Protein AF-A0A2V8PA58-F1 (afdb_monomer)

Structure (mmCIF, N/CA/C/O backbone):
data_AF-A0A2V8PA58-F1
#
_entry.id   AF-A0A2V8PA58-F1
#
loop_
_atom_site.group_PDB
_atom_site.id
_atom_site.type_symbol
_atom_site.label_atom_id
_atom_site.label_alt_id
_atom_site.label_comp_id
_atom_site.label_asym_id
_atom_site.label_entity_id
_atom_site.label_seq_id
_atom_site.pdbx_PDB_ins_code
_atom_site.Cartn_x
_atom_site.Cartn_y
_atom_site.Cartn_z
_atom_site.occupancy
_atom_site.B_iso_or_equiv
_atom_site.auth_seq_id
_atom_site.auth_comp_id
_atom_site.auth_asym_id
_atom_site.auth_atom_id
_atom_site.pdbx_PDB_model_num
ATOM 1 N N . MET A 1 1 ? -62.458 -8.405 19.858 1.00 36.28 1 MET A N 1
ATOM 2 C CA . MET A 1 1 ? -63.218 -8.658 18.612 1.00 36.28 1 MET A CA 1
ATOM 3 C C . MET A 1 1 ? -64.697 -8.523 18.964 1.00 36.28 1 MET A C 1
ATOM 5 O O . MET A 1 1 ? -65.126 -9.254 19.836 1.00 36.28 1 MET A O 1
ATOM 9 N N . ASN A 1 2 ? -65.508 -7.580 18.486 1.00 32.53 2 ASN A N 1
ATOM 10 C CA . ASN A 1 2 ? -65.405 -6.656 17.357 1.00 32.53 2 ASN A CA 1
ATOM 11 C C . ASN A 1 2 ? -66.116 -5.335 17.699 1.00 32.53 2 ASN A C 1
ATOM 13 O O . ASN A 1 2 ? -67.201 -5.349 18.275 1.00 32.53 2 ASN A O 1
ATOM 17 N N . GLY A 1 3 ? -65.482 -4.215 17.347 1.00 28.67 3 GLY A N 1
ATOM 18 C CA . GLY A 1 3 ? -66.039 -2.870 17.466 1.00 28.67 3 GLY A CA 1
ATOM 19 C C . GLY A 1 3 ? -66.949 -2.526 16.287 1.00 28.67 3 GLY A C 1
ATOM 20 O O . GLY A 1 3 ? -66.699 -2.929 15.153 1.00 28.67 3 GLY A O 1
ATOM 21 N N . ILE A 1 4 ? -68.008 -1.782 16.596 1.00 31.34 4 ILE A N 1
ATOM 22 C CA . ILE A 1 4 ? -69.038 -1.286 15.683 1.00 31.34 4 ILE A CA 1
ATOM 23 C C . ILE A 1 4 ? -68.613 0.086 15.147 1.00 31.34 4 ILE A C 1
ATOM 25 O O . ILE A 1 4 ? -68.243 0.976 15.910 1.00 31.34 4 ILE A O 1
ATOM 29 N N . THR A 1 5 ? -68.694 0.262 13.830 1.00 41.03 5 THR A N 1
ATOM 30 C CA . THR A 1 5 ? -68.517 1.542 13.135 1.00 41.03 5 THR A CA 1
ATOM 31 C C . THR A 1 5 ? -69.794 2.379 13.224 1.00 41.03 5 THR A C 1
ATOM 33 O O . THR A 1 5 ? -70.875 1.884 12.913 1.00 41.03 5 THR A O 1
ATOM 36 N N . MET A 1 6 ? -69.680 3.673 13.534 1.00 29.08 6 MET A N 1
ATOM 37 C CA . MET A 1 6 ? -70.674 4.661 13.106 1.00 29.08 6 MET A CA 1
ATOM 38 C C . MET A 1 6 ? -70.007 5.966 12.678 1.00 29.08 6 MET A C 1
ATOM 40 O O . MET A 1 6 ? -69.338 6.641 13.454 1.00 29.08 6 MET A O 1
ATOM 44 N N . ILE A 1 7 ? -70.250 6.315 11.417 1.00 39.31 7 ILE A N 1
ATOM 45 C CA . ILE A 1 7 ? -69.997 7.621 10.817 1.00 39.31 7 ILE A CA 1
ATOM 46 C C . ILE A 1 7 ? -71.244 8.475 11.062 1.00 39.31 7 ILE A C 1
ATOM 48 O O . ILE A 1 7 ? -72.351 8.064 10.713 1.00 39.31 7 ILE A O 1
ATOM 52 N N . ARG A 1 8 ? -71.077 9.693 11.587 1.00 30.20 8 ARG A N 1
ATOM 53 C CA . ARG A 1 8 ? -72.115 10.731 11.547 1.00 30.20 8 ARG A CA 1
ATOM 54 C C . ARG A 1 8 ? -71.508 12.063 11.105 1.00 30.20 8 ARG A C 1
ATOM 56 O O . ARG A 1 8 ? -70.662 12.627 11.787 1.00 30.20 8 ARG A O 1
ATOM 63 N N . LYS A 1 9 ? -71.959 12.534 9.938 1.00 37.97 9 LYS A N 1
ATOM 64 C CA . LYS A 1 9 ? -71.806 13.908 9.431 1.00 37.97 9 LYS A CA 1
ATOM 65 C C . LYS A 1 9 ? -72.596 14.883 10.303 1.00 37.97 9 LYS A C 1
ATOM 67 O O . LYS A 1 9 ? -73.708 14.526 10.671 1.00 37.97 9 LYS A O 1
ATOM 72 N N . LEU A 1 10 ? -72.092 16.108 10.479 1.00 36.25 10 LEU A N 1
ATOM 73 C CA . LEU A 1 10 ? -72.833 17.382 10.604 1.00 36.25 10 LEU A CA 1
ATOM 74 C C . LEU A 1 10 ? -71.856 18.567 10.303 1.00 36.25 10 LEU A C 1
ATOM 76 O O . LEU A 1 10 ? -70.658 18.308 10.182 1.00 36.25 10 LEU A O 1
ATOM 80 N N . PRO A 1 11 ? -72.326 19.810 10.045 1.00 42.00 11 PRO A N 1
ATOM 81 C CA . PRO A 1 11 ? -71.868 20.618 8.908 1.00 42.00 11 PRO A CA 1
ATOM 82 C C . PRO A 1 11 ? -71.307 22.023 9.260 1.00 42.00 11 PRO A C 1
ATOM 84 O O . PRO A 1 11 ? -71.349 22.444 10.405 1.00 42.00 11 PRO A O 1
ATOM 87 N N . PHE A 1 12 ? -70.820 22.728 8.225 1.00 36.06 12 PHE A N 1
ATOM 88 C CA . PHE A 1 12 ? -70.575 24.182 8.078 1.00 36.06 12 PHE A CA 1
ATOM 89 C C . PHE A 1 12 ? -69.885 24.994 9.204 1.00 36.06 12 PHE A C 1
ATOM 91 O O . PHE A 1 12 ? -70.505 25.373 10.186 1.00 36.06 12 PHE A O 1
ATOM 98 N N . GLY A 1 13 ? -68.662 25.454 8.892 1.00 36.47 13 GLY A N 1
ATOM 99 C CA . GLY A 1 13 ? -68.301 26.883 8.879 1.00 36.47 13 GLY A CA 1
ATOM 100 C C . GLY A 1 13 ? -67.832 27.541 10.183 1.00 36.47 13 GLY A C 1
ATOM 101 O O . GLY A 1 13 ? -68.641 27.853 11.039 1.00 36.47 13 GLY A O 1
ATOM 102 N N . VAL A 1 14 ? -66.532 27.847 10.270 1.00 33.00 14 VAL A N 1
ATOM 103 C CA . VAL A 1 14 ? -65.923 29.197 10.368 1.00 33.00 14 VAL A CA 1
ATOM 104 C C . VAL A 1 14 ? -64.416 28.991 10.567 1.00 33.00 14 VAL A C 1
ATOM 106 O O . VAL A 1 14 ? -63.983 28.245 11.440 1.00 33.00 14 VAL A O 1
ATOM 109 N N . ALA A 1 15 ? -63.612 29.629 9.719 1.00 36.38 15 ALA A N 1
ATOM 110 C CA . ALA A 1 15 ? -62.162 29.644 9.835 1.00 36.38 15 ALA A CA 1
ATOM 111 C C . ALA A 1 15 ? -61.732 30.592 10.966 1.00 36.38 15 ALA A C 1
ATOM 113 O O . ALA A 1 15 ? -62.144 31.749 11.005 1.00 36.38 15 ALA A O 1
ATOM 114 N N . THR A 1 16 ? -60.859 30.124 11.855 1.00 29.73 16 THR A N 1
ATOM 115 C CA . THR A 1 16 ? -60.067 30.985 12.739 1.00 29.73 16 THR A CA 1
ATOM 116 C C . THR A 1 16 ? -58.606 30.630 12.521 1.00 29.73 16 THR A C 1
ATOM 118 O O . THR A 1 16 ? -58.154 29.546 12.880 1.00 29.73 16 THR A O 1
ATOM 121 N N . VAL A 1 17 ? -57.879 31.536 11.869 1.00 32.97 17 VAL A N 1
ATOM 122 C CA . VAL A 1 17 ? -56.421 31.480 11.764 1.00 32.97 17 VAL A CA 1
ATOM 123 C C . VAL A 1 17 ? -55.874 31.841 13.140 1.00 32.97 17 VAL A C 1
ATOM 125 O O . VAL A 1 17 ? -55.948 32.997 13.552 1.00 32.97 17 VAL A O 1
ATOM 128 N N . LEU A 1 18 ? -55.373 30.847 13.870 1.00 25.02 18 LEU A N 1
ATOM 129 C CA . LEU A 1 18 ? -54.636 31.075 15.106 1.00 25.02 18 LEU A CA 1
ATOM 130 C C . LEU A 1 18 ? -53.146 31.149 14.765 1.00 25.02 18 LEU A C 1
ATOM 132 O O . LEU A 1 18 ? -52.471 30.133 14.608 1.00 25.02 18 LEU A O 1
ATOM 136 N N . THR A 1 19 ? -52.638 32.368 14.624 1.00 29.25 19 THR A N 1
ATOM 137 C CA . THR A 1 19 ? -51.201 32.632 14.550 1.00 29.25 19 THR A CA 1
ATOM 138 C C . THR A 1 19 ? -50.622 32.457 15.953 1.00 29.25 19 THR A C 1
ATOM 140 O O . THR A 1 19 ? -50.756 33.340 16.796 1.00 29.25 19 THR A O 1
ATOM 143 N N . VAL A 1 20 ? -50.000 31.311 16.234 1.00 27.56 20 VAL A N 1
ATOM 144 C CA . VAL A 1 20 ? -49.216 31.133 17.463 1.00 27.56 20 VAL A CA 1
ATOM 145 C C . VAL A 1 20 ? -47.802 31.631 17.189 1.00 27.56 20 VAL A C 1
ATOM 147 O O . VAL A 1 20 ? -47.005 30.966 16.532 1.00 27.56 20 VAL A O 1
ATOM 150 N N . ALA A 1 21 ? -47.505 32.833 17.678 1.00 30.89 21 ALA A N 1
ATOM 151 C CA . ALA A 1 21 ? -46.143 33.330 17.786 1.00 30.89 21 ALA A CA 1
ATOM 152 C C . ALA A 1 21 ? -45.411 32.515 18.864 1.00 30.89 21 ALA A C 1
ATOM 154 O O . ALA A 1 21 ? -45.716 32.626 20.052 1.00 30.89 21 ALA A O 1
ATOM 155 N N . ILE A 1 22 ? -44.457 31.678 18.456 1.00 32.09 22 ILE A N 1
ATOM 156 C CA . ILE A 1 22 ? -43.549 31.002 19.386 1.00 32.09 22 ILE A CA 1
ATOM 157 C C . ILE A 1 22 ? -42.467 32.016 19.766 1.00 32.09 22 ILE A C 1
ATOM 159 O O . ILE A 1 22 ? -41.540 32.278 19.004 1.00 32.09 22 ILE A O 1
ATOM 163 N N . SER A 1 23 ? -42.620 32.622 20.941 1.00 29.83 23 SER A N 1
ATOM 164 C CA . SER A 1 23 ? -41.571 33.416 21.576 1.00 29.83 23 SER A CA 1
ATOM 165 C C . SER A 1 23 ? -40.471 32.469 22.059 1.00 29.83 23 SER A C 1
ATOM 167 O O . SER A 1 23 ? -40.710 31.634 22.929 1.00 29.83 23 SER A O 1
ATOM 169 N N . ILE A 1 24 ? -39.265 32.590 21.500 1.00 39.28 24 ILE A N 1
ATOM 170 C CA . ILE A 1 24 ? -38.071 31.898 21.998 1.00 39.28 24 ILE A CA 1
ATOM 171 C C . ILE A 1 24 ? -37.639 32.617 23.278 1.00 39.28 24 ILE A C 1
ATOM 173 O O . ILE A 1 24 ? -36.868 33.573 23.256 1.00 39.28 24 ILE A O 1
ATOM 177 N N . SER A 1 25 ? -38.187 32.187 24.409 1.00 35.78 25 SER A N 1
ATOM 178 C CA . SER A 1 25 ? -37.671 32.545 25.725 1.00 35.78 25 SER A CA 1
ATOM 179 C C . SER A 1 25 ? -36.430 31.697 25.984 1.00 35.78 25 SER A C 1
ATOM 181 O O . SER A 1 25 ? -36.523 30.486 26.169 1.00 35.78 25 SER A O 1
ATOM 183 N N . THR A 1 26 ? -35.257 32.323 25.985 1.00 36.38 26 THR A N 1
ATOM 184 C CA . THR A 1 26 ? -34.022 31.726 26.497 1.00 36.38 26 THR A CA 1
ATOM 185 C C . THR A 1 26 ? -34.227 31.329 27.959 1.00 36.38 26 THR A C 1
ATOM 187 O O . THR A 1 26 ? -34.219 32.190 28.839 1.00 36.38 26 THR A O 1
ATOM 190 N N . LEU A 1 27 ? -34.421 30.035 28.229 1.00 28.05 27 LEU A N 1
ATOM 191 C CA . LEU A 1 27 ? -34.268 29.491 29.575 1.00 28.05 27 LEU A CA 1
ATOM 192 C C . LEU A 1 27 ? -32.774 29.469 29.903 1.00 28.05 27 LEU A C 1
ATOM 194 O O . LEU A 1 27 ? -32.034 28.584 29.477 1.00 28.05 27 LEU A O 1
ATOM 198 N N . THR A 1 28 ? -32.325 30.455 30.668 1.00 32.66 28 THR A N 1
ATOM 199 C CA . THR A 1 28 ? -31.059 30.381 31.388 1.00 32.66 28 THR A CA 1
ATOM 200 C C . THR A 1 28 ? -31.239 29.436 32.574 1.00 32.66 28 THR A C 1
ATOM 202 O O . THR A 1 28 ? -31.850 29.781 33.583 1.00 32.66 28 THR A O 1
ATOM 205 N N . PHE A 1 29 ? -30.708 28.218 32.468 1.00 30.64 29 PHE A N 1
ATOM 206 C CA . PHE A 1 29 ? -30.536 27.354 33.634 1.00 30.64 29 PHE A CA 1
ATOM 207 C C . PHE A 1 29 ? -29.404 27.921 34.497 1.00 30.64 29 PHE A C 1
ATOM 209 O O . PHE A 1 29 ? -28.227 27.793 34.168 1.00 30.64 29 PHE A O 1
ATOM 216 N N . SER A 1 30 ? -29.760 28.569 35.606 1.00 30.86 30 SER A N 1
ATOM 217 C CA . SER A 1 30 ? -28.814 28.834 36.687 1.00 30.86 30 SER A CA 1
ATOM 218 C C . SER A 1 30 ? -28.658 27.548 37.495 1.00 30.86 30 SER A C 1
ATOM 220 O O . SER A 1 30 ? -29.584 27.123 38.186 1.00 30.86 30 SER A O 1
ATOM 222 N N . VAL A 1 31 ? -27.504 26.891 37.375 1.00 35.62 31 VAL A N 1
ATOM 223 C CA . VAL A 1 31 ? -27.142 25.773 38.250 1.00 35.62 31 VAL A CA 1
ATOM 224 C C . VAL A 1 31 ? -26.730 26.366 39.593 1.00 35.62 31 VAL A C 1
ATOM 226 O O . VAL A 1 31 ? -25.612 26.853 39.761 1.00 35.62 31 VAL A O 1
ATOM 229 N N . ALA A 1 32 ? -27.647 26.344 40.559 1.00 33.59 32 ALA A N 1
ATOM 230 C CA . ALA A 1 32 ? -27.296 26.532 41.957 1.00 33.59 32 ALA A CA 1
ATOM 231 C C . ALA A 1 32 ? -26.423 25.345 42.386 1.00 33.59 32 ALA A C 1
ATOM 233 O O . ALA A 1 32 ? -26.865 24.195 42.389 1.00 33.59 32 ALA A O 1
ATOM 234 N N . ARG A 1 33 ? -25.157 25.621 42.704 1.00 35.94 33 ARG A N 1
ATOM 235 C CA . ARG A 1 33 ? -24.198 24.616 43.162 1.00 35.94 33 ARG A CA 1
ATOM 236 C C . ARG A 1 33 ? -24.541 24.250 44.609 1.00 35.94 33 ARG A C 1
ATOM 238 O O . ARG A 1 33 ? -24.143 24.946 45.537 1.00 35.94 33 ARG A O 1
ATOM 245 N N . ALA A 1 34 ? -25.315 23.185 44.794 1.00 35.66 34 ALA A N 1
ATOM 246 C CA . ALA A 1 34 ? -25.463 22.549 46.096 1.00 35.66 34 ALA A CA 1
ATOM 247 C C . ALA A 1 34 ? -24.180 21.759 46.392 1.00 35.66 34 ALA A C 1
ATOM 249 O O . ALA A 1 34 ? -23.807 20.853 45.649 1.00 35.66 34 ALA A O 1
ATOM 250 N N . SER A 1 35 ? -23.477 22.140 47.456 1.00 43.06 35 SER A N 1
ATOM 251 C CA . SER A 1 35 ? -22.337 21.409 48.000 1.00 43.06 35 SER A CA 1
ATOM 252 C C . SER A 1 35 ? -22.818 20.095 48.618 1.00 43.06 35 SER A C 1
ATOM 254 O O . SER A 1 35 ? -23.317 20.079 49.743 1.00 43.06 35 SER A O 1
ATOM 256 N N . GLY A 1 36 ? -22.673 19.010 47.865 1.00 36.75 36 GLY A N 1
ATOM 257 C CA . GLY A 1 36 ? -22.799 17.636 48.331 1.00 36.75 36 GLY A CA 1
ATOM 258 C C . GLY A 1 36 ? -21.761 16.786 47.609 1.00 36.75 36 GLY A C 1
ATOM 259 O O . GLY A 1 36 ? -21.748 16.743 46.382 1.00 36.75 36 GLY A O 1
ATOM 260 N N . GLU A 1 37 ? -20.863 16.156 48.362 1.00 49.25 37 GLU A N 1
ATOM 261 C CA . GLU A 1 37 ? -19.948 15.139 47.849 1.00 49.25 37 GLU A CA 1
ATOM 262 C C . GLU A 1 37 ? -20.761 13.928 47.371 1.00 49.25 37 GLU A C 1
ATOM 264 O O . GLU A 1 37 ? -21.154 13.066 48.153 1.00 49.25 37 GLU A O 1
ATOM 269 N N . SER A 1 38 ? -21.030 13.864 46.068 1.00 43.19 38 SER A N 1
ATOM 270 C CA . SER A 1 38 ? -21.375 12.625 45.376 1.00 43.19 38 SER A CA 1
ATOM 271 C C . SER A 1 38 ? -20.177 12.243 44.514 1.00 43.19 38 SER A C 1
ATOM 273 O O . SER A 1 38 ? -20.023 12.741 43.399 1.00 43.19 38 SER A O 1
ATOM 275 N N . GLY A 1 39 ? -19.289 11.416 45.063 1.00 49.19 39 GLY A N 1
ATOM 276 C CA . GLY A 1 39 ? -18.093 10.921 44.385 1.00 49.19 39 GLY A CA 1
ATOM 277 C C . GLY A 1 39 ? -18.421 9.901 43.296 1.00 49.19 39 GLY A C 1
ATOM 278 O O . GLY A 1 39 ? -18.109 8.725 43.447 1.00 49.19 39 GLY A O 1
ATOM 279 N N . ALA A 1 40 ? -19.051 10.339 42.206 1.00 50.09 40 ALA A N 1
ATOM 280 C CA . ALA A 1 40 ? -18.897 9.655 40.930 1.00 50.09 40 ALA A CA 1
ATOM 281 C C . ALA A 1 40 ? -17.560 10.133 40.336 1.00 50.09 40 ALA A C 1
ATOM 283 O O . ALA A 1 40 ? -17.361 11.349 40.258 1.00 50.09 40 ALA A O 1
ATOM 284 N N . PRO A 1 41 ? -16.624 9.237 39.975 1.00 53.50 41 PRO A N 1
ATOM 285 C CA . PRO A 1 41 ? -15.411 9.660 39.289 1.00 53.50 41 PRO A CA 1
ATOM 286 C C . PRO A 1 41 ? -15.814 10.415 38.018 1.00 53.50 41 PRO A C 1
ATOM 288 O O . PRO A 1 41 ? -16.687 9.955 37.278 1.00 53.50 41 PRO A O 1
ATOM 291 N N . GLU A 1 42 ? -15.223 11.591 37.787 1.00 55.34 42 GLU A N 1
ATOM 292 C CA . GLU A 1 42 ? -15.377 12.255 36.493 1.00 55.34 42 GLU A CA 1
ATOM 293 C C . GLU A 1 42 ? -14.954 11.261 35.402 1.00 55.34 42 GLU A C 1
ATOM 295 O O . GLU A 1 42 ? -13.938 10.574 35.575 1.00 55.34 42 GLU A O 1
ATOM 300 N N . PRO A 1 43 ? -15.730 11.127 34.310 1.00 58.31 43 PRO A N 1
ATOM 301 C CA . PRO A 1 43 ? -15.352 10.234 33.229 1.00 58.31 43 PRO A CA 1
ATOM 302 C C . PRO A 1 43 ? -13.942 10.609 32.756 1.00 58.31 43 PRO A C 1
ATOM 304 O O . PRO A 1 43 ? -13.630 11.803 32.677 1.00 58.31 43 PRO A O 1
ATOM 307 N N . PRO A 1 44 ? -13.078 9.618 32.473 1.00 63.84 44 PRO A N 1
ATOM 308 C CA . PRO A 1 44 ? -11.713 9.897 32.061 1.00 63.84 44 PRO A CA 1
ATOM 309 C C . PRO A 1 44 ? -11.735 10.841 30.859 1.00 63.84 44 PRO A C 1
ATOM 311 O O . PRO A 1 44 ? -12.510 10.655 29.918 1.00 63.84 44 PRO A O 1
ATOM 314 N N . ALA A 1 45 ? -10.916 11.891 30.916 1.00 81.50 45 ALA A N 1
ATOM 315 C CA . ALA A 1 45 ? -10.821 12.854 29.834 1.00 81.50 45 ALA A CA 1
ATOM 316 C C . ALA A 1 45 ? -10.281 12.144 28.583 1.00 81.50 45 ALA A C 1
ATOM 318 O O . ALA A 1 45 ? -9.093 11.843 28.512 1.00 81.50 45 ALA A O 1
ATOM 319 N N . ILE A 1 46 ? -11.164 11.878 27.616 1.00 93.62 46 ILE A N 1
ATOM 320 C CA . ILE A 1 46 ? -10.800 11.273 26.332 1.00 93.62 46 ILE A CA 1
ATOM 321 C C . ILE A 1 46 ? -9.882 12.243 25.583 1.00 93.62 46 ILE A C 1
ATOM 323 O O . ILE A 1 46 ? -10.271 13.371 25.258 1.00 93.62 46 ILE A O 1
ATOM 327 N N . ARG A 1 47 ? -8.669 11.794 25.273 1.00 95.50 47 ARG A N 1
ATOM 328 C CA . ARG A 1 47 ? -7.700 12.494 24.436 1.00 95.50 47 ARG A CA 1
ATOM 329 C C . ARG A 1 47 ? -8.128 12.383 22.983 1.00 95.50 47 ARG A C 1
ATOM 331 O O . ARG A 1 47 ? -7.981 11.352 22.340 1.00 95.50 47 ARG A O 1
ATOM 338 N N . ILE A 1 48 ? -8.665 13.484 22.476 1.00 97.06 48 ILE A N 1
ATOM 339 C CA . ILE A 1 48 ? -9.055 13.636 21.075 1.00 97.06 48 ILE A CA 1
ATOM 340 C C . ILE A 1 48 ? -7.796 13.646 20.200 1.00 97.06 48 ILE A C 1
ATOM 342 O O . ILE A 1 48 ? -6.887 14.444 20.441 1.00 97.06 48 ILE A O 1
ATOM 346 N N . THR A 1 49 ? -7.766 12.798 19.170 1.00 97.69 49 THR A N 1
ATOM 347 C CA . THR A 1 49 ? -6.707 12.764 18.160 1.00 97.69 49 THR A CA 1
ATOM 348 C C . THR A 1 49 ? -6.534 14.159 17.542 1.00 97.69 49 THR A C 1
ATOM 350 O O . THR A 1 49 ? -7.522 14.756 17.089 1.00 97.69 49 THR A O 1
ATOM 353 N N . PRO A 1 50 ? -5.300 14.693 17.486 1.00 97.31 50 PRO A N 1
ATOM 354 C CA . PRO A 1 50 ? -4.997 15.915 16.747 1.00 97.31 50 PRO A CA 1
ATOM 355 C C . PRO A 1 50 ? -5.353 15.798 15.253 1.00 97.31 50 PRO A C 1
ATOM 357 O O . PRO A 1 50 ? -5.546 14.692 14.748 1.00 97.31 50 PRO A O 1
ATOM 360 N N . PRO A 1 51 ? -5.426 16.914 14.503 1.00 96.62 51 PRO A N 1
ATOM 361 C CA . PRO A 1 51 ? -5.582 16.864 13.051 1.00 96.62 51 PRO A CA 1
ATOM 362 C C . PRO A 1 51 ? -4.497 16.013 12.382 1.00 96.62 51 PRO A C 1
ATOM 364 O O . PRO A 1 51 ? -3.353 15.988 12.838 1.00 96.62 51 PRO A O 1
ATOM 367 N N . ALA A 1 52 ? -4.854 15.356 11.277 1.00 96.81 52 ALA A N 1
ATOM 368 C CA . ALA A 1 52 ? -3.912 14.570 10.492 1.00 96.81 52 ALA A CA 1
ATOM 369 C C . ALA A 1 52 ? -2.705 15.407 10.030 1.00 96.81 52 ALA A C 1
ATOM 371 O O . ALA A 1 52 ? -2.873 16.587 9.689 1.00 96.81 52 ALA A O 1
ATOM 372 N N . PRO A 1 53 ? -1.500 14.809 9.972 1.00 96.19 53 PRO A N 1
ATOM 373 C CA . PRO A 1 53 ? -0.323 15.501 9.475 1.00 96.19 53 PRO A CA 1
ATOM 374 C C . PRO A 1 53 ? -0.512 15.878 8.003 1.00 96.19 53 PRO A C 1
ATOM 376 O O . PRO A 1 53 ? -1.137 15.156 7.222 1.00 96.19 53 PRO A O 1
ATOM 379 N N . SER A 1 54 ? 0.040 17.027 7.625 1.00 95.06 54 SER A N 1
ATOM 380 C CA . SER A 1 54 ? 0.004 17.544 6.261 1.00 95.06 54 SER A CA 1
ATOM 381 C C . SER A 1 54 ? 1.422 17.811 5.792 1.00 95.06 54 SER A C 1
ATOM 383 O O . SER A 1 54 ? 2.218 18.423 6.504 1.00 95.06 54 SER A O 1
ATOM 385 N N . PHE A 1 55 ? 1.734 17.356 4.583 1.00 94.94 55 PHE A N 1
ATOM 386 C CA . PHE A 1 55 ? 3.083 17.399 4.040 1.00 94.94 55 PHE A CA 1
ATOM 387 C C . PHE A 1 55 ? 3.146 18.292 2.810 1.00 94.94 55 PHE A C 1
ATOM 389 O O . PHE A 1 55 ? 2.244 18.299 1.971 1.00 94.94 55 PHE A O 1
ATOM 396 N N . ASP A 1 56 ? 4.264 19.001 2.669 1.00 96.25 56 ASP A N 1
ATOM 397 C CA . ASP A 1 56 ? 4.586 19.669 1.417 1.00 96.25 56 ASP A CA 1
ATOM 398 C C . ASP A 1 56 ? 4.740 18.629 0.297 1.00 96.25 56 ASP A C 1
ATOM 400 O O . ASP A 1 56 ? 5.492 17.655 0.416 1.00 96.25 56 ASP A O 1
ATOM 404 N N . ASN A 1 57 ? 4.017 18.838 -0.804 1.00 94.75 57 ASN A N 1
ATOM 405 C CA . ASN A 1 57 ? 3.954 17.851 -1.873 1.00 94.75 57 ASN A CA 1
ATOM 406 C C . ASN A 1 57 ? 5.314 17.647 -2.557 1.00 94.75 57 ASN A C 1
ATOM 408 O O . ASN A 1 57 ? 5.626 16.525 -2.948 1.00 94.75 57 ASN A O 1
ATOM 412 N N . ALA A 1 58 ? 6.136 18.696 -2.679 1.00 97.00 58 ALA A N 1
ATOM 413 C CA . ALA A 1 58 ? 7.455 18.573 -3.291 1.00 97.00 58 ALA A CA 1
ATOM 414 C C . ALA A 1 58 ? 8.376 17.705 -2.423 1.00 97.00 58 ALA A C 1
ATOM 416 O O . ALA A 1 58 ? 8.951 16.746 -2.930 1.00 97.00 58 ALA A O 1
ATOM 417 N N . LYS A 1 59 ? 8.415 17.941 -1.104 1.00 97.19 59 LYS A N 1
ATOM 418 C CA . LYS A 1 59 ? 9.180 17.096 -0.166 1.00 97.19 59 LYS A CA 1
ATOM 419 C C . LYS A 1 59 ? 8.736 15.634 -0.188 1.00 97.19 59 LYS A C 1
ATOM 421 O O . LYS A 1 59 ? 9.573 14.734 -0.173 1.00 97.19 59 LYS A O 1
ATOM 426 N N . ARG A 1 60 ? 7.424 15.386 -0.252 1.00 96.69 60 ARG A N 1
ATOM 427 C CA . ARG A 1 60 ? 6.861 14.032 -0.362 1.00 96.69 60 ARG A CA 1
ATOM 428 C C . ARG A 1 60 ? 7.332 13.330 -1.637 1.00 96.69 60 ARG A C 1
ATOM 430 O O . ARG A 1 60 ? 7.743 12.173 -1.589 1.00 96.69 60 ARG A O 1
ATOM 437 N N . LEU A 1 61 ? 7.291 14.028 -2.772 1.00 98.19 61 LEU A N 1
ATOM 438 C CA . LEU A 1 61 ? 7.761 13.502 -4.053 1.00 98.19 61 LEU A CA 1
ATOM 439 C C . LEU A 1 61 ? 9.276 13.263 -4.069 1.00 98.19 61 LEU A C 1
ATOM 441 O O . LEU A 1 61 ? 9.712 12.239 -4.597 1.00 98.19 61 LEU A O 1
ATOM 445 N N . ASP A 1 62 ? 10.059 14.151 -3.455 1.00 98.25 62 ASP A N 1
ATOM 446 C CA . ASP A 1 62 ? 11.505 13.982 -3.298 1.00 98.25 62 ASP A CA 1
ATOM 447 C C . ASP A 1 62 ? 11.835 12.733 -2.469 1.00 98.25 62 ASP A C 1
ATOM 449 O O . ASP A 1 62 ? 12.728 11.967 -2.835 1.00 98.25 62 ASP A O 1
ATOM 453 N N . GLU A 1 63 ? 11.081 12.466 -1.397 1.00 98.25 63 GLU A N 1
ATOM 454 C CA . GLU A 1 63 ? 11.261 11.256 -0.592 1.00 98.25 63 GLU A CA 1
ATOM 455 C C . GLU A 1 63 ? 10.931 9.980 -1.382 1.00 98.25 63 GLU A C 1
ATOM 457 O O . GLU A 1 63 ? 11.710 9.024 -1.359 1.00 98.25 63 GLU A O 1
ATOM 462 N N . LEU A 1 64 ? 9.834 9.960 -2.148 1.00 98.50 64 LEU A N 1
ATOM 463 C CA . LEU A 1 64 ? 9.504 8.820 -3.014 1.00 98.50 64 LEU A CA 1
ATOM 464 C C . LEU A 1 64 ? 10.581 8.583 -4.083 1.00 98.50 64 LEU A C 1
ATOM 466 O O . LEU A 1 64 ? 10.989 7.441 -4.312 1.00 98.50 64 LEU A O 1
ATOM 470 N N . ALA A 1 65 ? 11.084 9.651 -4.707 1.00 98.44 65 ALA A N 1
ATOM 471 C CA . ALA A 1 65 ? 12.173 9.563 -5.674 1.00 98.44 65 ALA A CA 1
ATOM 472 C C . ALA A 1 65 ? 13.468 9.040 -5.028 1.00 98.44 65 ALA A C 1
ATOM 474 O O . ALA A 1 65 ? 14.143 8.188 -5.609 1.00 98.44 65 ALA A O 1
ATOM 475 N N . ALA A 1 66 ? 13.794 9.485 -3.810 1.00 98.50 66 ALA A N 1
ATOM 476 C CA . ALA A 1 66 ? 14.948 9.000 -3.057 1.00 98.50 66 ALA A CA 1
ATOM 477 C C . ALA A 1 66 ? 14.831 7.505 -2.714 1.00 98.50 66 ALA A C 1
ATOM 479 O O . ALA A 1 66 ? 15.806 6.768 -2.871 1.00 98.50 66 ALA A O 1
ATOM 480 N N . ARG A 1 67 ? 13.639 7.030 -2.323 1.00 98.69 67 ARG A N 1
ATOM 481 C CA . ARG A 1 67 ? 13.377 5.600 -2.082 1.00 98.69 67 ARG A CA 1
ATOM 482 C C . ARG A 1 67 ? 13.596 4.773 -3.350 1.00 98.69 67 ARG A C 1
ATOM 484 O O . ARG A 1 67 ? 14.326 3.785 -3.309 1.00 98.69 67 ARG A O 1
ATOM 491 N N . ARG A 1 68 ? 13.029 5.193 -4.491 1.00 98.75 68 ARG A N 1
ATOM 492 C CA . ARG A 1 68 ? 13.227 4.501 -5.782 1.00 98.75 68 ARG A CA 1
ATOM 493 C C . ARG A 1 68 ? 14.691 4.504 -6.215 1.00 98.75 68 ARG A C 1
ATOM 495 O O . ARG A 1 68 ? 15.191 3.473 -6.655 1.00 98.75 68 ARG A O 1
ATOM 502 N N . LYS A 1 69 ? 15.397 5.623 -6.028 1.00 98.25 69 LYS A N 1
ATOM 503 C CA . LYS A 1 69 ? 16.836 5.728 -6.296 1.00 98.25 69 LYS A CA 1
ATOM 504 C C . LYS A 1 69 ? 17.650 4.750 -5.444 1.00 98.25 69 LYS A C 1
ATOM 506 O O . LYS A 1 69 ? 18.497 4.054 -5.987 1.00 98.25 69 LYS A O 1
ATOM 511 N N . HIS A 1 70 ? 17.377 4.654 -4.144 1.00 98.44 70 HIS A N 1
ATOM 512 C CA . HIS A 1 70 ? 18.086 3.726 -3.262 1.00 98.44 70 HIS A CA 1
ATOM 513 C C . HIS A 1 70 ? 17.876 2.264 -3.682 1.00 98.44 70 HIS A C 1
ATOM 515 O O . HIS A 1 70 ? 18.827 1.489 -3.732 1.00 98.44 70 HIS A O 1
ATOM 521 N N . VAL A 1 71 ? 16.647 1.892 -4.054 1.00 98.44 71 VAL A N 1
ATOM 522 C CA . VAL A 1 71 ? 16.359 0.558 -4.601 1.00 98.44 71 VAL A CA 1
ATOM 523 C C . VAL A 1 71 ? 17.114 0.320 -5.911 1.00 98.44 71 VAL A C 1
ATOM 525 O O . VAL A 1 71 ? 17.708 -0.741 -6.084 1.00 98.44 71 VAL A O 1
ATOM 528 N N . ALA A 1 72 ? 17.133 1.306 -6.812 1.00 97.75 72 ALA A N 1
ATOM 529 C CA . ALA A 1 72 ? 17.868 1.234 -8.071 1.00 97.75 72 ALA A CA 1
ATOM 530 C C . ALA A 1 72 ? 19.382 1.034 -7.858 1.00 97.75 72 ALA A C 1
ATOM 532 O O . ALA A 1 72 ? 20.003 0.222 -8.542 1.00 97.75 72 ALA A O 1
ATOM 533 N N . GLU A 1 73 ? 19.971 1.728 -6.883 1.00 97.50 73 GLU A N 1
ATOM 534 C CA . GLU A 1 73 ? 21.373 1.556 -6.488 1.00 97.50 73 GLU A CA 1
ATOM 535 C C . GLU A 1 73 ? 21.630 0.172 -5.875 1.00 97.50 73 GLU A C 1
ATOM 537 O O . GLU A 1 73 ? 22.640 -0.455 -6.191 1.00 97.50 73 GLU A O 1
ATOM 542 N N . ALA A 1 74 ? 20.705 -0.330 -5.049 1.00 97.88 74 ALA A N 1
ATOM 543 C CA . ALA A 1 74 ? 20.832 -1.623 -4.378 1.00 97.88 74 ALA A CA 1
ATOM 544 C C . ALA A 1 74 ? 20.776 -2.820 -5.342 1.00 97.88 74 ALA A C 1
ATOM 546 O O . ALA A 1 74 ? 21.517 -3.784 -5.153 1.00 97.88 74 ALA A O 1
ATOM 547 N N . ILE A 1 75 ? 19.918 -2.778 -6.370 1.00 97.25 75 ILE A N 1
ATOM 548 C CA . ILE A 1 75 ? 19.820 -3.864 -7.365 1.00 97.25 75 ILE A CA 1
ATOM 549 C C . ILE A 1 75 ? 20.884 -3.748 -8.471 1.00 97.25 75 ILE A C 1
ATOM 551 O O . ILE A 1 75 ? 21.269 -4.752 -9.069 1.00 97.25 75 ILE A O 1
ATOM 555 N N . GLY A 1 76 ? 21.387 -2.537 -8.730 1.00 95.81 76 GLY A N 1
ATOM 556 C CA . GLY A 1 76 ? 22.438 -2.271 -9.709 1.00 95.81 76 GLY A CA 1
ATOM 557 C C . GLY A 1 76 ? 21.969 -2.249 -11.176 1.00 95.81 76 GLY A C 1
ATOM 558 O O . GLY A 1 76 ? 20.814 -2.534 -11.494 1.00 95.81 76 GLY A O 1
ATOM 559 N N . PRO A 1 77 ? 22.870 -1.905 -12.118 1.00 94.50 77 PRO A N 1
ATOM 560 C CA . PRO A 1 77 ? 22.509 -1.655 -13.517 1.00 94.50 77 PRO A CA 1
ATOM 561 C C . PRO A 1 77 ? 22.158 -2.923 -14.308 1.00 94.50 77 PRO A C 1
ATOM 563 O O . PRO A 1 77 ? 21.484 -2.848 -15.327 1.00 94.50 77 PRO A O 1
ATOM 566 N N . LYS A 1 78 ? 22.584 -4.100 -13.844 1.00 94.88 78 LYS A N 1
ATOM 567 C CA . LYS A 1 78 ? 22.315 -5.387 -14.508 1.00 94.88 78 LYS A CA 1
ATOM 568 C C . LYS A 1 78 ? 20.967 -5.997 -14.110 1.00 94.88 78 LYS A C 1
ATOM 570 O O . LYS A 1 78 ? 20.681 -7.142 -14.452 1.00 94.88 78 LYS A O 1
ATOM 575 N N . ALA A 1 79 ? 20.163 -5.267 -13.345 1.00 95.25 79 ALA A N 1
ATOM 576 C CA . ALA A 1 79 ? 18.958 -5.787 -12.735 1.00 95.25 79 ALA A CA 1
ATOM 577 C C . ALA A 1 79 ? 17.703 -5.026 -13.158 1.00 95.25 79 ALA A C 1
ATOM 579 O O . ALA A 1 79 ? 17.741 -3.870 -13.581 1.00 95.25 79 ALA A O 1
ATOM 580 N N . ILE A 1 80 ? 16.576 -5.703 -12.987 1.00 96.00 80 ILE A N 1
ATOM 581 C CA . ILE A 1 80 ? 15.228 -5.166 -13.113 1.00 96.00 80 ILE A CA 1
ATOM 582 C C . ILE A 1 80 ? 14.512 -5.453 -11.799 1.00 96.00 80 ILE A C 1
ATOM 584 O O . ILE A 1 80 ? 14.635 -6.555 -11.277 1.00 96.00 80 ILE A O 1
ATOM 588 N N . LEU A 1 81 ? 13.748 -4.503 -11.272 1.00 98.19 81 LEU A N 1
ATOM 589 C CA . LEU A 1 81 ? 12.768 -4.759 -10.216 1.00 98.19 81 LEU A CA 1
ATOM 590 C C . LEU A 1 81 ? 11.369 -4.656 -10.806 1.00 98.19 81 LEU A C 1
ATOM 592 O O . LEU A 1 81 ? 11.078 -3.687 -11.505 1.00 98.19 81 LEU A O 1
ATOM 596 N N . ILE A 1 82 ? 10.502 -5.608 -10.466 1.00 98.31 82 ILE A N 1
ATOM 597 C CA . ILE A 1 82 ? 9.077 -5.565 -10.799 1.00 98.31 82 ILE A CA 1
ATOM 598 C C . ILE A 1 82 ? 8.277 -5.656 -9.498 1.00 98.31 82 ILE A C 1
ATOM 600 O O . ILE A 1 82 ? 8.456 -6.593 -8.720 1.00 98.31 82 ILE A O 1
ATOM 604 N N . LEU A 1 83 ? 7.403 -4.676 -9.264 1.00 98.25 83 LEU A N 1
ATOM 605 C CA . LEU A 1 83 ? 6.455 -4.664 -8.151 1.00 98.25 83 LEU A CA 1
ATOM 606 C C . LEU A 1 83 ? 5.032 -4.626 -8.693 1.00 98.25 83 LEU A C 1
ATOM 608 O O . LEU A 1 83 ? 4.670 -3.697 -9.421 1.00 98.25 83 LEU A O 1
ATOM 612 N N . PHE A 1 84 ? 4.228 -5.609 -8.311 1.00 97.62 84 PHE A N 1
ATOM 613 C CA . PHE A 1 84 ? 2.819 -5.669 -8.667 1.00 97.62 84 PHE A CA 1
ATOM 614 C C . PHE A 1 84 ? 1.955 -5.018 -7.587 1.00 97.62 84 PHE A C 1
ATOM 616 O O . PHE A 1 84 ? 2.308 -4.995 -6.409 1.00 97.62 84 PHE A O 1
ATOM 623 N N . SER A 1 85 ? 0.812 -4.462 -7.987 1.00 97.19 85 SER A N 1
ATOM 624 C CA . SER A 1 85 ? -0.240 -4.111 -7.036 1.00 97.19 85 SER A CA 1
ATOM 625 C C . SER A 1 85 ? -0.826 -5.368 -6.412 1.00 97.19 85 SER A C 1
ATOM 627 O O . SER A 1 85 ? -0.905 -6.387 -7.091 1.00 97.19 85 SER A O 1
ATOM 629 N N . ALA A 1 86 ? -1.358 -5.259 -5.198 1.00 94.56 86 ALA A N 1
ATOM 630 C CA . ALA A 1 86 ? -2.095 -6.359 -4.589 1.00 94.56 86 ALA A CA 1
ATOM 631 C C . ALA A 1 86 ? -3.275 -6.818 -5.471 1.00 94.56 86 ALA A C 1
ATOM 633 O O . ALA A 1 86 ? -3.962 -6.005 -6.100 1.00 94.56 86 ALA A O 1
ATOM 634 N N . ASP A 1 87 ? -3.538 -8.125 -5.470 1.00 91.81 87 ASP A N 1
ATOM 635 C CA . ASP A 1 87 ? -4.768 -8.682 -6.028 1.00 91.81 87 ASP A CA 1
ATOM 636 C C . ASP A 1 87 ? -5.947 -8.403 -5.077 1.00 91.81 87 ASP A C 1
ATOM 638 O O . ASP A 1 87 ? -5.821 -8.624 -3.864 1.00 91.81 87 ASP A O 1
ATOM 642 N N . PRO A 1 88 ? -7.114 -7.964 -5.590 1.00 91.69 88 PRO A N 1
ATOM 643 C CA . PRO A 1 88 ? -8.337 -7.918 -4.798 1.00 91.69 88 PRO A CA 1
ATOM 644 C C . PRO A 1 88 ? -8.646 -9.287 -4.187 1.00 91.69 88 PRO A C 1
ATOM 646 O O . PRO A 1 88 ? -8.489 -10.328 -4.832 1.00 91.69 88 PRO A O 1
ATOM 649 N N . ARG A 1 89 ? -9.072 -9.292 -2.923 1.00 91.38 89 ARG A N 1
ATOM 650 C CA . ARG A 1 89 ? -9.438 -10.517 -2.211 1.00 91.38 89 ARG A CA 1
ATOM 651 C C . ARG A 1 89 ? -10.945 -10.657 -2.222 1.00 91.38 89 ARG A C 1
ATOM 653 O O . ARG A 1 89 ? -11.639 -9.768 -1.752 1.00 91.38 89 ARG A O 1
ATOM 660 N N . VAL A 1 90 ? -11.431 -11.781 -2.729 1.00 92.50 90 VAL A N 1
ATOM 661 C CA . VAL A 1 90 ? -12.863 -12.084 -2.758 1.00 92.50 90 VAL A CA 1
ATOM 662 C C . VAL A 1 90 ? -13.348 -12.353 -1.332 1.00 92.50 90 VAL A C 1
ATOM 664 O O . VAL A 1 90 ? -12.781 -13.200 -0.645 1.00 92.50 90 VAL A O 1
ATOM 667 N N . TYR A 1 91 ? -14.387 -11.636 -0.904 1.00 94.69 91 TYR A N 1
ATOM 668 C CA . TYR A 1 91 ? -15.143 -11.913 0.319 1.00 94.69 91 TYR A CA 1
ATOM 669 C C . TYR A 1 91 ? -16.121 -13.064 0.077 1.00 94.69 91 TYR A C 1
ATOM 671 O O . TYR A 1 91 ? -16.041 -14.112 0.711 1.00 94.69 91 TYR A O 1
ATOM 679 N N . THR A 1 92 ? -17.014 -12.897 -0.901 1.00 96.44 92 THR A N 1
ATOM 680 C CA . THR A 1 92 ? -17.923 -13.947 -1.369 1.00 96.44 92 THR A CA 1
ATOM 681 C C . THR A 1 92 ? -18.397 -13.634 -2.781 1.00 96.44 92 THR A C 1
ATOM 683 O O . THR A 1 92 ? -18.743 -12.492 -3.070 1.00 96.44 92 THR A O 1
ATOM 686 N N . ASN A 1 93 ? -18.441 -14.638 -3.660 1.00 95.19 93 ASN A N 1
ATOM 687 C CA . ASN A 1 93 ? -18.869 -14.492 -5.056 1.00 95.19 93 ASN A CA 1
ATOM 688 C C . ASN A 1 93 ? -18.180 -13.314 -5.782 1.00 95.19 93 ASN A C 1
ATOM 690 O O . ASN A 1 93 ? -16.981 -13.372 -6.039 1.00 95.19 93 ASN A O 1
ATOM 694 N N . ASP A 1 94 ? -18.940 -12.276 -6.133 1.00 91.81 94 ASP A N 1
ATOM 695 C CA . ASP A 1 94 ? -18.530 -11.055 -6.829 1.00 91.81 94 ASP A CA 1
ATOM 696 C C . ASP A 1 94 ? -18.237 -9.870 -5.886 1.00 91.81 94 ASP A C 1
ATOM 698 O O . ASP A 1 94 ? -17.975 -8.760 -6.348 1.00 91.81 94 ASP A O 1
ATOM 702 N N . VAL A 1 95 ? -18.264 -10.093 -4.569 1.00 93.25 95 VAL A N 1
ATOM 703 C CA . VAL A 1 95 ? -17.956 -9.087 -3.548 1.00 93.25 95 VAL A CA 1
ATOM 704 C C . VAL A 1 95 ? -16.504 -9.234 -3.106 1.00 93.25 95 VAL A C 1
ATOM 706 O O . VAL A 1 95 ? -16.107 -10.280 -2.589 1.00 93.25 95 VAL A O 1
ATOM 709 N N . ASP A 1 96 ? -15.726 -8.165 -3.261 1.00 94.31 96 ASP A N 1
ATOM 710 C CA . ASP A 1 96 ? -14.359 -8.055 -2.749 1.00 94.31 96 ASP A CA 1
ATOM 711 C C . ASP A 1 96 ? -14.349 -7.553 -1.290 1.00 94.31 96 ASP A C 1
ATOM 713 O O . ASP A 1 96 ? -15.168 -6.719 -0.897 1.00 94.31 96 ASP A O 1
ATOM 717 N N . TYR A 1 97 ? -13.357 -7.981 -0.508 1.00 93.69 97 TYR A N 1
ATOM 718 C CA . TYR A 1 97 ? -12.908 -7.243 0.673 1.00 93.69 97 TYR A CA 1
ATOM 719 C C . TYR A 1 97 ? -12.414 -5.836 0.277 1.00 93.69 97 TYR A C 1
ATOM 721 O O . TYR A 1 97 ? -11.978 -5.630 -0.866 1.00 93.69 97 TYR A O 1
ATOM 729 N N . PRO A 1 98 ? -12.406 -4.865 1.214 1.00 92.19 98 PRO A N 1
ATOM 730 C CA . PRO A 1 98 ? -11.758 -3.575 0.997 1.00 92.19 98 PRO A CA 1
ATOM 731 C C . PRO A 1 98 ? -10.335 -3.737 0.450 1.00 92.19 98 PRO A C 1
ATOM 733 O O . PRO A 1 98 ? -9.547 -4.556 0.924 1.00 92.19 98 PRO A O 1
ATOM 736 N N . PHE A 1 99 ? -10.007 -2.971 -0.591 1.00 93.69 99 PHE A N 1
ATOM 737 C CA . PHE A 1 99 ? -8.705 -3.073 -1.242 1.00 93.69 99 PHE A CA 1
ATOM 738 C C . PHE A 1 99 ? -7.599 -2.506 -0.346 1.00 93.69 99 PHE A C 1
ATOM 740 O O . PHE A 1 99 ? -7.645 -1.337 0.036 1.00 93.69 99 PHE A O 1
ATOM 747 N N . ARG A 1 100 ? -6.567 -3.315 -0.091 1.00 93.31 100 ARG A N 1
ATOM 748 C CA . ARG A 1 100 ? -5.352 -2.920 0.624 1.00 93.31 100 ARG A CA 1
ATOM 749 C C . ARG A 1 100 ? -4.135 -3.168 -0.262 1.00 93.31 100 ARG A C 1
ATOM 751 O O . ARG A 1 100 ? -3.853 -4.306 -0.624 1.00 93.31 100 ARG A O 1
ATOM 758 N N . GLN A 1 101 ? -3.427 -2.096 -0.616 1.00 95.75 101 GLN A N 1
ATOM 759 C CA . GLN A 1 101 ? -2.258 -2.164 -1.497 1.00 95.75 101 GLN A CA 1
ATOM 760 C C . GLN A 1 101 ? -1.101 -2.978 -0.899 1.00 95.75 101 GLN A C 1
ATOM 762 O O . GLN A 1 101 ? -0.944 -3.041 0.320 1.00 95.75 101 GLN A O 1
ATOM 767 N N . GLU A 1 102 ? -0.246 -3.524 -1.766 1.00 95.31 102 GLU A N 1
ATOM 768 C CA . GLU A 1 102 ? 1.045 -4.098 -1.381 1.00 95.31 102 GLU A CA 1
ATOM 769 C C . GLU A 1 102 ? 1.977 -3.003 -0.824 1.00 95.31 102 GLU A C 1
ATOM 771 O O . GLU A 1 102 ? 2.136 -1.918 -1.394 1.00 95.31 102 GLU A O 1
ATOM 776 N N . ASN A 1 103 ? 2.580 -3.274 0.333 1.00 95.56 103 ASN A N 1
ATOM 777 C CA . ASN A 1 103 ? 3.287 -2.266 1.116 1.00 95.56 103 ASN A CA 1
ATOM 778 C C . ASN A 1 103 ? 4.503 -1.669 0.397 1.00 95.56 103 ASN A C 1
ATOM 780 O O . ASN A 1 103 ? 4.758 -0.479 0.548 1.00 95.56 103 ASN A O 1
ATOM 784 N N . ASN A 1 104 ? 5.274 -2.457 -0.349 1.00 97.50 104 ASN A N 1
ATOM 785 C CA . ASN A 1 104 ? 6.497 -1.990 -0.999 1.00 97.50 104 ASN A CA 1
ATOM 786 C C . ASN A 1 104 ? 6.196 -1.182 -2.271 1.00 97.50 104 ASN A C 1
ATOM 788 O O . ASN A 1 104 ? 6.846 -0.161 -2.508 1.00 97.50 104 ASN A O 1
ATOM 792 N N . LEU A 1 105 ? 5.170 -1.554 -3.042 1.00 98.12 105 LEU A N 1
ATOM 793 C CA . LEU A 1 105 ? 4.667 -0.731 -4.139 1.00 98.12 105 LEU A CA 1
ATOM 794 C C . LEU A 1 105 ? 4.144 0.601 -3.598 1.00 98.12 105 LEU A C 1
ATOM 796 O O . LEU A 1 105 ? 4.521 1.657 -4.114 1.00 98.12 105 LEU A O 1
ATOM 800 N N . PHE A 1 106 ? 3.329 0.576 -2.537 1.00 98.12 106 PHE A N 1
ATOM 801 C CA . PHE A 1 106 ? 2.853 1.802 -1.897 1.00 98.12 106 PHE A CA 1
ATOM 802 C C . PHE A 1 106 ? 4.024 2.643 -1.368 1.00 98.12 106 PHE A C 1
ATOM 804 O O . PHE A 1 106 ? 4.088 3.842 -1.617 1.00 98.12 106 PHE A O 1
ATOM 811 N N . TYR A 1 107 ? 5.017 2.016 -0.738 1.00 98.44 107 TYR A N 1
ATOM 812 C CA . TYR A 1 107 ? 6.203 2.687 -0.207 1.00 98.44 107 TYR A CA 1
ATOM 813 C C . TYR A 1 107 ? 7.012 3.440 -1.278 1.00 98.44 107 TYR A C 1
ATOM 815 O O . TYR A 1 107 ? 7.563 4.503 -0.987 1.00 98.44 107 TYR A O 1
ATOM 823 N N . LEU A 1 108 ? 7.070 2.932 -2.515 1.00 98.69 108 LEU A N 1
ATOM 824 C CA . LEU A 1 108 ? 7.797 3.573 -3.620 1.00 98.69 108 LEU A CA 1
ATOM 825 C C . LEU A 1 108 ? 6.966 4.557 -4.454 1.00 98.69 108 LEU A C 1
ATOM 827 O O . LEU A 1 108 ? 7.543 5.373 -5.183 1.00 98.69 108 LEU A O 1
ATOM 831 N N . THR A 1 109 ? 5.635 4.465 -4.397 1.00 98.50 109 THR A N 1
ATOM 832 C CA . THR A 1 109 ? 4.749 5.160 -5.349 1.00 98.50 109 THR A CA 1
ATOM 833 C C . THR A 1 109 ? 3.640 5.982 -4.709 1.00 98.50 109 THR A C 1
ATOM 835 O O . THR A 1 109 ? 3.136 6.896 -5.352 1.00 98.50 109 THR A O 1
ATOM 838 N N . ASN A 1 110 ? 3.251 5.682 -3.471 1.00 97.56 110 ASN A N 1
ATOM 839 C CA . ASN A 1 110 ? 2.076 6.239 -2.802 1.00 97.56 110 ASN A CA 1
ATOM 840 C C . ASN A 1 110 ? 0.757 6.017 -3.581 1.00 97.56 110 ASN A C 1
ATOM 842 O O . ASN A 1 110 ? -0.178 6.806 -3.458 1.00 97.56 110 ASN A O 1
ATOM 846 N N . LEU A 1 111 ? 0.681 4.974 -4.422 1.00 97.69 111 LEU A N 1
ATOM 847 C CA . LEU A 1 111 ? -0.492 4.668 -5.249 1.00 97.69 111 LEU A CA 1
ATOM 848 C C . LEU A 1 111 ? -1.335 3.537 -4.652 1.00 97.69 111 LEU A C 1
ATOM 850 O O . LEU A 1 111 ? -0.866 2.407 -4.519 1.00 97.69 111 LEU A O 1
ATOM 854 N N . ASN A 1 112 ? -2.620 3.803 -4.411 1.00 95.88 112 ASN A N 1
ATOM 855 C CA . ASN A 1 112 ? -3.599 2.809 -3.960 1.00 95.88 112 ASN A CA 1
ATOM 856 C C . ASN A 1 112 ? -4.555 2.384 -5.099 1.00 95.88 112 ASN A C 1
ATOM 858 O O . ASN A 1 112 ? -5.773 2.458 -4.972 1.00 95.88 112 ASN A O 1
ATOM 862 N N . GLN A 1 113 ? -3.996 1.982 -6.248 1.00 95.75 113 GLN A N 1
ATOM 863 C CA . GLN A 1 113 ? -4.741 1.579 -7.450 1.00 95.75 113 GLN A CA 1
ATOM 864 C C . GLN A 1 113 ? -4.521 0.093 -7.754 1.00 95.75 113 GLN A C 1
ATOM 866 O O . GLN A 1 113 ? -3.383 -0.378 -7.834 1.00 95.75 113 GLN A O 1
ATOM 871 N N . LYS A 1 114 ? -5.624 -0.632 -7.980 1.00 95.50 114 LYS A N 1
ATOM 872 C CA . LYS A 1 114 ? -5.619 -2.015 -8.483 1.00 95.50 114 LYS A CA 1
ATOM 873 C C . LYS A 1 114 ? -4.974 -2.073 -9.874 1.00 95.50 114 LYS A C 1
ATOM 875 O O . LYS A 1 114 ? -5.222 -1.182 -10.690 1.00 95.50 114 LYS A O 1
ATOM 880 N N . ARG A 1 115 ? -4.261 -3.163 -10.178 1.00 95.56 115 ARG A N 1
ATOM 881 C CA . ARG A 1 115 ? -3.639 -3.463 -11.489 1.00 95.56 115 ARG A CA 1
ATOM 882 C C . ARG A 1 115 ? -2.545 -2.479 -11.919 1.00 95.56 115 ARG A C 1
ATOM 884 O O . ARG A 1 115 ? -2.300 -2.312 -13.115 1.00 95.56 115 ARG A O 1
ATOM 891 N N . ALA A 1 116 ? -1.899 -1.833 -10.953 1.00 97.75 116 ALA A N 1
ATOM 892 C CA . ALA A 1 116 ? -0.697 -1.047 -11.192 1.00 97.75 116 ALA A CA 1
ATOM 893 C C . ALA A 1 116 ? 0.544 -1.953 -11.146 1.00 97.75 116 ALA A C 1
ATOM 895 O O . ALA A 1 116 ? 0.583 -2.935 -10.406 1.00 97.75 116 ALA A O 1
ATOM 896 N N . THR A 1 117 ? 1.573 -1.647 -11.929 1.00 98.62 117 THR A N 1
ATOM 897 C CA . THR A 1 117 ? 2.853 -2.369 -11.868 1.00 98.62 117 THR A CA 1
ATOM 898 C C . THR A 1 117 ? 3.999 -1.396 -12.070 1.00 98.62 117 THR A C 1
ATOM 900 O O . THR A 1 117 ? 4.034 -0.682 -13.069 1.00 98.62 117 THR A O 1
ATOM 903 N N . LEU A 1 118 ? 4.930 -1.346 -11.122 1.00 98.75 118 LEU A N 1
ATOM 904 C CA . LEU A 1 118 ? 6.144 -0.543 -11.236 1.00 98.75 118 LEU A CA 1
ATOM 905 C C . LEU A 1 118 ? 7.282 -1.420 -11.748 1.00 98.75 118 LEU A C 1
ATOM 907 O O . LEU A 1 118 ? 7.536 -2.486 -11.187 1.00 98.75 118 LEU A O 1
ATOM 911 N N . VAL A 1 119 ? 8.003 -0.935 -12.756 1.00 98.50 119 VAL A N 1
ATOM 912 C CA . VAL A 1 119 ? 9.257 -1.535 -13.211 1.00 98.50 119 VAL A CA 1
ATOM 913 C C . VAL A 1 119 ? 10.392 -0.528 -13.064 1.00 98.50 119 VAL A C 1
ATOM 915 O O . VAL A 1 119 ? 10.313 0.576 -13.605 1.00 98.50 119 VAL A O 1
ATOM 918 N N . LEU A 1 120 ? 11.457 -0.912 -12.355 1.00 98.06 120 LEU A N 1
ATOM 919 C CA . LEU A 1 120 ? 12.717 -0.163 -12.288 1.00 98.06 120 LEU A CA 1
ATOM 920 C C . LEU A 1 120 ? 13.805 -0.918 -13.054 1.00 98.06 120 LEU A C 1
ATOM 922 O O . LEU A 1 120 ? 13.969 -2.121 -12.869 1.00 98.06 120 LEU A O 1
ATOM 926 N N . MET A 1 121 ? 14.564 -0.210 -13.884 1.00 95.69 121 MET A N 1
ATOM 927 C CA . MET A 1 121 ? 15.658 -0.742 -14.701 1.00 95.69 121 MET A CA 1
ATOM 928 C C . MET A 1 121 ? 16.853 0.214 -14.641 1.00 95.69 121 MET A C 1
ATOM 930 O O . MET A 1 121 ? 17.056 1.008 -15.562 1.00 95.69 121 MET A O 1
ATOM 934 N N . PRO A 1 122 ? 17.675 0.170 -13.584 1.00 93.44 122 PRO A N 1
ATOM 935 C CA . PRO A 1 122 ? 18.729 1.162 -13.371 1.00 93.44 122 PRO A CA 1
ATOM 936 C C . PRO A 1 122 ? 19.752 1.225 -14.515 1.00 93.44 122 PRO A C 1
ATOM 938 O O . PRO A 1 122 ? 20.330 2.280 -14.764 1.00 93.44 122 PRO A O 1
ATOM 941 N N . GLY A 1 123 ? 19.959 0.116 -15.236 1.00 88.81 123 GLY A N 1
ATOM 942 C CA . GLY A 1 123 ? 20.847 0.059 -16.400 1.00 88.81 123 GLY A CA 1
ATOM 943 C C . GLY A 1 123 ? 20.242 0.545 -17.712 1.00 88.81 123 GLY A C 1
ATOM 944 O O . GLY A 1 123 ? 20.991 0.692 -18.670 1.00 88.81 123 GLY A O 1
ATOM 945 N N . ASN A 1 124 ? 18.931 0.803 -17.780 1.00 88.50 124 ASN A N 1
ATOM 946 C CA . ASN A 1 124 ? 18.271 1.348 -18.965 1.00 88.50 124 ASN A CA 1
ATOM 947 C C . ASN A 1 124 ? 18.113 2.866 -18.821 1.00 88.50 124 ASN A C 1
ATOM 949 O O . ASN A 1 124 ? 17.063 3.363 -18.424 1.00 88.50 124 ASN A O 1
ATOM 953 N N . LEU A 1 125 ? 19.148 3.631 -19.174 1.00 81.88 125 LEU A N 1
ATOM 954 C CA . LEU A 1 125 ? 19.147 5.087 -18.937 1.00 81.88 125 LEU A CA 1
ATOM 955 C C . LEU A 1 125 ? 18.060 5.835 -19.732 1.00 81.88 125 LEU A C 1
ATOM 957 O O . LEU A 1 125 ? 17.695 6.954 -19.376 1.00 81.88 125 LEU A O 1
ATOM 961 N N . SER A 1 126 ? 17.537 5.231 -20.805 1.00 82.81 126 SER A N 1
ATOM 962 C CA . SER A 1 126 ? 16.447 5.801 -21.611 1.00 82.81 126 SER A CA 1
ATOM 963 C C . SER A 1 126 ? 15.057 5.600 -20.993 1.00 82.81 126 SER A C 1
ATOM 965 O O . SER A 1 126 ? 14.099 6.290 -21.362 1.00 82.81 126 SER A O 1
ATOM 967 N N . LEU A 1 127 ? 14.945 4.636 -20.079 1.00 89.69 127 LEU A N 1
ATOM 968 C CA . LEU A 1 127 ? 13.718 4.225 -19.414 1.00 89.69 127 LEU A CA 1
ATOM 969 C C . LEU A 1 127 ? 14.070 3.583 -18.055 1.00 89.69 127 LEU A C 1
ATOM 971 O O . LEU A 1 127 ? 13.915 2.374 -17.893 1.00 89.69 127 LEU A O 1
ATOM 975 N N . PRO A 1 128 ? 14.593 4.360 -17.089 1.00 91.94 128 PRO A N 1
ATOM 976 C CA . PRO A 1 128 ? 15.073 3.805 -15.823 1.00 91.94 128 PRO A CA 1
ATOM 977 C C . PRO A 1 128 ? 13.931 3.391 -14.889 1.00 91.94 128 PRO A C 1
ATOM 979 O O . PRO A 1 128 ? 14.119 2.559 -14.006 1.00 91.94 128 PRO A O 1
ATOM 982 N N . GLU A 1 129 ? 12.745 3.967 -15.082 1.00 95.88 129 GLU A N 1
ATOM 983 C CA . GLU A 1 129 ? 11.516 3.611 -14.383 1.00 95.88 129 GLU A CA 1
ATOM 984 C C . GLU A 1 129 ? 10.319 3.757 -15.326 1.00 95.88 129 GLU A C 1
ATOM 986 O O . GLU A 1 129 ? 10.283 4.665 -16.161 1.00 95.88 129 GLU A O 1
ATOM 991 N N . VAL A 1 130 ? 9.340 2.865 -15.190 1.00 97.44 130 VAL A N 1
ATOM 992 C CA . VAL A 1 130 ? 8.053 2.939 -15.888 1.00 97.44 130 VAL A CA 1
ATOM 993 C C . VAL A 1 130 ? 6.951 2.362 -15.004 1.00 97.44 130 VAL A C 1
ATOM 995 O O . VAL A 1 130 ? 7.129 1.332 -1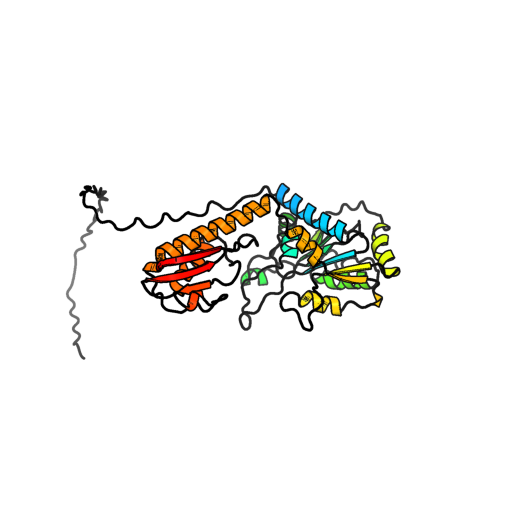4.352 1.00 97.44 130 VAL A O 1
ATOM 998 N N . LEU A 1 131 ? 5.809 3.044 -14.969 1.00 98.62 131 LEU A N 1
ATOM 999 C CA . LEU A 1 131 ? 4.600 2.582 -14.297 1.00 98.62 131 LEU A CA 1
ATOM 1000 C C . LEU A 1 131 ? 3.591 2.095 -15.337 1.00 98.62 131 LEU A C 1
ATOM 1002 O O . LEU A 1 131 ? 3.238 2.828 -16.253 1.00 98.62 131 LEU A O 1
ATOM 1006 N N . PHE A 1 132 ? 3.073 0.891 -15.163 1.00 98.56 132 PHE A N 1
ATOM 1007 C CA . PHE A 1 132 ? 1.945 0.374 -15.925 1.00 98.56 132 PHE A CA 1
ATOM 1008 C C . PHE A 1 132 ? 0.661 0.604 -15.128 1.00 98.56 132 PHE A C 1
ATOM 1010 O O . PHE A 1 132 ? 0.575 0.202 -13.967 1.00 98.56 132 PHE A O 1
ATOM 1017 N N . LEU A 1 133 ? -0.320 1.270 -15.733 1.00 98.12 133 LEU A N 1
ATOM 1018 C CA . LEU A 1 133 ? -1.556 1.710 -15.087 1.00 98.12 133 LEU A CA 1
ATOM 1019 C C . LEU A 1 133 ? -2.768 1.382 -15.976 1.00 98.12 133 LEU A C 1
ATOM 1021 O O . LEU A 1 133 ? -2.700 1.599 -17.191 1.00 98.12 133 LEU A O 1
ATOM 1025 N N . PRO A 1 134 ? -3.894 0.896 -15.422 1.00 96.81 134 PRO A N 1
ATOM 1026 C CA . PRO A 1 134 ? -5.077 0.648 -16.232 1.00 96.81 134 PRO A CA 1
ATOM 1027 C C . PRO A 1 134 ? -5.648 1.973 -16.742 1.00 96.81 134 PRO A C 1
ATOM 1029 O O . PRO A 1 134 ? -5.649 2.980 -16.032 1.00 96.81 134 PRO A O 1
ATOM 1032 N N . ARG A 1 135 ? -6.194 1.978 -17.964 1.00 95.31 135 ARG A N 1
ATOM 1033 C CA . ARG A 1 135 ? -6.987 3.125 -18.423 1.00 95.31 135 ARG A CA 1
ATOM 1034 C C . ARG A 1 135 ? -8.208 3.308 -17.537 1.00 95.31 135 ARG A C 1
ATOM 1036 O O . ARG A 1 135 ? -8.877 2.341 -17.170 1.00 95.31 135 ARG A O 1
ATOM 1043 N N . ARG A 1 136 ? -8.544 4.574 -17.301 1.00 95.44 136 ARG A N 1
ATOM 1044 C CA . ARG A 1 136 ? -9.842 4.957 -16.754 1.00 95.44 136 ARG A CA 1
ATOM 1045 C C . ARG A 1 136 ? -10.956 4.361 -17.607 1.00 95.44 136 ARG A C 1
ATOM 1047 O O . ARG A 1 136 ? -10.911 4.414 -18.838 1.00 95.44 136 ARG A O 1
ATOM 1054 N N . SER A 1 137 ? -11.951 3.803 -16.937 1.00 96.06 137 SER A N 1
ATOM 1055 C CA . SER A 1 137 ? -13.138 3.232 -17.559 1.00 96.06 137 SER A CA 1
ATOM 1056 C C . SER A 1 137 ? -14.357 3.900 -16.936 1.00 96.06 137 SER A C 1
ATOM 1058 O O . SER A 1 137 ? -14.651 3.614 -15.778 1.00 96.06 137 SER A O 1
ATOM 1060 N N . PRO A 1 138 ? -15.091 4.760 -17.668 1.00 96.25 138 PRO A N 1
ATOM 1061 C CA . PRO A 1 138 ? -16.293 5.406 -17.136 1.00 96.25 138 PRO A CA 1
ATOM 1062 C C . PRO A 1 138 ? -17.324 4.399 -16.619 1.00 96.25 138 PRO A C 1
ATOM 1064 O O . PRO A 1 138 ? -17.993 4.642 -15.616 1.00 96.25 138 PRO A O 1
ATOM 1067 N N . ALA A 1 139 ? -17.412 3.238 -17.280 1.00 95.75 139 ALA A N 1
ATOM 1068 C CA . ALA A 1 139 ? -18.236 2.135 -16.817 1.00 95.75 139 ALA A CA 1
ATOM 1069 C C . ALA A 1 139 ? -17.766 1.658 -15.437 1.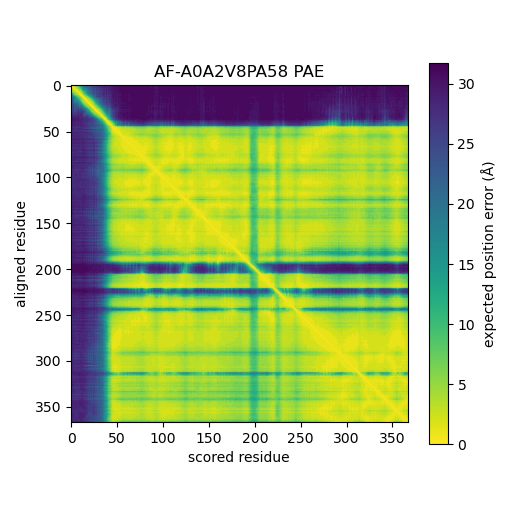00 95.75 139 ALA A C 1
ATOM 1071 O O . ALA A 1 139 ? -18.555 1.688 -14.505 1.00 95.75 139 ALA A O 1
ATOM 1072 N N . ALA A 1 140 ? -16.489 1.295 -15.272 1.00 92.75 140 ALA A N 1
ATOM 1073 C CA . ALA A 1 140 ? -15.972 0.836 -13.981 1.00 92.75 140 ALA A CA 1
ATOM 1074 C C . ALA A 1 140 ? -16.087 1.912 -12.890 1.00 92.75 140 ALA A C 1
ATOM 1076 O O . ALA A 1 140 ? -16.517 1.608 -11.785 1.00 92.75 140 ALA A O 1
ATOM 1077 N N . GLU A 1 141 ? -15.793 3.174 -13.204 1.00 95.81 141 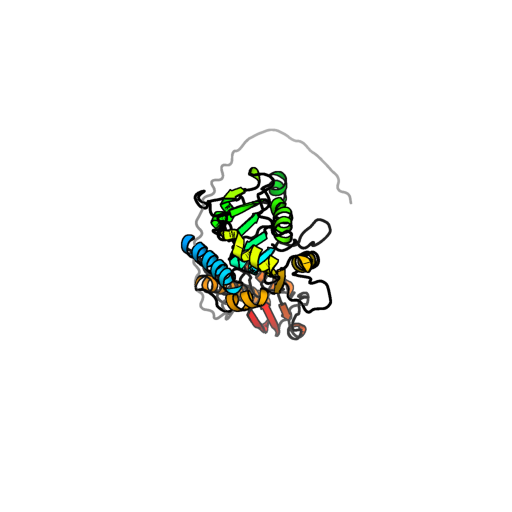GLU A N 1
ATOM 1078 C CA . GLU A 1 141 ? -15.864 4.279 -12.242 1.00 95.81 141 GLU A CA 1
ATOM 1079 C C . GLU A 1 141 ? -17.274 4.535 -11.709 1.00 95.81 141 GLU A C 1
ATOM 1081 O O . GLU A 1 141 ? -17.429 4.932 -10.555 1.00 95.81 141 GLU A O 1
ATOM 1086 N N . THR A 1 142 ? -18.298 4.246 -12.5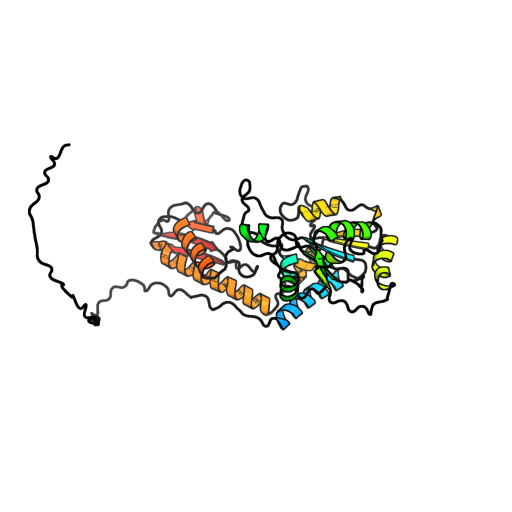17 1.00 96.56 142 THR A N 1
ATOM 1087 C CA . THR A 1 142 ? -19.702 4.306 -12.087 1.00 96.56 142 THR A CA 1
ATOM 1088 C C . THR A 1 142 ? -20.010 3.267 -11.003 1.00 96.56 142 THR A C 1
ATOM 1090 O O . THR A 1 142 ? -20.857 3.513 -10.149 1.00 96.56 142 THR A O 1
ATOM 1093 N N . TRP A 1 143 ? -19.327 2.117 -11.019 1.00 93.00 143 TRP A N 1
ATOM 1094 C CA . TRP A 1 143 ? -19.583 1.005 -10.097 1.00 93.00 143 TRP A CA 1
ATOM 1095 C C . TRP A 1 143 ? -18.635 0.980 -8.899 1.00 93.00 143 TRP A C 1
ATOM 1097 O O . TRP A 1 143 ? -19.070 0.753 -7.776 1.00 93.00 143 TRP A O 1
ATOM 1107 N N . THR A 1 144 ? -17.339 1.183 -9.130 1.00 90.75 144 THR A N 1
ATOM 1108 C CA . THR A 1 144 ? -16.284 0.923 -8.137 1.00 90.75 144 THR A CA 1
ATOM 1109 C C . THR A 1 144 ? -15.518 2.174 -7.715 1.00 90.75 144 THR A C 1
ATOM 1111 O O . THR A 1 144 ? -14.554 2.070 -6.961 1.00 90.75 144 THR A O 1
ATOM 1114 N N . GLY A 1 145 ? -15.929 3.352 -8.190 1.00 92.25 145 GLY A N 1
ATOM 1115 C CA . GLY A 1 145 ? -15.304 4.627 -7.850 1.00 92.25 145 GLY A CA 1
ATOM 1116 C C . GLY A 1 145 ? -14.100 4.993 -8.719 1.00 92.25 145 GLY A C 1
ATOM 1117 O O . GLY A 1 145 ? -13.754 4.312 -9.683 1.00 92.25 145 GLY A O 1
ATOM 1118 N N . HIS A 1 146 ? -13.488 6.127 -8.383 1.00 93.75 146 HIS A N 1
ATOM 1119 C CA . HIS A 1 146 ? -12.480 6.804 -9.196 1.00 93.75 146 HIS A CA 1
ATOM 1120 C C . HIS A 1 146 ? -11.250 5.932 -9.504 1.00 93.75 146 HIS A C 1
ATOM 1122 O O . HIS A 1 146 ? -10.629 5.382 -8.596 1.00 93.75 146 HIS A O 1
ATOM 1128 N N . MET A 1 147 ? -10.850 5.884 -10.778 1.00 96.62 147 MET A N 1
ATOM 1129 C CA . MET A 1 147 ? -9.575 5.309 -11.211 1.00 96.62 147 MET A CA 1
ATOM 1130 C C . MET A 1 147 ? -8.579 6.432 -11.499 1.00 96.62 147 MET A C 1
ATOM 1132 O O . MET A 1 147 ? -8.947 7.446 -12.091 1.00 96.62 147 MET A O 1
ATOM 1136 N N . TYR A 1 148 ? -7.310 6.252 -11.129 1.00 97.56 148 TYR A N 1
ATOM 1137 C CA . TYR A 1 148 ? -6.299 7.277 -11.399 1.00 97.56 148 TYR A CA 1
ATOM 1138 C C . TYR A 1 148 ? -6.138 7.533 -12.898 1.00 97.56 148 TYR A C 1
ATOM 1140 O O . TYR A 1 148 ? -5.951 6.618 -13.703 1.00 97.56 148 TYR A O 1
ATOM 1148 N N . SER A 1 149 ? -6.156 8.808 -13.270 1.00 97.31 149 SER A N 1
ATOM 1149 C CA . SER A 1 149 ? -5.589 9.256 -14.531 1.00 97.31 149 SER A CA 1
ATOM 1150 C C . SER A 1 149 ? -4.055 9.175 -14.482 1.00 97.31 149 SER A C 1
ATOM 1152 O O . SER A 1 149 ? -3.454 9.098 -13.405 1.00 97.31 149 SER A O 1
ATOM 1154 N N . PRO A 1 150 ? -3.380 9.234 -15.640 1.00 97.00 150 PRO A N 1
ATOM 1155 C CA . PRO A 1 150 ? -1.923 9.343 -15.679 1.00 97.00 150 PRO A CA 1
ATOM 1156 C C . PRO A 1 150 ? -1.413 10.592 -14.948 1.00 97.00 150 PRO A C 1
ATOM 1158 O O . PRO A 1 150 ? -0.330 10.568 -14.374 1.00 97.00 150 PRO A O 1
ATOM 1161 N N . GLN A 1 151 ? -2.190 11.679 -14.950 1.00 97.44 151 GLN A N 1
ATOM 1162 C CA . GLN A 1 151 ? -1.869 12.907 -14.228 1.00 97.44 151 GLN A CA 1
ATOM 1163 C C . GLN A 1 151 ? -1.942 12.682 -12.716 1.00 97.44 151 GLN A C 1
ATOM 1165 O O . GLN A 1 151 ? -0.954 12.954 -12.041 1.00 97.44 151 GLN A O 1
ATOM 1170 N N . ASP A 1 152 ? -3.026 12.081 -12.213 1.00 97.44 152 ASP A N 1
ATOM 1171 C CA . ASP A 1 152 ? -3.167 11.761 -10.783 1.00 97.44 152 ASP A CA 1
ATOM 1172 C C . ASP A 1 152 ? -2.020 10.857 -10.317 1.00 97.44 152 ASP A C 1
ATOM 1174 O O . ASP A 1 152 ? -1.365 11.116 -9.308 1.00 97.44 152 ASP A O 1
ATOM 1178 N N . ALA A 1 153 ? -1.722 9.809 -11.093 1.00 98.00 153 ALA A N 1
ATOM 1179 C CA . ALA A 1 153 ? -0.641 8.887 -10.778 1.00 98.00 153 ALA A CA 1
ATOM 1180 C C . ALA A 1 153 ? 0.730 9.584 -10.780 1.00 98.00 153 ALA A C 1
ATOM 1182 O O . ALA A 1 153 ? 1.551 9.311 -9.903 1.00 98.00 153 ALA A O 1
ATOM 1183 N N . ALA A 1 154 ? 0.986 10.504 -11.714 1.00 97.69 154 ALA A N 1
ATOM 1184 C CA . ALA A 1 154 ? 2.224 11.281 -11.752 1.00 97.69 154 ALA A CA 1
ATOM 1185 C C . ALA A 1 154 ? 2.323 12.291 -10.594 1.00 97.69 154 ALA A C 1
ATOM 1187 O O . ALA A 1 154 ? 3.404 12.467 -10.036 1.00 97.69 154 ALA A O 1
ATOM 1188 N N . GLU A 1 155 ? 1.223 12.933 -10.205 1.00 97.25 155 GLU A N 1
ATOM 1189 C CA . GLU A 1 155 ? 1.168 13.873 -9.076 1.00 97.25 155 GLU A CA 1
ATOM 1190 C C . GLU A 1 155 ? 1.355 13.169 -7.728 1.00 97.25 155 GLU A C 1
ATOM 1192 O O . GLU A 1 155 ? 2.030 13.689 -6.835 1.00 97.25 155 GLU A O 1
ATOM 1197 N N . LEU A 1 156 ? 0.815 11.958 -7.588 1.00 97.38 156 LEU A N 1
ATOM 1198 C CA . LEU A 1 156 ? 0.967 11.143 -6.388 1.00 97.38 156 LEU A CA 1
ATOM 1199 C C . LEU A 1 156 ? 2.345 10.479 -6.311 1.00 97.38 156 LEU A C 1
ATOM 1201 O O . LEU A 1 156 ? 2.955 10.503 -5.248 1.00 97.38 156 LEU A O 1
ATOM 1205 N N . SER A 1 157 ? 2.873 9.923 -7.401 1.00 98.19 157 SER A N 1
ATOM 1206 C CA . SER A 1 157 ? 4.105 9.114 -7.353 1.00 98.19 157 SER A CA 1
ATOM 1207 C C . SER A 1 157 ? 5.382 9.847 -7.765 1.00 98.19 157 SER A C 1
ATOM 1209 O O . SER A 1 157 ? 6.492 9.407 -7.446 1.00 98.19 157 SER A O 1
ATOM 1211 N N . GLY A 1 158 ? 5.251 10.941 -8.517 1.00 97.75 158 GLY A N 1
ATOM 1212 C CA . GLY A 1 158 ? 6.361 11.625 -9.178 1.00 97.75 158 GLY A CA 1
ATOM 1213 C C . GLY A 1 158 ? 6.910 10.889 -10.404 1.00 97.75 158 GLY A C 1
ATOM 1214 O O . GLY A 1 158 ? 7.867 11.374 -11.009 1.00 97.75 158 GLY A O 1
ATOM 1215 N N . ILE A 1 159 ? 6.339 9.736 -10.775 1.00 97.94 159 ILE A N 1
ATOM 1216 C CA . ILE A 1 159 ? 6.784 8.944 -11.926 1.00 97.94 159 ILE A CA 1
ATOM 1217 C C . ILE A 1 159 ? 6.397 9.661 -13.221 1.00 97.94 159 ILE A C 1
ATOM 1219 O O . ILE A 1 159 ? 5.281 10.153 -13.391 1.00 97.94 159 ILE A O 1
ATOM 1223 N N . LYS A 1 160 ? 7.359 9.736 -14.144 1.00 96.12 160 LYS A N 1
ATOM 1224 C CA . LYS A 1 160 ? 7.276 10.540 -15.377 1.00 96.12 160 LYS A CA 1
ATOM 1225 C C . LYS A 1 160 ? 7.059 9.727 -16.648 1.00 96.12 160 LYS A C 1
ATOM 1227 O O . LYS A 1 160 ? 6.944 10.321 -17.721 1.00 96.12 160 LYS A O 1
ATOM 1232 N N . GLU A 1 161 ? 7.022 8.407 -16.525 1.00 96.69 161 GLU A N 1
ATOM 1233 C CA . GLU A 1 161 ? 6.687 7.495 -17.606 1.00 96.69 161 GLU A CA 1
ATOM 1234 C C . GLU A 1 161 ? 5.597 6.535 -17.134 1.00 96.69 161 GLU A C 1
ATOM 1236 O O . GLU A 1 161 ? 5.813 5.728 -16.227 1.00 96.69 161 GLU A O 1
ATOM 1241 N N . ILE A 1 162 ? 4.419 6.646 -17.744 1.00 98.12 162 ILE A N 1
ATOM 1242 C CA . ILE A 1 162 ? 3.248 5.845 -17.402 1.00 98.12 162 ILE A CA 1
ATOM 1243 C C . ILE A 1 162 ? 2.672 5.260 -18.681 1.00 98.12 162 ILE A C 1
ATOM 1245 O O . ILE A 1 162 ? 2.270 5.995 -19.587 1.00 98.12 162 ILE A O 1
ATOM 1249 N N . TRP A 1 163 ? 2.634 3.938 -18.757 1.00 97.81 163 TRP A N 1
ATOM 1250 C CA . TRP A 1 163 ? 2.077 3.180 -19.870 1.00 97.81 163 TRP A CA 1
ATOM 1251 C C . TRP A 1 163 ? 0.806 2.460 -19.438 1.00 97.81 163 TRP A C 1
ATOM 1253 O O . TRP A 1 163 ? 0.522 2.304 -18.252 1.00 97.81 163 TRP A O 1
ATOM 1263 N N . GLU A 1 164 ? 0.013 2.039 -20.410 1.00 97.50 164 GLU A N 1
ATOM 1264 C CA . GLU A 1 164 ? -1.199 1.277 -20.155 1.00 97.50 164 GLU A CA 1
ATOM 1265 C C . GLU A 1 164 ? -0.865 -0.170 -19.752 1.00 97.50 164 GLU A C 1
ATOM 1267 O O . GLU A 1 164 ? 0.098 -0.750 -20.250 1.00 97.50 164 GLU A O 1
ATOM 1272 N N . THR A 1 165 ? -1.645 -0.767 -18.843 1.00 96.88 165 THR A N 1
ATOM 1273 C CA . THR A 1 165 ? -1.376 -2.113 -18.300 1.00 96.88 165 THR A CA 1
ATOM 1274 C C . THR A 1 165 ? -1.200 -3.204 -19.364 1.00 96.88 165 THR A C 1
ATOM 1276 O O . THR A 1 165 ? -0.405 -4.116 -19.148 1.00 96.88 165 THR A O 1
ATOM 1279 N N . SER A 1 166 ? -1.881 -3.143 -20.515 1.00 96.12 166 SER A N 1
ATOM 1280 C CA . SER A 1 166 ? -1.719 -4.140 -21.589 1.00 96.12 166 SER A CA 1
ATOM 1281 C C . SER A 1 166 ? -0.338 -4.122 -22.246 1.00 96.12 166 SER A C 1
ATOM 1283 O O . SER A 1 166 ? 0.044 -5.114 -22.861 1.00 96.12 166 SER A O 1
ATOM 1285 N N . GLU A 1 167 ? 0.441 -3.051 -22.072 1.00 96.75 167 GLU A N 1
ATOM 1286 C CA . GLU A 1 167 ? 1.818 -2.970 -22.566 1.00 96.75 167 GLU A CA 1
ATOM 1287 C C . GLU A 1 167 ? 2.801 -3.777 -21.706 1.00 96.75 167 GLU A C 1
ATOM 1289 O O . GLU A 1 167 ? 3.907 -4.045 -22.165 1.00 96.75 167 GLU A O 1
ATOM 1294 N N . PHE A 1 168 ? 2.422 -4.199 -20.491 1.00 96.62 168 PHE A N 1
ATOM 1295 C CA . PHE A 1 168 ? 3.321 -4.906 -19.571 1.00 96.62 168 PHE A CA 1
ATOM 1296 C C . PHE A 1 168 ? 3.808 -6.248 -20.132 1.00 96.62 168 PHE A C 1
ATOM 1298 O O . PHE A 1 168 ? 5.011 -6.471 -20.236 1.00 96.62 168 PHE A O 1
ATOM 1305 N N . GLU A 1 169 ? 2.901 -7.141 -20.535 1.00 95.25 169 GLU A N 1
ATOM 1306 C CA . GLU A 1 169 ? 3.288 -8.467 -21.040 1.00 95.25 169 GLU A CA 1
ATOM 1307 C C . GLU A 1 169 ? 4.124 -8.398 -22.333 1.00 95.25 169 GLU A C 1
ATOM 1309 O O . GLU A 1 169 ? 5.178 -9.036 -22.402 1.00 95.25 169 GLU A O 1
ATOM 1314 N N . PRO A 1 170 ? 3.745 -7.609 -23.358 1.00 95.06 170 PRO A N 1
ATOM 1315 C CA . PRO A 1 170 ? 4.595 -7.379 -24.525 1.00 95.06 170 PRO A CA 1
ATOM 1316 C C . PRO A 1 170 ? 5.975 -6.806 -24.173 1.00 95.06 170 PRO A C 1
ATOM 1318 O O . PRO A 1 170 ? 6.981 -7.273 -24.709 1.00 95.06 170 PRO A O 1
ATOM 1321 N N . PHE A 1 171 ? 6.031 -5.847 -23.243 1.00 94.69 171 PHE A N 1
ATOM 1322 C CA . PHE A 1 171 ? 7.276 -5.255 -22.765 1.00 94.69 171 PHE A CA 1
ATOM 1323 C C . PHE A 1 171 ? 8.190 -6.297 -22.109 1.00 94.69 171 PHE A C 1
ATOM 1325 O O . PHE A 1 171 ? 9.365 -6.410 -22.464 1.00 94.69 171 PHE A O 1
ATOM 1332 N N . ILE A 1 172 ? 7.646 -7.116 -21.208 1.00 93.75 172 ILE A N 1
ATOM 1333 C CA . ILE A 1 172 ? 8.384 -8.210 -20.575 1.00 93.75 172 ILE A CA 1
ATOM 1334 C C . ILE A 1 172 ? 8.842 -9.243 -21.612 1.00 93.75 172 ILE A C 1
ATOM 1336 O O . ILE A 1 172 ? 9.969 -9.732 -21.542 1.00 93.75 172 ILE A O 1
ATOM 1340 N N . ASN A 1 173 ? 8.010 -9.570 -22.601 1.00 92.81 173 ASN A N 1
ATOM 1341 C CA . ASN A 1 173 ? 8.377 -10.520 -23.651 1.00 92.81 173 ASN A CA 1
ATOM 1342 C C . ASN A 1 173 ? 9.542 -10.031 -24.516 1.00 92.81 173 ASN A C 1
ATOM 1344 O O . ASN A 1 173 ? 10.387 -10.844 -24.887 1.00 92.81 173 ASN A O 1
ATOM 1348 N N . ALA A 1 174 ? 9.619 -8.734 -24.809 1.00 91.44 174 ALA A N 1
ATOM 1349 C CA . ALA A 1 174 ? 10.779 -8.155 -25.480 1.00 91.44 174 ALA A CA 1
ATOM 1350 C C . ALA A 1 174 ? 12.037 -8.241 -24.601 1.00 91.44 174 ALA A C 1
ATOM 1352 O O . ALA A 1 174 ? 13.079 -8.683 -25.079 1.00 91.44 174 ALA A O 1
ATOM 1353 N N . LEU A 1 175 ? 11.933 -7.946 -23.298 1.00 89.88 175 LEU A N 1
ATOM 1354 C CA . LEU A 1 175 ? 13.057 -8.098 -22.363 1.00 89.88 175 LEU A CA 1
ATOM 1355 C C . LEU A 1 175 ? 13.584 -9.539 -22.298 1.00 89.88 175 LEU A C 1
ATOM 1357 O O . LEU A 1 175 ? 14.794 -9.748 -22.350 1.00 89.88 175 LEU A O 1
ATOM 1361 N N . ARG A 1 176 ? 12.691 -10.538 -22.247 1.00 90.62 176 ARG A N 1
ATOM 1362 C CA . ARG A 1 176 ? 13.061 -11.968 -22.273 1.00 90.62 176 ARG A CA 1
ATOM 1363 C C . ARG A 1 176 ? 13.824 -12.362 -23.542 1.00 90.62 176 ARG A C 1
ATOM 1365 O O . ARG A 1 176 ? 14.610 -13.300 -23.497 1.00 90.62 176 ARG A O 1
ATOM 1372 N N . LYS A 1 177 ? 13.570 -11.665 -24.653 1.00 89.75 177 LYS A N 1
ATOM 1373 C CA . LYS A 1 177 ? 14.220 -11.862 -25.958 1.00 89.75 177 LYS A CA 1
ATOM 1374 C C . LYS A 1 177 ? 15.422 -10.945 -26.186 1.00 89.75 177 LYS A C 1
ATOM 1376 O O . LYS A 1 177 ? 15.977 -10.959 -27.279 1.00 89.75 177 LYS A O 1
ATOM 1381 N N . HIS A 1 178 ? 15.799 -10.138 -25.190 1.00 88.81 178 HIS A N 1
ATOM 1382 C CA . HIS A 1 178 ? 16.867 -9.137 -25.302 1.00 88.81 178 HIS A CA 1
ATOM 1383 C C . HIS A 1 178 ? 16.593 -8.064 -26.368 1.00 88.81 178 HIS A C 1
ATOM 1385 O O . HIS A 1 178 ? 17.511 -7.481 -26.939 1.00 88.81 178 HIS A O 1
ATOM 1391 N N . GLU A 1 179 ? 15.318 -7.791 -26.636 1.00 86.94 179 GLU A N 1
ATOM 1392 C CA . GLU A 1 179 ? 14.866 -6.826 -27.633 1.00 86.94 179 GLU A CA 1
ATOM 1393 C C . GLU A 1 179 ? 14.528 -5.479 -26.983 1.00 86.94 179 GLU A C 1
ATOM 1395 O O . GLU A 1 179 ? 13.961 -5.399 -25.889 1.00 86.94 179 GLU A O 1
ATOM 1400 N N . VAL A 1 180 ? 14.817 -4.387 -27.694 1.00 82.75 180 VAL A N 1
ATOM 1401 C CA . VAL A 1 180 ? 14.352 -3.056 -27.292 1.00 82.75 180 VAL A CA 1
ATOM 1402 C C . VAL A 1 180 ? 12.853 -2.959 -27.554 1.00 82.75 180 VAL A C 1
ATOM 1404 O O . VAL A 1 180 ? 12.411 -2.957 -28.704 1.00 82.75 180 VAL A O 1
ATOM 1407 N N . TYR A 1 181 ? 12.067 -2.825 -26.489 1.00 86.50 181 TYR A N 1
ATOM 1408 C CA . TYR A 1 181 ? 10.625 -2.685 -26.619 1.00 86.50 181 TYR A CA 1
ATOM 1409 C C . TYR A 1 181 ? 10.210 -1.284 -27.072 1.00 86.50 181 TYR A C 1
ATOM 1411 O O . TYR A 1 181 ? 10.660 -0.268 -26.534 1.00 86.50 181 TYR A O 1
ATOM 1419 N N . ARG A 1 182 ? 9.270 -1.240 -28.015 1.00 83.06 182 ARG A N 1
ATOM 1420 C CA . ARG A 1 182 ? 8.484 -0.049 -28.335 1.00 83.06 182 ARG A CA 1
ATOM 1421 C C . ARG A 1 182 ? 7.011 -0.395 -28.131 1.00 83.06 182 ARG A C 1
ATOM 1423 O O . ARG A 1 182 ? 6.605 -1.445 -28.627 1.00 83.06 182 ARG A O 1
ATOM 1430 N N . PRO A 1 183 ? 6.228 0.460 -27.449 1.00 85.69 183 PRO A N 1
ATOM 1431 C CA . PRO A 1 183 ? 4.811 0.206 -27.233 1.00 85.69 183 PRO A CA 1
ATOM 1432 C C . PRO A 1 183 ? 4.070 -0.136 -28.522 1.00 85.69 183 PRO A C 1
ATOM 1434 O O . PRO A 1 183 ? 4.285 0.522 -29.545 1.00 85.69 183 PRO A O 1
ATOM 1437 N N . ILE A 1 184 ? 3.202 -1.152 -28.462 1.00 82.88 184 ILE A N 1
ATOM 1438 C CA . ILE A 1 184 ? 2.461 -1.662 -29.631 1.00 82.88 184 ILE A CA 1
ATOM 1439 C C . ILE A 1 184 ? 1.657 -0.531 -30.268 1.00 82.88 184 ILE A C 1
ATOM 1441 O O . ILE A 1 184 ? 1.597 -0.402 -31.492 1.00 82.88 184 ILE A O 1
ATOM 1445 N N . ASN A 1 185 ? 1.054 0.305 -29.423 1.00 87.81 185 ASN A N 1
ATOM 1446 C CA . ASN A 1 185 ? 0.356 1.506 -29.836 1.00 87.81 185 ASN A CA 1
ATOM 1447 C C . ASN A 1 185 ? 0.960 2.726 -29.123 1.00 87.81 185 ASN A C 1
ATOM 1449 O O . ASN A 1 185 ? 0.939 2.770 -27.892 1.00 87.81 185 ASN A O 1
ATOM 1453 N N . PRO A 1 186 ? 1.418 3.765 -29.846 1.00 87.81 186 PRO A N 1
ATOM 1454 C CA . PRO A 1 186 ? 1.874 5.010 -29.228 1.00 87.81 186 PRO A CA 1
ATOM 1455 C C . PRO A 1 186 ? 0.851 5.634 -28.270 1.00 87.81 186 PRO A C 1
ATOM 1457 O O . PRO A 1 186 ? 1.239 6.248 -27.282 1.00 87.81 186 PRO A O 1
ATOM 1460 N N . ALA A 1 187 ? -0.450 5.436 -28.510 1.00 91.94 187 ALA A N 1
ATOM 1461 C CA . ALA A 1 187 ? -1.505 5.914 -27.620 1.00 91.94 187 ALA A CA 1
ATOM 1462 C C . ALA A 1 187 ? -1.483 5.246 -26.234 1.00 91.94 187 ALA A C 1
ATOM 1464 O O . ALA A 1 187 ? -2.052 5.799 -25.294 1.00 91.94 187 ALA A O 1
ATOM 1465 N N . ASN A 1 188 ? -0.864 4.068 -26.093 1.00 94.25 188 ASN A N 1
ATOM 1466 C CA . ASN A 1 188 ? -0.716 3.351 -24.824 1.00 94.25 188 ASN A CA 1
ATOM 1467 C C . ASN A 1 188 ? 0.435 3.883 -23.961 1.00 94.25 188 ASN A C 1
ATOM 1469 O O . ASN A 1 188 ? 0.538 3.506 -22.797 1.00 94.25 188 ASN A O 1
ATOM 1473 N N . ILE A 1 189 ? 1.230 4.825 -24.474 1.00 94.50 189 ILE A N 1
ATOM 1474 C CA . ILE A 1 189 ? 2.043 5.710 -23.640 1.00 94.50 189 ILE A CA 1
ATOM 1475 C C . ILE A 1 189 ? 1.100 6.778 -23.085 1.00 94.50 189 ILE A C 1
ATOM 1477 O O . ILE A 1 189 ? 0.776 7.758 -23.753 1.00 94.50 189 ILE A O 1
ATOM 1481 N N . LEU A 1 190 ? 0.614 6.561 -21.866 1.00 94.94 190 LEU A N 1
ATOM 1482 C CA . LEU A 1 190 ? -0.388 7.423 -21.246 1.00 94.94 190 LEU A CA 1
ATOM 1483 C C . LEU A 1 190 ? 0.202 8.756 -20.771 1.00 94.94 190 LEU A C 1
ATOM 1485 O O . LEU A 1 190 ? -0.477 9.782 -20.788 1.00 94.94 190 LEU A O 1
ATOM 1489 N N . LEU A 1 191 ? 1.465 8.737 -20.346 1.00 95.44 191 LEU A N 1
ATOM 1490 C CA . LEU A 1 191 ? 2.242 9.917 -19.996 1.00 95.44 191 LEU A CA 1
ATOM 1491 C C . LEU A 1 191 ? 3.727 9.638 -20.239 1.00 95.44 191 LEU A C 1
ATOM 1493 O O . LEU A 1 191 ? 4.259 8.629 -19.783 1.00 95.44 191 LEU A O 1
ATOM 1497 N N . SER A 1 192 ? 4.407 10.557 -20.922 1.00 93.19 192 SER A N 1
ATOM 1498 C CA . SER A 1 192 ? 5.865 10.560 -21.036 1.00 93.19 192 SER A CA 1
ATOM 1499 C C . SER A 1 192 ? 6.375 11.990 -20.963 1.00 93.19 192 SER A C 1
ATOM 1501 O O . SER A 1 192 ? 5.951 12.850 -21.734 1.00 93.19 192 SER A O 1
ATOM 1503 N N . LYS A 1 193 ? 7.287 12.257 -20.026 1.00 86.75 193 LYS A N 1
ATOM 1504 C CA . LYS A 1 193 ? 8.030 13.529 -19.951 1.00 86.75 193 LYS A CA 1
ATOM 1505 C C . LYS A 1 193 ? 9.493 13.369 -20.371 1.00 86.75 193 LYS A C 1
ATOM 1507 O O . LYS A 1 193 ? 10.332 14.187 -19.997 1.00 86.75 193 LYS A O 1
ATOM 1512 N N . ARG A 1 194 ? 9.819 12.315 -21.126 1.00 72.62 194 ARG A N 1
ATOM 1513 C CA . ARG A 1 194 ? 11.159 12.136 -21.692 1.00 72.62 194 ARG A CA 1
ATOM 1514 C C . ARG A 1 194 ? 11.399 13.215 -22.743 1.00 72.62 194 ARG A C 1
ATOM 1516 O O . ARG A 1 194 ? 10.640 13.343 -23.699 1.00 72.62 194 ARG A O 1
ATOM 1523 N N . THR A 1 195 ? 12.454 14.005 -22.578 1.00 54.59 195 THR A N 1
ATOM 1524 C CA . THR A 1 195 ? 12.908 14.900 -23.643 1.00 54.59 195 THR A CA 1
ATOM 1525 C C . THR A 1 195 ? 13.489 14.040 -24.760 1.00 54.59 195 THR A C 1
ATOM 1527 O O . THR A 1 195 ? 14.380 13.226 -24.522 1.00 54.59 195 THR A O 1
ATOM 1530 N N . SER A 1 196 ? 13.007 14.223 -25.987 1.00 46.66 196 SER A N 1
ATOM 1531 C CA . SER A 1 196 ? 13.399 13.506 -27.212 1.00 46.66 196 SER A CA 1
ATOM 1532 C C . SER A 1 196 ? 14.875 13.672 -27.631 1.00 46.66 196 SER A C 1
ATOM 1534 O O . SER A 1 196 ? 15.233 13.378 -28.766 1.00 46.66 196 SER A O 1
ATOM 1536 N N . SER A 1 197 ? 15.751 14.143 -26.740 1.00 39.50 197 SER A N 1
ATOM 1537 C CA . SER A 1 197 ? 17.180 14.365 -26.979 1.00 39.50 197 SER A CA 1
ATOM 1538 C C . SER A 1 197 ? 18.063 13.147 -26.688 1.00 39.50 197 SER A C 1
ATOM 1540 O O . SER A 1 197 ? 19.261 13.199 -26.947 1.00 39.50 197 SER A O 1
ATOM 1542 N N . ALA A 1 198 ? 17.514 12.043 -26.178 1.00 42.66 198 ALA A N 1
ATOM 1543 C CA . ALA A 1 198 ? 18.270 10.810 -25.964 1.00 42.66 198 ALA A CA 1
ATOM 1544 C C . ALA A 1 198 ? 18.244 9.911 -27.215 1.00 42.66 198 ALA A C 1
ATOM 1546 O O . ALA A 1 198 ? 17.761 8.783 -27.176 1.00 42.66 198 ALA A O 1
ATOM 1547 N N . ASN A 1 199 ? 18.812 10.391 -28.325 1.00 38.41 199 ASN A N 1
ATOM 1548 C CA . ASN A 1 199 ? 19.243 9.543 -29.447 1.00 38.41 199 ASN A CA 1
ATOM 1549 C C . ASN A 1 199 ? 20.494 8.722 -29.063 1.00 38.41 199 ASN A C 1
ATOM 1551 O O . ASN A 1 199 ? 21.469 8.691 -29.804 1.00 38.41 199 ASN A O 1
ATOM 1555 N N . ASN A 1 200 ? 20.490 8.070 -27.898 1.00 42.56 200 ASN A N 1
ATOM 1556 C CA . ASN A 1 200 ? 21.552 7.153 -27.495 1.00 42.56 200 ASN A CA 1
ATOM 1557 C C . ASN A 1 200 ? 20.978 5.745 -27.408 1.00 42.56 200 ASN A C 1
ATOM 1559 O O . ASN A 1 200 ? 20.544 5.272 -26.361 1.00 42.56 200 ASN A O 1
ATOM 1563 N N . THR A 1 201 ? 21.041 5.068 -28.549 1.00 44.81 201 THR A N 1
ATOM 1564 C CA . THR A 1 201 ? 20.870 3.622 -28.723 1.00 44.81 201 THR A CA 1
ATOM 1565 C C . THR A 1 201 ? 21.896 2.780 -27.953 1.00 44.81 201 THR A C 1
ATOM 1567 O O . THR A 1 201 ? 21.875 1.572 -28.103 1.00 44.81 201 THR A O 1
ATOM 1570 N N . SER A 1 202 ? 22.777 3.384 -27.145 1.00 45.22 202 SER A N 1
ATOM 1571 C CA . SER A 1 202 ? 23.823 2.688 -26.382 1.00 45.22 202 SER A CA 1
ATOM 1572 C C . SER A 1 202 ? 23.500 2.489 -24.895 1.00 45.22 202 SER A C 1
ATOM 1574 O O . SER A 1 202 ? 24.296 1.935 -24.145 1.00 45.22 202 SER A O 1
ATOM 1576 N N . ALA A 1 203 ? 22.373 3.021 -24.405 1.00 44.19 203 ALA A N 1
ATOM 1577 C CA . ALA A 1 203 ? 22.020 2.964 -22.982 1.00 44.19 203 ALA A CA 1
ATOM 1578 C C . ALA A 1 203 ? 21.192 1.728 -22.599 1.00 44.19 203 ALA A C 1
ATOM 1580 O O . ALA A 1 203 ? 21.058 1.430 -21.418 1.00 44.19 203 ALA A O 1
ATOM 1581 N N . SER A 1 204 ? 20.642 1.010 -23.577 1.00 53.53 204 SER A N 1
ATOM 1582 C CA . SER A 1 204 ? 20.055 -0.323 -23.401 1.00 53.53 204 SER A CA 1
ATOM 1583 C C . SER A 1 204 ? 21.116 -1.418 -23.234 1.00 53.53 204 SER A C 1
ATOM 1585 O O . SER A 1 204 ? 20.782 -2.533 -22.837 1.00 53.53 204 SER A O 1
ATOM 1587 N N . ASP A 1 205 ? 22.385 -1.093 -23.496 1.00 64.06 205 ASP A N 1
ATOM 1588 C CA . ASP A 1 205 ? 23.445 -2.083 -23.671 1.00 64.06 205 ASP A CA 1
ATOM 1589 C C . ASP A 1 205 ? 23.822 -2.749 -22.351 1.00 64.06 205 ASP A C 1
ATOM 1591 O O . ASP A 1 205 ? 23.932 -3.959 -22.308 1.00 64.06 205 ASP A O 1
ATOM 1595 N N . SER A 1 206 ? 23.912 -2.033 -21.224 1.00 75.38 206 SER A N 1
ATOM 1596 C CA . SER A 1 206 ? 24.411 -2.664 -19.985 1.00 75.38 206 SER A CA 1
ATOM 1597 C C . SER A 1 206 ? 23.506 -3.774 -19.428 1.00 75.38 206 SER A C 1
ATOM 1599 O O . SER A 1 206 ? 24.006 -4.764 -18.892 1.00 75.38 206 SER A O 1
ATOM 1601 N N . LEU A 1 207 ? 22.184 -3.623 -19.570 1.00 84.94 207 LEU A N 1
ATOM 1602 C CA . LEU A 1 207 ? 21.198 -4.599 -19.107 1.00 84.94 207 LEU A CA 1
ATOM 1603 C C . LEU A 1 207 ? 21.079 -5.772 -20.085 1.00 84.94 207 LEU A C 1
ATOM 1605 O O . LEU A 1 207 ? 21.069 -6.927 -19.663 1.00 84.94 207 LEU A O 1
ATOM 1609 N N . ILE A 1 208 ? 21.019 -5.474 -21.386 1.00 86.06 208 ILE A N 1
ATOM 1610 C CA . ILE A 1 208 ? 20.957 -6.484 -22.448 1.00 86.06 208 ILE A CA 1
ATOM 1611 C C . ILE A 1 208 ? 22.265 -7.285 -22.502 1.00 86.06 208 ILE A C 1
ATOM 1613 O O . ILE A 1 208 ? 22.225 -8.511 -22.505 1.00 86.06 208 ILE A O 1
ATOM 1617 N N . ASP A 1 209 ? 23.421 -6.626 -22.447 1.00 88.12 209 ASP A N 1
ATOM 1618 C CA . ASP A 1 209 ? 24.739 -7.267 -22.410 1.00 88.12 209 ASP A CA 1
ATOM 1619 C C . ASP A 1 209 ? 24.894 -8.167 -21.187 1.00 88.12 209 ASP A C 1
ATOM 1621 O O . ASP A 1 209 ? 25.496 -9.237 -21.280 1.00 88.12 209 ASP A O 1
ATOM 1625 N N . ALA A 1 210 ? 24.376 -7.741 -20.029 1.00 90.56 210 ALA A N 1
ATOM 1626 C CA . ALA A 1 210 ? 24.368 -8.572 -18.833 1.00 90.56 210 ALA A CA 1
ATOM 1627 C C . ALA A 1 210 ? 23.507 -9.819 -19.045 1.00 90.56 210 ALA A C 1
ATOM 1629 O O . ALA A 1 210 ? 23.959 -10.920 -18.744 1.00 90.56 210 ALA A O 1
ATOM 1630 N N . ALA A 1 211 ? 22.313 -9.670 -19.618 1.00 90.00 211 ALA A N 1
ATOM 1631 C CA . ALA A 1 211 ? 21.444 -10.797 -19.931 1.00 90.00 211 ALA A CA 1
ATOM 1632 C C . ALA A 1 211 ? 22.105 -11.774 -20.919 1.00 90.00 211 ALA A C 1
ATOM 1634 O O . ALA A 1 211 ? 22.166 -12.970 -20.651 1.00 90.00 211 ALA A O 1
ATOM 1635 N N . LEU A 1 212 ? 22.716 -11.277 -21.998 1.00 90.94 212 LEU A N 1
ATOM 1636 C CA . LEU A 1 212 ? 23.454 -12.097 -22.970 1.00 90.94 212 LEU A CA 1
ATOM 1637 C C . LEU A 1 212 ? 24.632 -12.865 -22.340 1.00 90.94 212 LEU A C 1
ATOM 1639 O O . LEU A 1 212 ? 25.018 -13.924 -22.833 1.00 90.94 212 LEU A O 1
ATOM 1643 N N . LYS A 1 213 ? 25.195 -12.355 -21.237 1.00 93.00 213 LYS A N 1
ATOM 1644 C CA . LYS A 1 213 ? 26.258 -13.004 -20.448 1.00 93.00 213 LYS A CA 1
ATOM 1645 C C . LYS A 1 213 ? 25.733 -13.862 -19.290 1.00 93.00 213 LYS A C 1
ATOM 1647 O O . LYS A 1 213 ? 26.541 -14.446 -18.574 1.00 93.00 213 LYS A O 1
ATOM 1652 N N . ASN A 1 214 ? 24.414 -13.984 -19.117 1.00 92.75 214 ASN A N 1
ATOM 1653 C CA . ASN A 1 214 ? 23.755 -14.636 -17.974 1.00 92.75 214 ASN A CA 1
ATOM 1654 C C . ASN A 1 214 ? 24.066 -13.983 -16.612 1.00 92.75 214 ASN A C 1
ATOM 1656 O O . ASN A 1 214 ? 24.108 -14.646 -15.578 1.00 92.75 214 ASN A O 1
ATOM 1660 N N . GLU A 1 215 ? 24.294 -12.674 -16.617 1.00 94.12 215 GLU A N 1
ATOM 1661 C CA . GLU A 1 215 ? 24.586 -11.848 -15.441 1.00 94.12 215 GLU A CA 1
ATOM 1662 C C . GLU A 1 215 ? 23.411 -10.929 -15.066 1.00 94.12 215 GLU A C 1
ATOM 1664 O O . GLU A 1 215 ? 23.543 -10.090 -14.171 1.00 94.12 215 GLU A O 1
ATOM 1669 N N . GLY A 1 216 ? 22.280 -11.039 -15.770 1.00 93.94 216 GLY A N 1
ATOM 1670 C CA . GLY A 1 216 ? 21.081 -10.263 -15.492 1.00 93.94 216 GLY A CA 1
ATOM 1671 C C . GLY A 1 216 ? 20.361 -10.749 -14.233 1.00 93.94 216 GLY A C 1
ATOM 1672 O O . GLY A 1 216 ? 20.416 -11.930 -13.880 1.00 93.94 216 GLY A O 1
ATOM 1673 N N . ALA A 1 217 ? 19.618 -9.861 -13.577 1.00 94.69 217 ALA A N 1
ATOM 1674 C CA . ALA A 1 217 ? 18.732 -10.233 -12.475 1.00 94.69 217 ALA A CA 1
ATOM 1675 C C . ALA A 1 217 ? 17.330 -9.627 -12.617 1.00 94.69 217 ALA A C 1
ATOM 1677 O O . ALA A 1 217 ? 17.179 -8.482 -13.035 1.00 94.69 217 ALA A O 1
ATOM 1678 N N . VAL A 1 218 ? 16.305 -10.378 -12.216 1.00 95.31 218 VAL A N 1
ATOM 1679 C CA . VAL A 1 218 ? 14.945 -9.868 -12.008 1.00 95.31 218 VAL A CA 1
ATOM 1680 C C . VAL A 1 218 ? 14.596 -10.021 -10.536 1.00 95.31 218 VAL A C 1
ATOM 1682 O O . VAL A 1 218 ? 14.468 -11.126 -10.016 1.00 95.31 218 VAL A O 1
ATOM 1685 N N . TYR A 1 219 ? 14.442 -8.893 -9.865 1.00 96.38 219 TYR A N 1
ATOM 1686 C CA . TYR A 1 219 ? 14.018 -8.792 -8.485 1.00 96.38 219 TYR A CA 1
ATOM 1687 C C . TYR A 1 219 ? 12.491 -8.765 -8.409 1.00 96.38 219 TYR A C 1
ATOM 1689 O O . TYR A 1 219 ? 11.831 -7.992 -9.104 1.00 96.38 219 TYR A O 1
ATOM 1697 N N . LEU A 1 220 ? 11.949 -9.606 -7.533 1.00 95.38 220 LEU A N 1
ATOM 1698 C CA . LEU A 1 220 ? 10.528 -9.698 -7.198 1.00 95.38 220 LEU A CA 1
ATOM 1699 C C . LEU A 1 220 ? 10.370 -9.737 -5.676 1.00 95.38 220 LEU A C 1
ATOM 1701 O O . LEU A 1 220 ? 11.311 -10.092 -4.960 1.00 95.38 220 LEU A O 1
ATOM 1705 N N . LEU A 1 221 ? 9.174 -9.448 -5.164 1.00 91.12 221 LEU A N 1
ATOM 1706 C CA . LEU A 1 221 ? 8.815 -9.731 -3.768 1.00 91.12 221 LEU A CA 1
ATOM 1707 C C . LEU A 1 221 ? 8.549 -11.224 -3.588 1.00 91.12 221 LEU A C 1
ATOM 1709 O O . LEU A 1 221 ? 7.431 -11.673 -3.366 1.00 91.12 221 LEU A O 1
ATOM 1713 N N . ALA A 1 222 ? 9.595 -12.019 -3.748 1.00 73.81 222 ALA A N 1
ATOM 1714 C CA . ALA A 1 222 ? 9.470 -13.454 -3.782 1.00 73.81 222 ALA A CA 1
ATOM 1715 C C . ALA A 1 222 ? 10.349 -14.064 -2.696 1.00 73.81 222 ALA A C 1
ATOM 1717 O O . ALA A 1 222 ? 11.530 -14.355 -2.887 1.00 73.81 222 ALA A O 1
ATOM 1718 N N . ASN A 1 223 ? 9.758 -14.235 -1.514 1.00 63.97 223 ASN A N 1
ATOM 1719 C CA . ASN A 1 223 ? 10.370 -14.999 -0.437 1.00 63.97 223 ASN A CA 1
ATOM 1720 C C . ASN A 1 223 ? 10.290 -16.496 -0.770 1.00 63.97 223 ASN A C 1
ATOM 1722 O O . ASN A 1 223 ? 9.369 -17.194 -0.352 1.00 63.97 223 ASN A O 1
ATOM 1726 N N . PHE A 1 224 ? 11.231 -16.981 -1.576 1.00 62.12 224 PHE A N 1
ATOM 1727 C CA . PHE A 1 224 ? 11.429 -18.408 -1.810 1.00 62.12 224 PHE A CA 1
ATOM 1728 C C . PHE A 1 224 ? 12.368 -18.932 -0.716 1.00 62.12 224 PHE A C 1
ATOM 1730 O O . PHE A 1 224 ? 13.581 -18.742 -0.823 1.00 62.12 224 PHE A O 1
ATOM 1737 N N . PRO A 1 225 ? 11.828 -19.499 0.383 1.00 50.56 225 PRO A N 1
ATOM 1738 C CA . PRO A 1 225 ? 11.662 -20.952 0.417 1.00 50.56 225 PRO A CA 1
ATOM 1739 C C . PRO A 1 225 ? 10.535 -21.401 1.377 1.00 50.56 225 PRO A C 1
ATOM 1741 O O . PRO A 1 225 ? 10.782 -21.748 2.532 1.00 50.56 225 PRO A O 1
ATOM 1744 N N . ARG A 1 226 ? 9.280 -21.422 0.926 1.00 52.19 226 ARG A N 1
ATOM 1745 C CA . ARG A 1 226 ? 8.238 -22.234 1.575 1.00 52.19 226 ARG A CA 1
ATOM 1746 C C . ARG A 1 226 ? 7.663 -23.163 0.519 1.00 52.19 226 ARG A C 1
ATOM 1748 O O . ARG A 1 226 ? 7.336 -22.706 -0.573 1.00 52.19 226 ARG A O 1
ATOM 1755 N N . GLU A 1 227 ? 7.600 -24.457 0.812 1.00 54.56 227 GLU A N 1
ATOM 1756 C CA . GLU A 1 227 ? 6.835 -25.390 -0.013 1.00 54.56 227 GLU A CA 1
ATOM 1757 C C . GLU A 1 227 ? 5.374 -24.907 -0.034 1.00 54.56 227 GLU A C 1
ATOM 1759 O O . GLU A 1 227 ? 4.751 -24.788 1.020 1.00 54.56 227 GLU A O 1
ATOM 1764 N N . GLY A 1 228 ? 4.849 -24.562 -1.215 1.00 68.31 228 GLY A N 1
ATOM 1765 C CA . GLY A 1 228 ? 3.455 -24.138 -1.395 1.00 68.31 228 GLY A CA 1
ATOM 1766 C C . GLY A 1 228 ? 3.251 -22.768 -2.055 1.00 68.31 228 GLY A C 1
ATOM 1767 O O . GLY A 1 228 ? 4.173 -21.970 -2.239 1.00 68.31 228 GLY A O 1
ATOM 1768 N N . GLU A 1 229 ? 2.001 -22.510 -2.443 1.00 72.81 229 GLU A N 1
ATOM 1769 C CA . GLU A 1 229 ? 1.566 -21.222 -2.993 1.00 72.81 229 GLU A CA 1
ATOM 1770 C C . GLU A 1 229 ? 1.501 -20.176 -1.863 1.00 72.81 229 GLU A C 1
ATOM 1772 O O . GLU A 1 229 ? 0.946 -20.424 -0.794 1.00 72.81 229 GLU A O 1
ATOM 1777 N N . SER A 1 230 ? 2.079 -18.999 -2.086 1.00 77.88 230 SER A N 1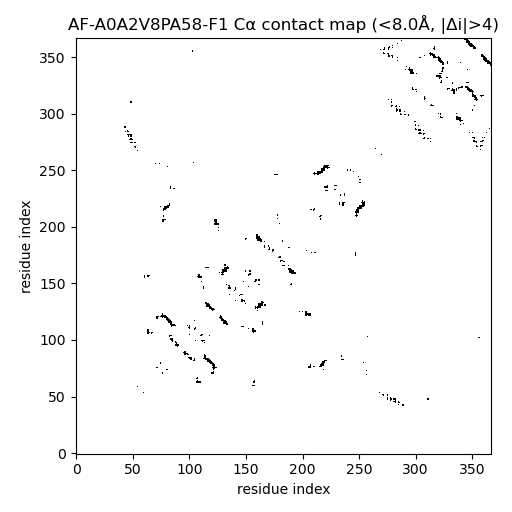
ATOM 1778 C CA . SER A 1 230 ? 2.012 -17.869 -1.162 1.00 77.88 230 SER A CA 1
ATOM 1779 C C . SER A 1 230 ? 0.614 -17.261 -1.198 1.00 77.88 230 SER A C 1
ATOM 1781 O O . SER A 1 230 ? 0.095 -16.958 -2.272 1.00 77.88 230 SER A O 1
ATOM 1783 N N . HIS A 1 231 ? 0.013 -17.027 -0.030 1.00 77.12 231 HIS A N 1
ATOM 1784 C CA . HIS A 1 231 ? -1.258 -16.304 0.048 1.00 77.12 231 HIS A CA 1
ATOM 1785 C C . HIS A 1 231 ? -1.105 -14.849 -0.416 1.00 77.12 231 HIS A C 1
ATOM 1787 O O . HIS A 1 231 ? -1.978 -14.339 -1.119 1.00 77.12 231 HIS A O 1
ATOM 1793 N N . GLU A 1 232 ? 0.011 -14.203 -0.064 1.00 80.50 232 GLU A N 1
ATOM 1794 C CA . GLU A 1 232 ? 0.277 -12.786 -0.334 1.00 80.50 232 GLU A CA 1
ATOM 1795 C C . GLU A 1 232 ? 0.888 -12.567 -1.728 1.00 80.50 232 GLU A C 1
ATOM 1797 O O . GLU A 1 232 ? 0.341 -11.790 -2.501 1.00 80.50 232 GLU A O 1
ATOM 1802 N N . TYR A 1 233 ? 1.931 -13.329 -2.083 1.00 87.25 233 TYR A N 1
ATOM 1803 C CA . TYR A 1 233 ? 2.781 -13.107 -3.271 1.00 87.25 233 TYR A CA 1
ATOM 1804 C C . TYR A 1 233 ? 2.532 -14.111 -4.409 1.00 87.25 233 TYR A C 1
ATOM 1806 O O . TYR A 1 233 ? 3.452 -14.595 -5.078 1.00 87.25 233 TYR A O 1
ATOM 1814 N N . ARG A 1 234 ? 1.273 -14.518 -4.587 1.00 86.81 234 ARG A N 1
ATOM 1815 C CA . ARG A 1 234 ? 0.866 -15.500 -5.606 1.00 86.81 234 ARG A CA 1
ATOM 1816 C C . ARG A 1 234 ? 1.203 -15.026 -7.023 1.00 86.81 234 ARG A C 1
ATOM 1818 O O . ARG A 1 234 ? 1.620 -15.831 -7.857 1.00 86.81 234 ARG A O 1
ATOM 1825 N N . GLN A 1 235 ? 0.998 -13.741 -7.305 1.00 90.06 235 GLN A N 1
ATOM 1826 C CA . GLN A 1 235 ? 1.246 -13.155 -8.620 1.00 90.06 235 GLN A CA 1
ATOM 1827 C C . GLN A 1 235 ? 2.737 -13.192 -8.967 1.00 90.06 235 GLN A C 1
ATOM 1829 O O . GLN A 1 235 ? 3.101 -13.634 -10.055 1.00 90.06 235 GLN A O 1
ATOM 1834 N N . GLU A 1 236 ? 3.601 -12.821 -8.024 1.00 92.00 236 GLU A N 1
ATOM 1835 C CA . GLU A 1 236 ? 5.056 -12.868 -8.153 1.00 92.00 236 GLU A CA 1
ATOM 1836 C C . GLU A 1 236 ? 5.539 -14.298 -8.379 1.00 92.00 236 GLU A C 1
ATOM 1838 O O . GLU A 1 236 ? 6.368 -14.530 -9.256 1.00 92.00 236 GLU A O 1
ATOM 1843 N N . GLN A 1 237 ? 4.999 -15.270 -7.635 1.00 88.00 237 GLN A N 1
ATOM 1844 C CA . GLN A 1 237 ? 5.335 -16.684 -7.815 1.00 88.00 237 GLN A CA 1
ATOM 1845 C C . GLN A 1 237 ? 4.955 -17.188 -9.210 1.00 88.00 237 GLN A C 1
ATOM 1847 O O . GLN A 1 237 ? 5.761 -17.845 -9.870 1.00 88.00 237 GLN A O 1
ATOM 1852 N N . ARG A 1 238 ? 3.744 -16.865 -9.683 1.00 88.94 238 ARG A N 1
ATOM 1853 C CA . ARG A 1 238 ? 3.286 -17.242 -11.028 1.00 88.94 238 ARG A CA 1
ATOM 1854 C C . ARG A 1 238 ? 4.139 -16.583 -12.101 1.00 88.94 238 ARG A C 1
ATOM 1856 O O . ARG A 1 238 ? 4.577 -17.263 -13.023 1.00 88.94 238 ARG A O 1
ATOM 1863 N N . PHE A 1 239 ? 4.429 -15.293 -11.956 1.00 91.69 239 PHE A N 1
ATOM 1864 C CA . PHE A 1 239 ? 5.292 -14.568 -12.880 1.00 91.69 239 PHE A CA 1
ATOM 1865 C C . PHE A 1 239 ? 6.705 -15.167 -12.919 1.00 91.69 239 PHE A C 1
ATOM 1867 O O . PHE A 1 239 ? 7.209 -15.469 -14.000 1.00 91.69 239 PHE A O 1
ATOM 1874 N N . ALA A 1 240 ? 7.313 -15.433 -11.760 1.00 90.88 240 ALA A N 1
ATOM 1875 C CA . ALA A 1 240 ? 8.619 -16.079 -11.661 1.00 90.88 240 ALA A CA 1
ATOM 1876 C C . ALA A 1 240 ? 8.632 -17.471 -12.313 1.00 90.88 240 ALA A C 1
ATOM 1878 O O . ALA A 1 240 ? 9.602 -17.820 -12.978 1.00 90.88 240 ALA A O 1
ATOM 1879 N N . ALA A 1 241 ? 7.549 -18.246 -12.190 1.00 88.38 241 ALA A N 1
ATOM 1880 C CA . ALA A 1 241 ? 7.432 -19.558 -12.829 1.00 88.38 241 ALA A CA 1
ATOM 1881 C C . ALA A 1 241 ? 7.387 -19.485 -14.369 1.00 88.38 241 ALA A C 1
ATOM 1883 O O . ALA A 1 241 ? 7.779 -20.440 -15.036 1.00 88.38 241 ALA A O 1
ATOM 1884 N N . THR A 1 242 ? 6.949 -18.358 -14.946 1.00 88.00 242 THR A N 1
ATOM 1885 C CA . THR A 1 242 ? 7.025 -18.120 -16.403 1.00 88.00 242 THR A CA 1
ATOM 1886 C C . THR A 1 242 ? 8.412 -17.683 -16.876 1.00 88.00 242 THR A C 1
ATOM 1888 O O . THR A 1 242 ? 8.654 -17.586 -18.080 1.00 88.00 242 THR A O 1
ATOM 1891 N N . TRP A 1 243 ? 9.330 -17.398 -15.952 1.00 86.81 243 TRP A N 1
ATOM 1892 C CA . TRP A 1 243 ? 10.662 -16.907 -16.269 1.00 86.81 243 TRP A CA 1
ATOM 1893 C C . TRP A 1 243 ? 11.605 -18.076 -16.582 1.00 86.81 243 TRP A C 1
ATOM 1895 O O . TRP A 1 243 ? 12.031 -18.809 -15.689 1.00 86.81 243 TRP A O 1
ATOM 1905 N N . SER A 1 244 ? 11.918 -18.290 -17.865 1.00 76.12 244 SER A N 1
ATOM 1906 C CA . SER A 1 244 ? 12.808 -19.381 -18.275 1.00 76.12 244 SER A CA 1
ATOM 1907 C C . SER A 1 244 ? 14.272 -19.082 -17.931 1.00 76.12 244 SER A C 1
ATOM 1909 O O . SER A 1 244 ? 14.707 -17.927 -17.882 1.00 76.12 244 SER A O 1
ATOM 1911 N N . LYS A 1 245 ? 15.060 -20.147 -17.730 1.00 72.25 245 LYS A N 1
ATOM 1912 C CA . LYS A 1 245 ? 16.509 -20.038 -17.483 1.00 72.25 245 LYS A CA 1
ATOM 1913 C C . LYS A 1 245 ? 17.267 -19.427 -18.668 1.00 72.25 245 LYS A C 1
ATOM 1915 O O . LYS A 1 245 ? 18.303 -18.808 -18.461 1.00 72.25 245 LYS A O 1
ATOM 1920 N N . ASP A 1 246 ? 16.721 -19.539 -19.875 1.00 82.62 246 ASP A N 1
ATOM 1921 C CA . ASP A 1 246 ? 17.376 -19.108 -21.117 1.00 82.62 246 ASP A CA 1
ATOM 1922 C C . ASP A 1 246 ? 17.265 -17.595 -21.372 1.00 82.62 246 ASP A C 1
ATOM 1924 O O . ASP A 1 246 ? 17.803 -17.082 -22.348 1.00 82.62 246 ASP A O 1
ATOM 1928 N N . THR A 1 247 ? 16.581 -16.860 -20.491 1.00 89.69 247 THR A N 1
ATOM 1929 C CA . THR A 1 247 ? 16.472 -15.394 -20.572 1.00 89.69 247 THR A CA 1
ATOM 1930 C C . THR A 1 247 ? 17.758 -14.672 -20.177 1.00 89.69 247 THR A C 1
ATOM 1932 O O . THR A 1 247 ? 17.855 -13.466 -20.381 1.00 89.69 247 THR A O 1
ATOM 1935 N N . GLY A 1 248 ? 18.722 -15.350 -19.549 1.00 91.00 248 GLY A N 1
ATOM 1936 C CA . GLY A 1 248 ? 19.925 -14.703 -19.022 1.00 91.00 248 GLY A CA 1
ATOM 1937 C C . GLY A 1 248 ? 19.696 -13.812 -17.794 1.00 91.00 248 GLY A C 1
ATOM 1938 O O . GLY A 1 248 ? 20.624 -13.135 -17.347 1.00 91.00 248 GLY A O 1
ATOM 1939 N N . PHE A 1 249 ? 18.483 -13.831 -17.225 1.00 92.12 249 PHE A N 1
ATOM 1940 C CA . PHE A 1 249 ? 18.158 -13.169 -15.966 1.00 92.12 249 PHE A CA 1
ATOM 1941 C C . PHE A 1 249 ? 17.829 -14.187 -14.871 1.00 92.12 249 PHE A C 1
ATOM 1943 O O . PHE A 1 249 ? 16.920 -15.005 -15.021 1.00 92.12 249 PHE A O 1
ATOM 1950 N N . ALA A 1 250 ? 18.515 -14.091 -13.734 1.00 92.56 250 ALA A N 1
ATOM 1951 C CA . ALA A 1 250 ? 18.200 -14.867 -12.540 1.00 92.56 250 ALA A CA 1
ATOM 1952 C C . ALA A 1 250 ? 17.125 -14.170 -11.692 1.00 92.56 250 ALA A C 1
ATOM 1954 O O . ALA A 1 250 ? 17.203 -12.966 -11.446 1.00 92.56 250 ALA A O 1
ATOM 1955 N N . ILE A 1 251 ? 16.146 -14.927 -11.193 1.00 92.44 251 ILE A N 1
ATOM 1956 C CA . ILE A 1 251 ? 15.152 -14.403 -10.248 1.00 92.44 251 ILE A CA 1
ATOM 1957 C C . ILE A 1 251 ? 15.803 -14.213 -8.874 1.00 92.44 251 ILE A C 1
ATOM 1959 O O . ILE A 1 251 ? 16.456 -15.120 -8.360 1.00 92.44 251 ILE A O 1
ATOM 1963 N N . GLN A 1 252 ? 15.608 -13.037 -8.282 1.00 93.50 252 GLN A N 1
ATOM 1964 C CA . GLN A 1 252 ? 16.140 -12.636 -6.982 1.00 93.50 252 GLN A CA 1
ATOM 1965 C C . GLN A 1 252 ? 15.022 -12.108 -6.073 1.00 93.50 252 GLN A C 1
ATOM 1967 O O . GLN A 1 252 ? 14.003 -11.593 -6.541 1.00 93.50 252 GLN A O 1
ATOM 1972 N N . ASN A 1 253 ? 15.219 -12.206 -4.757 1.00 92.69 253 ASN A N 1
ATOM 1973 C CA . ASN A 1 253 ? 14.269 -11.697 -3.769 1.00 92.69 253 ASN A CA 1
ATOM 1974 C C . ASN A 1 253 ? 14.593 -10.245 -3.384 1.00 92.69 253 ASN A C 1
ATOM 1976 O O . ASN A 1 253 ? 15.670 -9.958 -2.862 1.00 92.69 253 ASN A O 1
ATOM 1980 N N . ALA A 1 254 ? 13.640 -9.338 -3.588 1.00 95.44 254 ALA A N 1
ATOM 1981 C CA . ALA A 1 254 ? 13.750 -7.926 -3.231 1.00 95.44 254 ALA A CA 1
ATOM 1982 C C . ALA A 1 254 ? 13.399 -7.632 -1.763 1.00 95.44 254 ALA A C 1
ATOM 1984 O O . ALA A 1 254 ? 13.752 -6.568 -1.255 1.00 95.44 254 ALA A O 1
ATOM 1985 N N . ALA A 1 255 ? 12.727 -8.551 -1.059 1.00 93.44 255 ALA A N 1
ATOM 1986 C CA . ALA A 1 255 ? 12.234 -8.313 0.299 1.00 93.44 255 ALA A CA 1
ATOM 1987 C C . ALA A 1 255 ? 13.320 -7.848 1.296 1.00 93.44 255 ALA A C 1
ATOM 1989 O O . ALA A 1 255 ? 13.034 -6.927 2.063 1.00 93.44 255 ALA A O 1
ATOM 1990 N N . PRO A 1 256 ? 14.565 -8.377 1.287 1.00 94.56 256 PRO A N 1
ATOM 1991 C CA . PRO A 1 256 ? 15.612 -7.895 2.191 1.00 94.56 256 PRO A CA 1
ATOM 1992 C C . PRO A 1 256 ? 15.975 -6.416 1.992 1.00 94.56 256 PRO A C 1
ATOM 1994 O O . PRO A 1 256 ? 16.268 -5.733 2.972 1.00 94.56 256 PRO A O 1
ATOM 1997 N N . ILE A 1 257 ? 15.913 -5.907 0.754 1.00 96.38 257 ILE A N 1
ATOM 1998 C CA . ILE A 1 257 ? 16.186 -4.494 0.438 1.00 96.38 257 ILE A CA 1
ATOM 1999 C C . ILE A 1 257 ? 15.126 -3.620 1.114 1.00 96.38 257 ILE A C 1
ATOM 2001 O O . ILE A 1 257 ? 15.444 -2.713 1.883 1.00 96.38 257 ILE A O 1
ATOM 2005 N N . PHE A 1 258 ? 13.850 -3.950 0.902 1.00 96.56 258 PHE A N 1
ATOM 2006 C CA . PHE A 1 258 ? 12.741 -3.212 1.501 1.00 96.56 258 PHE A CA 1
ATOM 2007 C C . PHE A 1 258 ? 12.700 -3.324 3.021 1.00 96.56 258 PHE A C 1
ATOM 2009 O O . PHE A 1 258 ? 12.412 -2.334 3.688 1.00 96.56 258 PHE A O 1
ATOM 2016 N N . ALA A 1 259 ? 13.012 -4.496 3.580 1.00 94.62 259 ALA A N 1
ATOM 2017 C CA . ALA A 1 259 ? 13.071 -4.692 5.023 1.00 94.62 259 ALA A CA 1
ATOM 2018 C C . ALA A 1 259 ? 14.095 -3.748 5.672 1.00 94.62 259 ALA A C 1
ATOM 2020 O O . ALA A 1 259 ? 13.790 -3.123 6.685 1.00 94.62 259 ALA A O 1
ATOM 2021 N N . GLN A 1 260 ? 15.276 -3.583 5.065 1.00 95.94 260 GLN A N 1
ATOM 2022 C CA . GLN A 1 260 ? 16.291 -2.647 5.556 1.00 95.94 260 GLN A CA 1
ATOM 2023 C C . GLN A 1 260 ? 15.850 -1.186 5.425 1.00 95.94 260 GLN A C 1
ATOM 2025 O O . GLN A 1 260 ? 16.009 -0.417 6.374 1.00 95.94 260 GLN A O 1
ATOM 2030 N N . MET A 1 261 ? 15.267 -0.810 4.284 1.00 97.44 261 MET A N 1
ATOM 2031 C CA . MET A 1 261 ? 14.783 0.555 4.055 1.00 97.44 261 MET A CA 1
ATOM 2032 C C . MET A 1 261 ? 13.662 0.933 5.028 1.00 97.44 261 MET A C 1
ATOM 2034 O O . MET A 1 261 ? 13.753 1.945 5.712 1.00 97.44 261 MET A O 1
ATOM 2038 N N . ARG A 1 262 ? 12.632 0.087 5.145 1.00 97.12 262 ARG A N 1
ATOM 2039 C CA . ARG A 1 262 ? 11.439 0.331 5.973 1.00 97.12 262 ARG A CA 1
ATOM 2040 C C . ARG A 1 262 ? 11.704 0.174 7.470 1.00 97.12 262 ARG A C 1
ATOM 2042 O O . ARG A 1 262 ? 10.859 0.539 8.291 1.00 97.12 262 ARG A O 1
ATOM 2049 N N . LEU A 1 263 ? 12.862 -0.363 7.864 1.00 97.25 263 LEU A N 1
ATOM 2050 C CA . LEU A 1 263 ? 13.260 -0.442 9.268 1.00 97.25 263 LEU A CA 1
ATOM 2051 C C . LEU A 1 263 ? 13.450 0.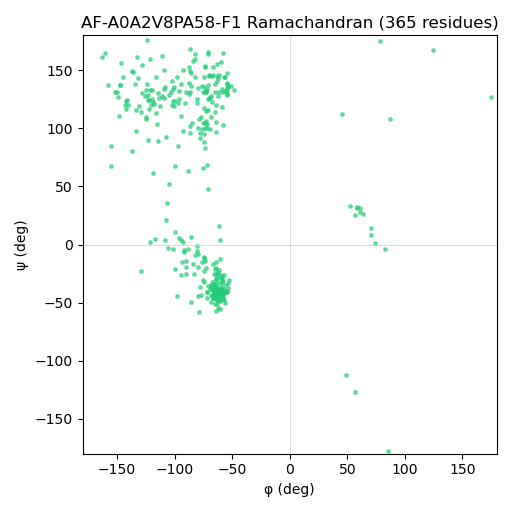960 9.867 1.00 97.25 263 LEU A C 1
ATOM 2053 O O . LEU A 1 263 ? 12.979 1.209 10.978 1.00 97.25 263 LEU A O 1
ATOM 2057 N N . ARG A 1 264 ? 14.082 1.877 9.121 1.00 96.25 264 ARG A N 1
ATOM 2058 C CA . ARG A 1 264 ? 14.365 3.257 9.546 1.00 96.25 264 ARG A CA 1
ATOM 2059 C C . ARG A 1 264 ? 13.346 4.216 8.935 1.00 96.25 264 ARG A C 1
ATOM 2061 O O . ARG A 1 264 ? 13.274 4.333 7.722 1.00 96.25 264 ARG A O 1
ATOM 2068 N N . LYS A 1 265 ? 12.587 4.902 9.788 1.00 98.00 265 LYS A N 1
ATOM 2069 C CA . LYS A 1 265 ? 11.512 5.811 9.372 1.00 98.00 265 LYS A CA 1
ATOM 2070 C C . LYS A 1 265 ? 12.074 7.205 9.112 1.00 98.00 265 LYS A C 1
ATOM 2072 O O . LYS A 1 265 ? 12.916 7.681 9.878 1.00 98.00 265 LYS A O 1
ATOM 2077 N N . SER A 1 266 ? 11.604 7.855 8.057 1.00 97.69 266 SER A N 1
ATOM 2078 C CA . SER A 1 266 ? 11.822 9.281 7.828 1.00 97.69 266 SER A CA 1
ATOM 2079 C C . SER A 1 266 ? 11.018 10.133 8.823 1.00 97.69 266 SER A C 1
ATOM 2081 O O . SER A 1 266 ? 10.092 9.628 9.464 1.00 97.69 266 SER A O 1
ATOM 2083 N N . PRO A 1 267 ? 11.316 11.439 8.954 1.00 97.75 267 PRO A N 1
ATOM 2084 C CA . PRO A 1 267 ? 10.490 12.344 9.749 1.00 97.75 267 PRO A CA 1
ATOM 2085 C C . PRO A 1 267 ? 9.007 12.337 9.344 1.00 97.75 267 PRO A C 1
ATOM 2087 O O . PRO A 1 267 ? 8.153 12.287 10.222 1.00 97.75 267 PRO A O 1
ATOM 2090 N N . MET A 1 268 ? 8.692 12.296 8.040 1.00 97.44 268 MET A N 1
ATOM 2091 C CA . MET A 1 268 ? 7.297 12.235 7.578 1.00 97.44 268 MET A CA 1
ATOM 2092 C C . MET A 1 268 ? 6.631 10.915 7.982 1.00 97.44 268 MET A C 1
ATOM 2094 O O . MET A 1 268 ? 5.493 10.918 8.440 1.00 97.44 268 MET A O 1
ATOM 2098 N N . GLU A 1 269 ? 7.338 9.787 7.878 1.00 98.06 269 GLU A N 1
ATOM 2099 C CA . GLU A 1 269 ? 6.814 8.490 8.327 1.00 98.06 269 GLU A CA 1
ATOM 2100 C C . GLU A 1 269 ? 6.557 8.456 9.840 1.00 98.06 269 GLU A C 1
ATOM 2102 O O . GLU A 1 269 ? 5.573 7.864 10.280 1.00 98.06 269 GLU A O 1
ATOM 2107 N N . LEU A 1 270 ? 7.410 9.107 10.639 1.00 98.38 270 LEU A N 1
ATOM 2108 C CA . LEU A 1 270 ? 7.211 9.225 12.086 1.00 98.38 270 LEU A CA 1
ATOM 2109 C C . LEU A 1 270 ? 5.973 10.060 12.433 1.00 98.38 270 LEU A C 1
ATOM 2111 O O . LEU A 1 270 ? 5.258 9.697 13.361 1.00 98.38 270 LEU A O 1
ATOM 2115 N N . GLU A 1 271 ? 5.685 11.132 11.691 1.00 98.31 271 GLU A N 1
ATOM 2116 C CA . GLU A 1 271 ? 4.460 11.924 11.885 1.00 98.31 271 GLU A CA 1
ATOM 2117 C C . GLU A 1 271 ? 3.194 11.120 11.550 1.00 98.31 271 GLU A C 1
ATOM 2119 O O . GLU A 1 271 ? 2.212 11.178 12.290 1.00 98.31 271 GLU A O 1
ATOM 2124 N N . ILE A 1 272 ? 3.218 10.320 10.476 1.00 97.62 272 ILE A N 1
ATOM 2125 C CA . ILE A 1 272 ? 2.101 9.428 10.117 1.00 97.62 272 ILE A CA 1
ATOM 2126 C C . ILE A 1 272 ? 1.908 8.353 11.196 1.00 97.62 272 ILE A C 1
ATOM 2128 O O . ILE A 1 272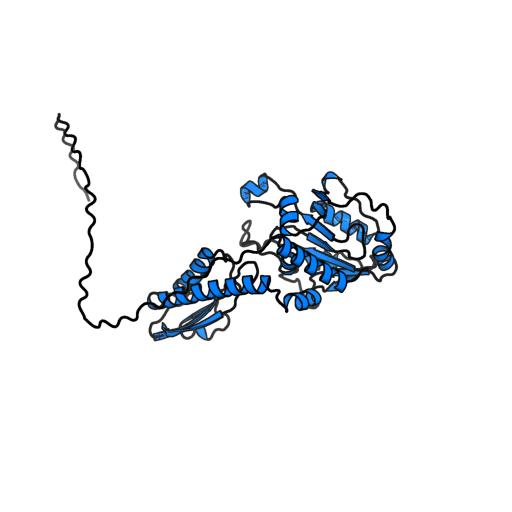 ? 0.782 8.115 11.635 1.00 97.62 272 ILE A O 1
ATOM 2132 N N . LEU A 1 273 ? 2.999 7.735 11.661 1.00 98.06 273 LEU A N 1
ATOM 2133 C CA . LEU A 1 273 ? 2.956 6.723 12.717 1.00 98.06 273 LEU A CA 1
ATOM 2134 C C . LEU A 1 273 ? 2.456 7.305 14.046 1.00 98.06 273 LEU A C 1
ATOM 2136 O O . LEU A 1 273 ? 1.643 6.675 14.717 1.00 98.06 273 LEU A O 1
ATOM 2140 N N . GLN A 1 274 ? 2.891 8.515 14.410 1.00 98.44 274 GLN A N 1
ATOM 2141 C CA . GLN A 1 274 ? 2.385 9.211 15.592 1.00 98.44 274 GLN A CA 1
ATOM 2142 C C . GLN A 1 274 ? 0.878 9.449 15.484 1.00 98.44 274 GLN A C 1
ATOM 2144 O O . GLN A 1 274 ? 0.157 9.223 16.450 1.00 98.44 274 GLN A O 1
ATOM 2149 N N . HIS A 1 275 ? 0.383 9.826 14.304 1.00 98.25 275 HIS A N 1
ATOM 2150 C CA . HIS A 1 275 ? -1.049 10.001 14.102 1.00 98.25 275 HIS A CA 1
ATOM 2151 C C . HIS A 1 275 ? -1.829 8.685 14.273 1.00 98.25 275 HIS A C 1
ATOM 2153 O O . HIS A 1 275 ? -2.850 8.674 14.954 1.00 98.25 275 HIS A O 1
ATOM 2159 N N . ALA A 1 276 ? -1.328 7.558 13.751 1.00 98.19 276 ALA A N 1
ATOM 2160 C CA . ALA A 1 276 ? -1.931 6.240 13.995 1.00 98.19 276 ALA A CA 1
ATOM 2161 C C . ALA A 1 276 ? -1.966 5.882 15.498 1.00 98.19 276 ALA A C 1
ATOM 2163 O O . ALA A 1 276 ? -2.959 5.343 15.998 1.00 98.19 276 ALA A O 1
ATOM 2164 N N . ILE A 1 277 ? -0.911 6.230 16.244 1.00 98.25 277 ILE A N 1
ATOM 2165 C CA . ILE A 1 277 ? -0.848 6.060 17.705 1.00 98.25 277 ILE A CA 1
ATOM 2166 C C . ILE A 1 277 ? -1.892 6.941 18.404 1.00 98.25 277 ILE A C 1
ATOM 2168 O O . ILE A 1 277 ? -2.599 6.456 19.285 1.00 98.25 277 ILE A O 1
ATOM 2172 N N . ASP A 1 278 ? -2.035 8.204 18.002 1.00 98.44 278 ASP A N 1
ATOM 2173 C CA . ASP A 1 278 ? -3.003 9.140 18.587 1.00 98.44 278 ASP A CA 1
ATOM 2174 C C . ASP A 1 278 ? -4.459 8.704 18.340 1.00 98.44 278 ASP A C 1
ATOM 2176 O O . ASP A 1 278 ? -5.315 8.885 19.209 1.00 98.44 278 ASP A O 1
ATOM 2180 N N . ILE A 1 279 ? -4.749 8.103 17.180 1.00 98.31 279 ILE A N 1
ATOM 2181 C CA . ILE A 1 279 ? -6.055 7.489 16.881 1.00 98.31 279 ILE A CA 1
ATOM 2182 C C . ILE A 1 279 ? -6.299 6.287 17.793 1.00 98.31 279 ILE A C 1
ATOM 2184 O O . ILE A 1 279 ? -7.373 6.161 18.383 1.00 98.31 279 ILE A O 1
ATOM 2188 N N . SER A 1 280 ? -5.293 5.424 17.944 1.00 97.94 280 SER A N 1
ATOM 2189 C CA . SER A 1 280 ? -5.379 4.231 18.794 1.00 97.94 280 SER A CA 1
ATOM 2190 C C . SER A 1 280 ? -5.615 4.609 20.254 1.00 97.94 280 SER A C 1
ATOM 2192 O O . SER A 1 280 ? -6.472 4.038 20.917 1.00 97.94 280 SER A O 1
ATOM 2194 N N . ILE A 1 281 ? -4.916 5.631 20.744 1.00 97.88 281 ILE A N 1
ATOM 2195 C CA . ILE A 1 281 ? -5.120 6.193 22.080 1.00 97.88 281 ILE A CA 1
ATOM 2196 C C . ILE A 1 281 ? -6.569 6.642 22.287 1.00 97.88 281 ILE A C 1
ATOM 2198 O O . ILE A 1 281 ? -7.175 6.268 23.291 1.00 97.88 281 ILE A O 1
ATOM 2202 N N . GLU A 1 282 ? -7.125 7.423 21.356 1.00 97.94 282 GLU A N 1
ATOM 2203 C CA . GLU A 1 282 ? -8.507 7.890 21.472 1.00 97.94 282 GLU A CA 1
ATOM 2204 C C . GLU A 1 282 ? -9.486 6.704 21.494 1.00 97.94 282 GLU A C 1
ATOM 2206 O O . GLU A 1 282 ? -10.433 6.701 22.281 1.00 97.94 282 GLU A O 1
ATOM 2211 N N . ALA A 1 283 ? -9.243 5.687 20.661 1.00 97.31 283 ALA A N 1
ATOM 2212 C CA . ALA A 1 283 ? -10.070 4.486 20.578 1.00 97.31 283 ALA A CA 1
ATOM 2213 C C . ALA A 1 283 ? -10.058 3.689 21.890 1.00 97.31 283 ALA A C 1
ATOM 2215 O O . ALA A 1 283 ? -11.124 3.369 22.418 1.00 97.31 283 ALA A O 1
ATOM 2216 N N . HIS A 1 284 ? -8.870 3.444 22.455 1.00 97.75 284 HIS A N 1
ATOM 2217 C CA . HIS A 1 284 ? -8.703 2.792 23.759 1.00 97.75 284 HIS A CA 1
ATOM 2218 C C . HIS A 1 284 ? -9.434 3.556 24.867 1.00 97.75 284 HIS A C 1
ATOM 2220 O O . HIS A 1 284 ? -10.153 2.952 25.656 1.00 97.75 284 HIS A O 1
ATOM 2226 N N . GLU A 1 285 ? -9.311 4.884 24.919 1.00 97.31 285 GLU A N 1
ATOM 2227 C CA . GLU A 1 285 ? -9.943 5.686 25.976 1.00 97.31 285 GLU A CA 1
ATOM 2228 C C . GLU A 1 285 ? -11.467 5.759 25.845 1.00 97.31 285 GLU A C 1
ATOM 2230 O O . GLU A 1 285 ? -12.175 5.723 26.854 1.00 97.31 285 GLU A O 1
ATOM 2235 N N . ARG A 1 286 ? -11.995 5.809 24.617 1.00 96.62 286 ARG A N 1
ATOM 2236 C CA . ARG A 1 286 ? -13.442 5.725 24.362 1.00 96.62 286 ARG A CA 1
ATOM 2237 C C . ARG A 1 286 ? -14.005 4.365 24.753 1.00 96.62 286 ARG A C 1
ATOM 2239 O O . ARG A 1 286 ? -15.028 4.307 25.433 1.00 96.62 286 ARG A O 1
ATOM 2246 N N . ALA A 1 287 ? -13.330 3.292 24.354 1.00 96.44 287 ALA A N 1
ATOM 2247 C CA . ALA A 1 287 ? -13.706 1.929 24.700 1.00 96.44 287 ALA A CA 1
ATOM 2248 C C . ALA A 1 287 ? -13.654 1.703 26.218 1.00 96.44 287 ALA A C 1
ATOM 2250 O O . ALA A 1 287 ? -14.621 1.213 26.800 1.00 96.44 287 ALA A O 1
ATOM 2251 N N . GLN A 1 288 ? -12.589 2.162 26.881 1.00 95.81 288 GLN A N 1
ATOM 2252 C CA . GLN A 1 288 ? -12.449 2.100 28.334 1.00 95.81 288 GLN A CA 1
ATOM 2253 C C . GLN A 1 288 ? -13.557 2.878 29.057 1.00 95.81 288 GLN A C 1
ATOM 2255 O O . GLN A 1 288 ? -14.148 2.362 30.002 1.00 95.81 288 GLN A O 1
ATOM 2260 N N . ALA A 1 289 ? -13.880 4.098 28.614 1.00 94.56 289 ALA A N 1
ATOM 2261 C CA . ALA A 1 289 ? -14.959 4.893 29.205 1.00 94.56 289 ALA A CA 1
ATOM 2262 C C . ALA A 1 289 ? -16.345 4.238 29.041 1.00 94.56 289 ALA A C 1
ATOM 2264 O O . ALA A 1 289 ? -17.250 4.484 29.843 1.00 94.56 289 ALA A O 1
ATOM 2265 N N . PHE A 1 290 ? -16.517 3.412 28.007 1.00 95.50 290 PHE A N 1
ATOM 2266 C CA . PHE A 1 290 ? -17.760 2.710 27.708 1.00 95.50 290 PHE A CA 1
ATOM 2267 C C . PHE A 1 290 ? -17.865 1.325 28.372 1.00 95.50 290 PHE A C 1
ATOM 2269 O O . PHE A 1 290 ? -18.978 0.868 28.624 1.00 95.50 290 PHE A O 1
ATOM 2276 N N . ALA A 1 291 ? -16.745 0.670 28.695 1.00 94.25 291 ALA A N 1
ATOM 2277 C CA . ALA A 1 291 ? -16.695 -0.740 29.101 1.00 94.25 291 ALA A CA 1
ATOM 2278 C C . ALA A 1 291 ? -17.629 -1.111 30.266 1.00 94.25 291 ALA A C 1
ATOM 2280 O O . ALA A 1 291 ? -18.270 -2.158 30.218 1.00 94.25 291 ALA A O 1
ATOM 2281 N N . VAL A 1 292 ? -17.797 -0.228 31.257 1.00 91.50 292 VAL A N 1
ATOM 2282 C CA . VAL A 1 292 ? -18.707 -0.456 32.398 1.00 91.50 292 VAL A CA 1
ATOM 2283 C C . VAL A 1 292 ? -20.180 -0.602 31.979 1.00 91.50 292 VAL A C 1
ATOM 2285 O O . VAL A 1 292 ? -20.979 -1.214 32.687 1.00 91.50 292 VAL A O 1
ATOM 2288 N N . GLN A 1 293 ? -20.559 -0.038 30.828 1.00 94.75 293 GLN A N 1
ATOM 2289 C CA . GLN A 1 293 ? -21.914 -0.101 30.266 1.00 94.75 293 GLN A CA 1
ATOM 2290 C C . GLN A 1 293 ? -22.088 -1.259 29.277 1.00 94.75 293 GLN A C 1
ATOM 2292 O O . GLN A 1 293 ? -23.226 -1.595 28.935 1.00 94.75 293 GLN A O 1
ATOM 2297 N N . ALA A 1 294 ? -20.985 -1.852 28.816 1.00 97.00 294 ALA A N 1
ATOM 2298 C CA . ALA A 1 294 ? -21.005 -2.915 27.830 1.00 97.00 294 ALA A CA 1
ATOM 2299 C C . ALA A 1 294 ? -21.548 -4.210 28.438 1.00 97.00 294 ALA A C 1
ATOM 2301 O O . ALA A 1 294 ? -21.203 -4.606 29.552 1.00 97.00 294 ALA A O 1
ATOM 2302 N N . LYS A 1 295 ? -22.400 -4.897 27.680 1.00 97.81 295 LYS A N 1
ATOM 2303 C CA . LYS A 1 295 ? -22.876 -6.245 28.027 1.00 97.81 295 LYS A CA 1
ATOM 2304 C C . LYS A 1 295 ? -22.035 -7.330 27.370 1.00 97.81 295 LYS A C 1
ATOM 2306 O O . LYS A 1 295 ? -21.954 -8.437 27.899 1.00 97.81 295 LYS A O 1
ATOM 2311 N N . TRP A 1 296 ? -21.415 -7.003 26.242 1.00 98.56 296 TRP A N 1
ATOM 2312 C CA . TRP A 1 296 ? -20.669 -7.924 25.394 1.00 98.56 296 TRP A CA 1
ATOM 2313 C C . TRP A 1 296 ? -19.367 -7.287 24.925 1.00 98.56 296 TRP A C 1
ATOM 2315 O O . TRP A 1 296 ? -19.306 -6.072 24.739 1.00 98.56 296 TRP A O 1
ATOM 2325 N N . GLU A 1 297 ? -18.340 -8.109 24.713 1.00 98.50 297 GLU A N 1
ATOM 2326 C CA . GLU A 1 297 ? -17.018 -7.655 24.261 1.00 98.50 297 GLU A CA 1
ATOM 2327 C C . GLU A 1 297 ? -17.111 -6.857 22.947 1.00 98.50 297 GLU A C 1
ATOM 2329 O O . GLU A 1 297 ? -16.528 -5.778 22.852 1.00 98.50 297 GLU A O 1
ATOM 2334 N N . TYR A 1 298 ? -17.942 -7.293 21.991 1.00 98.31 298 TYR A N 1
ATOM 2335 C CA . TYR A 1 298 ? -18.145 -6.580 20.723 1.00 98.31 298 TYR A CA 1
ATOM 2336 C C . TYR A 1 298 ? -18.721 -5.163 20.880 1.00 98.31 298 TYR A C 1
ATOM 2338 O O . TYR A 1 298 ? -18.600 -4.346 19.972 1.00 98.31 298 TYR A O 1
ATOM 2346 N N . GLU A 1 299 ? -19.389 -4.835 21.992 1.00 98.44 299 GLU A N 1
ATOM 2347 C CA . GLU A 1 299 ? -19.892 -3.471 22.214 1.00 98.44 299 GLU A CA 1
ATOM 2348 C C . GLU A 1 299 ? -18.747 -2.518 22.590 1.00 98.44 299 GLU A C 1
ATOM 2350 O O . GLU A 1 299 ? -18.795 -1.332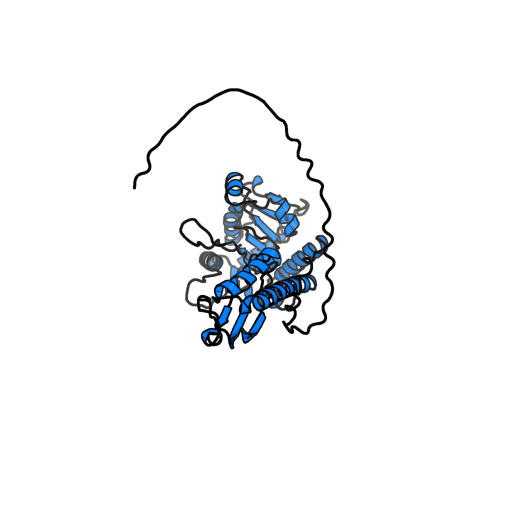 22.259 1.00 98.44 299 GLU A O 1
ATOM 2355 N N . VAL A 1 300 ? -17.710 -3.045 23.252 1.00 97.94 300 VAL A N 1
ATOM 2356 C CA . VAL A 1 300 ? -16.455 -2.331 23.520 1.00 97.94 300 VAL A CA 1
ATOM 2357 C C . VAL A 1 300 ? -15.664 -2.182 22.220 1.00 97.94 300 VAL A C 1
ATOM 2359 O O . VAL A 1 300 ? -15.247 -1.074 21.888 1.00 97.94 300 VAL A O 1
ATOM 2362 N N . ASP A 1 301 ? -15.547 -3.263 21.448 1.00 97.56 301 ASP A N 1
ATOM 2363 C CA . ASP A 1 301 ? -14.917 -3.270 20.121 1.00 97.56 301 ASP A CA 1
ATOM 2364 C C . ASP A 1 301 ? -15.580 -2.279 19.142 1.00 97.56 301 ASP A C 1
ATOM 2366 O O . ASP A 1 301 ? -14.921 -1.515 18.440 1.00 97.56 301 ASP A O 1
ATOM 2370 N N . ALA A 1 302 ? -16.908 -2.149 19.180 1.00 97.56 302 ALA A N 1
ATOM 2371 C CA . ALA A 1 302 ? -17.623 -1.175 18.356 1.00 97.56 302 ALA A CA 1
ATOM 2372 C C . ALA A 1 302 ? -17.189 0.286 18.611 1.00 97.56 302 ALA A C 1
ATOM 2374 O O . ALA A 1 302 ? -17.253 1.111 17.693 1.00 97.56 302 ALA A O 1
ATOM 2375 N N . GLN A 1 303 ? -16.726 0.629 19.824 1.00 97.19 303 GLN A N 1
ATOM 2376 C CA . GLN A 1 303 ? -16.168 1.960 20.108 1.00 97.19 303 GLN A CA 1
ATOM 2377 C C . GLN A 1 303 ? -14.835 2.185 19.389 1.00 97.19 303 GLN A C 1
ATOM 2379 O O . GLN A 1 303 ? -14.558 3.305 18.944 1.00 97.19 303 GLN A O 1
ATOM 2384 N N . VAL A 1 304 ? -14.031 1.130 19.247 1.00 96.75 304 VAL A N 1
ATOM 2385 C CA . VAL A 1 304 ? -12.772 1.151 18.497 1.00 96.75 304 VAL A CA 1
ATOM 2386 C C . VAL A 1 304 ? -13.060 1.417 17.027 1.00 96.75 304 VAL A C 1
ATOM 2388 O O . VAL A 1 304 ? -12.626 2.444 16.498 1.00 96.75 304 VAL A O 1
ATOM 2391 N N . ALA A 1 305 ? -13.883 0.569 16.405 1.00 95.69 305 ALA A N 1
ATOM 2392 C CA . ALA A 1 305 ? -14.241 0.687 14.995 1.00 95.69 305 ALA A CA 1
ATOM 2393 C C . ALA A 1 305 ? -14.864 2.056 14.665 1.00 95.69 305 ALA A C 1
ATOM 2395 O O . ALA A 1 305 ? -14.518 2.687 13.661 1.00 95.69 305 ALA A O 1
ATOM 2396 N N . TYR A 1 306 ? -15.740 2.567 15.541 1.00 96.69 306 TYR A N 1
ATOM 2397 C CA . TYR A 1 306 ? -16.298 3.915 15.411 1.00 96.69 306 TYR A CA 1
ATOM 2398 C C . TYR A 1 306 ? -15.206 4.992 15.407 1.00 96.69 306 TYR A C 1
ATOM 2400 O O . TYR A 1 306 ? -15.230 5.896 14.570 1.00 96.69 306 TYR A O 1
ATOM 2408 N N . THR A 1 307 ? -14.247 4.905 16.328 1.00 97.12 307 THR A N 1
ATOM 2409 C CA . THR A 1 307 ? -13.187 5.910 16.472 1.00 97.12 307 THR A CA 1
ATOM 2410 C C . THR A 1 307 ? -12.233 5.888 15.287 1.00 97.12 307 THR A C 1
ATOM 2412 O O . THR A 1 307 ? -11.912 6.942 14.741 1.00 97.12 307 THR A O 1
ATOM 2415 N N . PHE A 1 308 ? -11.837 4.700 14.836 1.00 97.06 308 PHE A N 1
ATOM 2416 C CA . PHE A 1 308 ? -11.012 4.528 13.641 1.00 97.06 308 PHE A CA 1
ATOM 2417 C C . PHE A 1 308 ? -11.686 5.166 12.425 1.00 97.06 308 PHE A C 1
ATOM 2419 O O . PHE A 1 308 ? -11.090 6.014 11.752 1.00 97.06 308 PHE A O 1
ATOM 2426 N N . LYS A 1 309 ? -12.980 4.884 12.225 1.00 96.19 309 LYS A N 1
ATOM 2427 C CA . LYS A 1 309 ? -13.760 5.477 11.136 1.00 96.19 309 LYS A CA 1
ATOM 2428 C C . LYS A 1 309 ? -13.890 6.995 11.258 1.00 96.19 309 LYS A C 1
ATOM 2430 O O . LYS A 1 309 ? -13.727 7.710 10.270 1.00 96.19 309 LYS A O 1
ATOM 2435 N N . LEU A 1 310 ? -14.141 7.505 12.466 1.00 96.12 310 LEU A N 1
ATOM 2436 C CA . LEU A 1 310 ? -14.224 8.942 12.750 1.00 96.12 310 LEU A CA 1
ATOM 2437 C C . LEU A 1 310 ? -12.928 9.680 12.379 1.00 96.12 310 LEU A C 1
ATOM 2439 O O . LEU A 1 310 ? -12.973 10.849 11.994 1.00 96.12 310 LEU A O 1
ATOM 2443 N N . ARG A 1 311 ? -11.779 9.006 12.494 1.00 96.88 311 ARG A N 1
ATOM 2444 C CA . ARG A 1 311 ? -10.446 9.557 12.216 1.00 96.88 311 ARG A CA 1
ATOM 2445 C C . ARG A 1 311 ? -9.889 9.183 10.844 1.00 96.88 311 ARG A C 1
ATOM 2447 O O . ARG A 1 311 ? -8.730 9.477 10.570 1.00 96.88 311 ARG A O 1
ATOM 2454 N N . ASN A 1 312 ? -10.713 8.605 9.966 1.00 94.69 312 ASN A N 1
ATOM 2455 C CA . ASN A 1 312 ? -10.312 8.187 8.621 1.00 94.69 312 ASN A CA 1
ATOM 2456 C C . ASN A 1 312 ? -9.151 7.164 8.625 1.00 94.69 312 ASN A C 1
ATOM 2458 O O . ASN A 1 312 ? -8.323 7.139 7.714 1.00 94.69 312 ASN A O 1
ATOM 2462 N N . ALA A 1 313 ? -9.094 6.322 9.658 1.00 93.81 313 ALA A N 1
ATOM 2463 C CA . ALA A 1 313 ? -8.261 5.126 9.732 1.00 93.81 313 ALA A CA 1
ATOM 2464 C C . ALA A 1 313 ? -9.133 3.907 9.400 1.00 93.81 313 ALA A C 1
ATOM 2466 O O . ALA A 1 313 ? -9.471 3.109 10.262 1.00 93.81 313 ALA A O 1
ATOM 2467 N N . ASP A 1 314 ? -9.584 3.817 8.148 1.00 73.38 314 ASP A N 1
ATOM 2468 C CA . ASP A 1 314 ? -10.591 2.832 7.721 1.00 73.38 314 ASP A CA 1
ATOM 2469 C C . ASP A 1 314 ? -10.135 1.365 7.831 1.00 73.38 314 ASP A C 1
ATOM 2471 O O . ASP A 1 314 ? -10.973 0.466 7.779 1.00 73.38 314 ASP A O 1
ATOM 2475 N N . ASN A 1 315 ? -8.831 1.127 7.993 1.00 79.50 315 ASN A N 1
ATOM 2476 C CA . ASN A 1 315 ? -8.258 -0.188 8.253 1.00 79.50 315 ASN A CA 1
ATOM 2477 C C . ASN A 1 315 ? -7.736 -0.262 9.696 1.00 79.50 315 ASN A C 1
ATOM 2479 O O . ASN A 1 315 ? -7.230 0.717 10.248 1.00 79.50 315 ASN A O 1
ATOM 2483 N N . TRP A 1 316 ? -7.770 -1.458 10.272 1.00 83.75 316 TRP A N 1
ATOM 2484 C CA . TRP A 1 316 ? -6.986 -1.802 11.455 1.00 83.75 316 TRP A CA 1
ATOM 2485 C C . TRP A 1 316 ? -5.564 -2.234 11.069 1.00 83.75 316 TRP A C 1
ATOM 2487 O O . TRP A 1 316 ? -5.309 -2.647 9.933 1.00 83.75 316 TRP A O 1
ATOM 2497 N N . GLY A 1 317 ? -4.622 -2.148 12.009 1.00 87.44 317 GLY A N 1
ATOM 2498 C CA . GLY A 1 317 ? -3.291 -2.735 11.839 1.00 87.44 317 GLY A CA 1
ATOM 2499 C C . GLY A 1 317 ? -3.323 -4.266 11.807 1.00 87.44 317 GLY A C 1
ATOM 2500 O O . GLY A 1 317 ? -2.527 -4.892 11.108 1.00 87.44 317 GLY A O 1
ATOM 2501 N N . TYR A 1 318 ? -4.260 -4.849 12.549 1.00 93.44 318 TYR A N 1
ATOM 2502 C CA . TYR A 1 318 ? -4.506 -6.278 12.725 1.00 93.44 318 TYR A CA 1
ATOM 2503 C C . TYR A 1 318 ? -5.921 -6.457 13.309 1.00 93.44 318 TYR A C 1
ATOM 2505 O O . TYR A 1 318 ? -6.468 -5.478 13.811 1.00 93.44 318 TYR A O 1
ATOM 2513 N N . PRO A 1 319 ? -6.538 -7.653 13.227 1.00 93.75 319 PRO A N 1
ATOM 2514 C CA . PRO A 1 319 ? -7.830 -7.901 13.865 1.00 93.75 319 PRO A CA 1
ATOM 2515 C C . PRO A 1 319 ? -7.793 -7.556 15.357 1.00 93.75 319 PRO A C 1
ATOM 2517 O O . PRO A 1 319 ? -6.885 -7.992 16.066 1.00 93.75 319 PRO A O 1
ATOM 2520 N N . ASP A 1 320 ? -8.769 -6.773 15.807 1.00 94.94 320 ASP A N 1
ATOM 2521 C CA . ASP A 1 320 ? -8.851 -6.300 17.187 1.00 94.94 320 ASP A CA 1
ATOM 2522 C C . ASP A 1 320 ? -9.029 -7.473 18.171 1.00 94.94 320 ASP A C 1
ATOM 2524 O O . ASP A 1 320 ? -9.772 -8.425 17.917 1.00 94.94 320 ASP A O 1
ATOM 2528 N N . ILE A 1 321 ? -8.355 -7.399 19.322 1.00 98.25 321 ILE A N 1
ATOM 2529 C CA . ILE A 1 321 ? -8.512 -8.353 20.426 1.00 98.25 321 ILE A CA 1
ATOM 2530 C C . ILE A 1 321 ? -9.154 -7.622 21.594 1.00 98.25 321 ILE A C 1
ATOM 2532 O O . ILE A 1 321 ? -8.567 -6.697 22.154 1.00 98.25 321 ILE A O 1
ATOM 2536 N N . VAL A 1 322 ? -10.335 -8.075 22.010 1.00 98.12 322 VAL A N 1
ATOM 2537 C CA . VAL A 1 322 ? -11.053 -7.548 23.178 1.00 98.12 322 VAL A CA 1
ATOM 2538 C C . VAL A 1 322 ? -11.551 -8.716 24.026 1.00 98.12 322 VAL A C 1
ATOM 2540 O O . VAL A 1 322 ? -12.574 -9.324 23.724 1.00 98.12 322 VAL A O 1
ATOM 2543 N N . GLY A 1 323 ? -10.808 -9.057 25.082 1.00 98.31 323 GLY A N 1
ATOM 2544 C CA . GLY A 1 323 ? -11.056 -10.241 25.910 1.00 98.31 323 GLY A CA 1
ATOM 2545 C C . GLY A 1 323 ? -11.322 -9.906 27.376 1.00 98.31 323 GLY A C 1
ATOM 2546 O O . GLY A 1 323 ? -10.458 -9.356 28.057 1.00 98.31 323 GLY A O 1
ATOM 2547 N N . CYS A 1 324 ? -12.494 -10.276 27.890 1.00 98.31 324 CYS A N 1
ATOM 2548 C CA . CYS A 1 324 ? -12.887 -10.125 29.290 1.00 98.31 324 CYS A CA 1
ATOM 2549 C C . CYS A 1 324 ? -12.603 -11.402 30.105 1.00 98.31 324 CYS A C 1
ATOM 2551 O O . CYS A 1 324 ? -12.858 -12.529 29.669 1.00 98.31 324 CYS A O 1
ATOM 2553 N N . GLY A 1 325 ? -12.084 -11.232 31.323 1.00 97.75 325 GLY A N 1
ATOM 2554 C CA . GLY A 1 325 ? -11.787 -12.316 32.255 1.00 97.75 325 GLY A CA 1
ATOM 2555 C C . GLY A 1 325 ? -10.840 -13.358 31.640 1.00 97.75 325 GLY A C 1
ATOM 2556 O O . GLY A 1 325 ? -9.783 -12.992 31.121 1.00 97.75 325 GLY A O 1
ATOM 2557 N N . PRO A 1 326 ? -11.190 -14.660 31.649 1.00 97.62 326 PRO A N 1
ATOM 2558 C C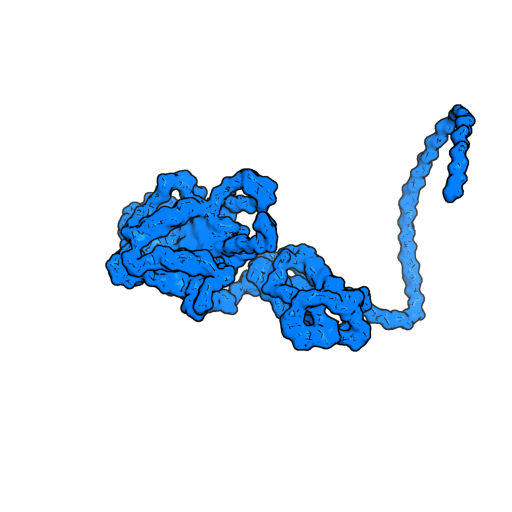A . PRO A 1 326 ? -10.350 -15.714 31.078 1.00 97.62 326 PRO A CA 1
ATOM 2559 C C . PRO A 1 326 ? -9.995 -15.529 29.595 1.00 97.62 326 PRO A C 1
ATOM 2561 O O . PRO A 1 326 ? -8.941 -16.007 29.177 1.00 97.62 326 PRO A O 1
ATOM 2564 N N . ASN A 1 327 ? -10.812 -14.825 28.802 1.00 98.31 327 ASN A N 1
ATOM 2565 C CA . ASN A 1 327 ? -10.534 -14.616 27.375 1.00 98.31 327 ASN A CA 1
ATOM 2566 C C . ASN A 1 327 ? -9.260 -13.795 27.145 1.00 98.31 327 ASN A C 1
ATOM 2568 O O . ASN A 1 327 ? -8.547 -14.046 26.178 1.00 98.31 327 ASN A O 1
ATOM 2572 N N . ALA A 1 328 ? -8.898 -12.915 28.088 1.00 97.56 328 ALA A N 1
ATOM 2573 C CA . ALA A 1 328 ? -7.639 -12.166 28.069 1.00 97.56 328 ALA A CA 1
ATOM 2574 C C . ALA A 1 328 ? -6.381 -13.062 28.096 1.00 97.56 328 ALA A C 1
ATOM 2576 O O . ALA A 1 328 ? -5.272 -12.583 27.876 1.00 97.56 328 ALA A O 1
ATOM 2577 N N . THR A 1 329 ? -6.528 -14.362 28.384 1.00 97.69 329 THR A N 1
ATOM 2578 C CA . THR A 1 329 ? -5.426 -15.341 28.380 1.00 97.69 329 THR A CA 1
ATOM 2579 C C . THR A 1 329 ? -5.236 -16.048 27.034 1.00 97.69 329 THR A C 1
ATOM 2581 O O . THR A 1 329 ? -4.276 -16.801 26.865 1.00 97.69 329 THR A O 1
ATOM 2584 N N . THR A 1 330 ? -6.114 -15.792 26.060 1.00 97.88 330 THR A N 1
ATOM 2585 C CA . THR A 1 330 ? -5.985 -16.283 24.684 1.00 97.88 330 THR A CA 1
ATOM 2586 C C . THR A 1 330 ? -5.306 -15.212 23.833 1.00 97.88 330 THR A C 1
ATOM 2588 O O . THR A 1 330 ? -5.884 -14.163 23.578 1.00 97.88 330 THR A O 1
ATOM 2591 N N . LEU A 1 331 ? -4.065 -15.473 23.401 1.00 96.88 331 LEU A N 1
ATOM 2592 C CA . LEU A 1 331 ? -3.174 -14.442 22.842 1.00 96.88 331 LEU A CA 1
ATOM 2593 C C . LEU A 1 331 ? -3.712 -13.747 21.585 1.00 96.88 331 LEU A C 1
ATOM 2595 O O . LEU A 1 331 ? -3.504 -12.553 21.444 1.00 96.88 331 LEU A O 1
ATOM 2599 N N . HIS A 1 332 ? -4.387 -14.477 20.694 1.00 96.81 332 HIS A N 1
ATOM 2600 C CA . HIS A 1 332 ? -5.045 -13.925 19.503 1.00 96.81 332 HIS A CA 1
ATOM 2601 C C . HIS A 1 332 ? -6.552 -14.209 19.577 1.00 96.81 332 HIS A C 1
ATOM 2603 O O . HIS A 1 332 ? -7.095 -14.994 18.800 1.00 96.81 332 HIS A O 1
ATOM 2609 N N . TYR A 1 333 ? -7.212 -13.673 20.605 1.00 97.69 333 TYR A N 1
ATOM 2610 C CA . TYR A 1 333 ? -8.651 -13.839 20.805 1.00 97.69 333 TYR A CA 1
ATOM 2611 C C . TYR A 1 333 ? -9.447 -12.917 19.871 1.00 97.69 333 TYR A C 1
ATOM 2613 O O . TYR A 1 333 ? -9.737 -11.776 20.213 1.00 97.69 333 TYR A O 1
ATOM 2621 N N . GLU A 1 334 ? -9.800 -13.436 18.695 1.00 92.69 334 GLU A N 1
ATOM 2622 C CA . GLU A 1 334 ? -10.544 -12.705 17.653 1.00 92.69 334 GLU A CA 1
ATOM 2623 C C . GLU A 1 334 ? -12.069 -12.882 17.753 1.00 92.69 334 GLU A C 1
ATOM 2625 O O . GLU A 1 334 ? -12.819 -12.262 17.006 1.00 92.69 334 GLU A O 1
ATOM 2630 N N . GLU A 1 335 ? -12.557 -13.753 18.645 1.00 96.19 335 GLU A N 1
ATOM 2631 C CA . GLU A 1 335 ? -13.982 -14.088 18.672 1.00 96.19 335 GLU A CA 1
ATOM 2632 C C . GLU A 1 335 ? -14.831 -12.935 19.211 1.00 96.19 335 GLU A C 1
ATOM 2634 O O . GLU A 1 335 ? -15.869 -12.659 18.628 1.00 96.19 335 GLU A O 1
ATOM 2639 N N . VAL A 1 336 ? -14.376 -12.237 20.265 1.00 96.19 336 VAL A N 1
ATOM 2640 C CA . VAL A 1 336 ? -14.919 -10.942 20.740 1.00 96.19 336 VAL A CA 1
ATOM 2641 C C . VAL A 1 336 ? -16.449 -10.962 20.972 1.00 96.19 336 VAL A C 1
ATOM 2643 O O . VAL A 1 336 ? -17.167 -9.984 20.781 1.00 96.19 336 VAL A O 1
ATOM 2646 N N . GLN A 1 337 ? -16.998 -12.102 21.400 1.00 97.75 337 GLN A N 1
ATOM 2647 C CA . GLN A 1 337 ? -18.453 -12.324 21.523 1.00 97.75 337 GLN A CA 1
ATOM 2648 C C . GLN A 1 337 ? -18.906 -12.695 22.940 1.00 97.75 337 GLN A C 1
ATOM 2650 O O . GLN A 1 337 ? -20.091 -12.952 23.158 1.00 97.75 337 GLN A O 1
ATOM 2655 N N . ALA A 1 338 ? -18.007 -12.746 23.925 1.00 98.00 338 ALA A N 1
ATOM 2656 C CA . ALA A 1 338 ? -18.371 -13.168 25.272 1.00 98.00 338 ALA A CA 1
ATOM 2657 C C . ALA A 1 338 ? -18.991 -12.024 26.102 1.00 98.00 338 ALA A C 1
ATOM 2659 O O . ALA A 1 338 ? -18.815 -10.841 25.787 1.00 98.00 338 ALA A O 1
ATOM 2660 N N . PRO A 1 339 ? -19.733 -12.348 27.181 1.00 98.25 339 PRO A N 1
ATOM 2661 C CA . PRO A 1 339 ? -20.264 -11.339 28.090 1.00 98.25 339 PRO A CA 1
ATOM 2662 C C . PRO A 1 339 ? -19.158 -10.576 28.826 1.00 98.25 339 PRO A C 1
ATOM 2664 O O . PRO A 1 339 ? -18.237 -11.189 29.371 1.00 98.25 339 PRO A O 1
ATOM 2667 N N . VAL A 1 340 ? -19.325 -9.261 28.952 1.00 98.00 340 VAL A N 1
ATOM 2668 C CA . VAL A 1 340 ? -18.496 -8.410 29.816 1.00 98.00 340 VAL A CA 1
ATOM 2669 C C . VAL A 1 340 ? -19.000 -8.531 31.256 1.00 98.00 340 VAL A C 1
ATOM 2671 O O . VAL A 1 340 ? -20.177 -8.301 31.544 1.00 98.00 340 VAL A O 1
ATOM 2674 N N . LYS A 1 341 ? -18.123 -8.945 32.175 1.00 96.25 341 LYS A N 1
ATOM 2675 C CA . LYS A 1 341 ? -18.476 -9.233 33.572 1.00 96.25 341 LYS A CA 1
ATOM 2676 C C . LYS A 1 341 ? -17.897 -8.179 34.509 1.00 96.25 341 LYS A C 1
ATOM 2678 O O . LYS A 1 341 ? -16.694 -7.948 34.531 1.00 96.25 341 LYS A O 1
ATOM 2683 N N . GLN A 1 342 ? -18.763 -7.591 35.327 1.00 94.75 342 GLN A N 1
ATOM 2684 C CA . GLN A 1 342 ? -18.378 -6.619 36.352 1.00 94.75 342 GLN A CA 1
ATOM 2685 C C . GLN A 1 342 ? -17.385 -7.234 37.348 1.00 94.75 342 GLN A C 1
ATOM 2687 O O . GLN A 1 342 ? -17.607 -8.346 37.833 1.00 94.75 342 GLN A O 1
ATOM 2692 N N . GLY A 1 343 ? -16.311 -6.506 37.663 1.00 94.31 343 GLY A N 1
ATOM 2693 C CA . GLY A 1 343 ? -15.248 -6.961 38.566 1.00 94.31 343 GLY A CA 1
ATOM 2694 C C . GLY A 1 343 ? -14.173 -7.851 37.926 1.00 94.31 343 GLY A C 1
ATOM 2695 O O . GLY A 1 343 ? -13.202 -8.184 38.603 1.00 94.31 343 GLY A O 1
ATOM 2696 N N . GLU A 1 344 ? -14.310 -8.213 36.648 1.00 97.06 344 GLU A N 1
ATOM 2697 C CA . GLU A 1 344 ? -13.238 -8.835 35.863 1.00 97.06 344 GLU A CA 1
ATOM 2698 C C . GLU A 1 344 ? -12.335 -7.769 35.220 1.00 97.06 344 GLU A C 1
ATOM 2700 O O . GLU A 1 344 ? -12.651 -6.578 35.186 1.00 97.06 344 GLU A O 1
ATOM 2705 N N . LEU A 1 345 ? -11.197 -8.208 34.682 1.00 97.88 345 LEU A N 1
ATOM 2706 C CA . LEU A 1 345 ? -10.382 -7.390 33.784 1.00 97.88 345 LEU A CA 1
ATOM 2707 C C . LEU A 1 345 ? -10.854 -7.558 32.339 1.00 97.88 345 LEU A C 1
ATOM 2709 O O . LEU A 1 345 ? -11.341 -8.621 31.957 1.00 97.88 345 LEU A O 1
ATOM 2713 N N . ILE A 1 346 ? -10.642 -6.536 31.522 1.00 98.00 346 ILE A N 1
ATOM 2714 C CA . ILE A 1 346 ? -10.705 -6.625 30.067 1.00 98.00 346 ILE A CA 1
ATOM 2715 C C . ILE A 1 346 ? -9.348 -6.233 29.484 1.00 98.00 346 ILE A C 1
ATOM 2717 O O . ILE A 1 346 ? -8.732 -5.254 29.912 1.00 98.00 346 ILE A O 1
ATOM 2721 N N . LEU A 1 347 ? -8.852 -7.039 28.549 1.00 98.56 347 LEU A N 1
ATOM 2722 C CA . LEU A 1 347 ? -7.659 -6.767 27.759 1.00 98.56 347 LEU A CA 1
ATOM 2723 C C . LEU A 1 347 ? -8.091 -6.327 26.366 1.00 98.56 347 LEU A C 1
ATOM 2725 O O . LEU A 1 347 ? -8.905 -6.994 25.734 1.00 98.56 347 LEU A O 1
ATOM 2729 N N . MET A 1 348 ? -7.516 -5.224 25.908 1.00 97.88 348 MET A N 1
ATOM 2730 C CA . MET A 1 348 ? -7.639 -4.727 24.549 1.00 97.88 348 MET A CA 1
ATOM 2731 C C . MET A 1 348 ? -6.262 -4.718 23.899 1.00 97.88 348 MET A C 1
ATOM 2733 O O . MET A 1 348 ? -5.374 -4.040 24.413 1.00 97.88 348 MET A O 1
ATOM 2737 N N . ASP A 1 349 ? -6.094 -5.432 22.793 1.00 98.25 349 ASP A N 1
ATOM 2738 C CA . ASP A 1 349 ? -4.959 -5.292 21.882 1.00 98.25 349 ASP A CA 1
ATOM 2739 C C . ASP A 1 349 ? -5.479 -4.791 20.538 1.00 98.25 349 ASP A C 1
ATOM 2741 O O . ASP A 1 349 ? -6.170 -5.508 19.816 1.00 98.25 349 ASP A O 1
ATOM 2745 N N . VAL A 1 350 ? -5.257 -3.504 20.288 1.00 96.75 350 VAL A N 1
ATOM 2746 C CA . VAL A 1 350 ? -5.978 -2.731 19.278 1.00 96.75 350 VAL A CA 1
ATOM 2747 C C . VAL A 1 350 ? -5.063 -1.636 18.744 1.00 96.75 350 VAL A C 1
ATOM 2749 O O . VAL A 1 350 ? -4.493 -0.859 19.521 1.00 96.75 350 VAL A O 1
ATOM 2752 N N . GLY A 1 351 ? -4.985 -1.514 17.418 1.00 97.44 351 GLY A N 1
ATOM 2753 C CA . GLY A 1 351 ? -4.121 -0.550 16.745 1.00 97.44 351 GLY A CA 1
ATOM 2754 C C . GLY A 1 351 ? -4.688 -0.070 15.412 1.00 97.44 351 GLY A C 1
ATOM 2755 O O . GLY A 1 351 ? -5.005 -0.861 14.525 1.00 97.44 351 GLY A O 1
ATOM 2756 N N . ALA A 1 352 ? -4.791 1.249 15.246 1.00 97.44 352 ALA A N 1
ATOM 2757 C CA . ALA A 1 352 ? -5.246 1.862 14.002 1.00 97.44 352 ALA A CA 1
ATOM 2758 C C . ALA A 1 352 ? -4.201 1.704 12.887 1.00 97.44 352 ALA A C 1
ATOM 2760 O O . ALA A 1 352 ? -2.997 1.826 13.137 1.00 97.44 352 ALA A O 1
ATOM 2761 N N . GLU A 1 353 ? -4.651 1.539 11.639 1.00 97.50 353 GLU A N 1
ATOM 2762 C CA . GLU A 1 353 ? -3.823 1.787 10.459 1.00 97.50 353 GLU A CA 1
ATOM 2763 C C . GLU A 1 353 ? -4.202 3.134 9.832 1.00 97.50 353 GLU A C 1
ATOM 2765 O O . GLU A 1 353 ? -5.321 3.340 9.365 1.00 97.50 353 GLU A O 1
ATOM 2770 N N . TYR A 1 354 ? -3.234 4.048 9.756 1.00 97.12 354 TYR A N 1
ATOM 2771 C CA . TYR A 1 354 ? -3.395 5.323 9.067 1.00 97.12 354 TYR A CA 1
ATOM 2772 C C . TYR A 1 354 ? -2.290 5.513 8.029 1.00 97.12 354 TYR A C 1
ATOM 2774 O O . TYR A 1 354 ? -1.103 5.382 8.323 1.00 97.12 354 TYR A O 1
ATOM 2782 N N . GLY A 1 355 ? -2.671 5.810 6.784 1.00 93.75 355 GLY A N 1
ATOM 2783 C CA . GLY A 1 355 ? -1.712 6.047 5.701 1.00 93.75 355 GLY A CA 1
ATOM 2784 C C . GLY A 1 355 ? -0.764 4.870 5.427 1.00 93.75 355 GLY A C 1
ATOM 2785 O O . GLY A 1 355 ? 0.370 5.108 5.024 1.00 93.75 355 GLY A O 1
ATOM 2786 N N . HIS A 1 356 ? -1.218 3.625 5.643 1.00 95.19 356 HIS A N 1
ATOM 2787 C CA . HIS A 1 356 ? -0.426 2.381 5.588 1.00 95.19 356 HIS A CA 1
ATOM 2788 C C . HIS A 1 356 ? 0.597 2.186 6.730 1.00 95.19 356 HIS A C 1
ATOM 2790 O O . HIS A 1 356 ? 1.458 1.307 6.634 1.00 95.19 356 HIS A O 1
ATOM 2796 N N . PHE A 1 357 ? 0.505 2.965 7.813 1.00 96.25 357 PHE A N 1
ATOM 2797 C CA . PHE A 1 357 ? 1.282 2.771 9.039 1.00 96.25 357 PHE A CA 1
ATOM 2798 C C . PHE A 1 357 ? 0.367 2.315 10.168 1.00 96.25 357 PHE A C 1
ATOM 2800 O O . PHE A 1 357 ? -0.647 2.953 10.448 1.00 96.25 357 PHE A O 1
ATOM 2807 N N . SER A 1 358 ? 0.747 1.221 10.817 1.00 96.75 358 SER A N 1
ATOM 2808 C CA . SER A 1 358 ? -0.023 0.610 11.895 1.00 96.75 358 SER A CA 1
ATOM 2809 C C . SER A 1 358 ? 0.570 0.981 13.248 1.00 96.75 358 SER A C 1
ATOM 2811 O O . SER A 1 358 ? 1.786 0.893 13.445 1.00 96.75 358 SER A O 1
ATOM 2813 N N . ALA A 1 359 ? -0.292 1.379 14.176 1.00 97.31 359 ALA A N 1
ATOM 2814 C CA . ALA A 1 359 ? 0.004 1.319 15.598 1.00 97.31 359 ALA A CA 1
ATOM 2815 C C . ALA A 1 359 ? -0.270 -0.097 16.132 1.00 97.31 359 ALA A C 1
ATOM 2817 O O . ALA A 1 359 ? -0.936 -0.894 15.475 1.00 97.31 359 ALA A O 1
ATOM 2818 N N . ASP A 1 360 ? 0.256 -0.386 17.317 1.00 97.81 360 ASP A N 1
ATOM 2819 C CA . ASP A 1 360 ? 0.069 -1.649 18.031 1.00 97.81 360 ASP A CA 1
ATOM 2820 C C . ASP A 1 360 ? 0.105 -1.335 19.531 1.00 97.81 360 ASP A C 1
ATOM 2822 O O . ASP A 1 360 ? 1.111 -0.826 20.047 1.00 97.81 360 ASP A O 1
ATOM 2826 N N . VAL A 1 361 ? -1.046 -1.459 20.194 1.00 97.38 361 VAL A N 1
ATOM 2827 C CA . VAL A 1 361 ? -1.237 -0.978 21.563 1.00 97.38 361 VAL A CA 1
ATOM 2828 C C . VAL A 1 361 ? -2.108 -1.947 22.351 1.00 97.38 361 VAL A C 1
ATOM 2830 O O . VAL A 1 361 ? -3.313 -2.044 22.129 1.00 97.38 361 VAL A O 1
ATOM 2833 N N . THR A 1 362 ? -1.518 -2.539 23.389 1.00 98.25 362 THR A N 1
ATOM 2834 C CA . THR A 1 362 ? -2.254 -3.333 24.379 1.00 98.25 362 THR A CA 1
ATOM 2835 C C . THR A 1 362 ? -2.524 -2.541 25.663 1.00 98.25 362 THR A C 1
ATOM 2837 O O . THR A 1 362 ? -1.625 -1.893 26.217 1.00 98.25 362 THR A O 1
ATOM 2840 N N . ARG A 1 363 ? -3.743 -2.616 26.203 1.00 98.00 363 ARG A N 1
ATOM 2841 C CA . ARG A 1 363 ? -4.102 -2.150 27.553 1.00 98.00 363 ARG A CA 1
ATOM 2842 C C . ARG A 1 363 ? -4.979 -3.174 28.259 1.00 98.00 363 ARG A C 1
ATOM 2844 O O . ARG A 1 363 ? -5.776 -3.862 27.639 1.00 98.00 363 ARG A O 1
ATOM 2851 N N . THR A 1 364 ? -4.849 -3.250 29.579 1.00 98.06 364 THR A N 1
ATOM 2852 C CA . THR A 1 364 ? -5.718 -4.067 30.429 1.00 98.06 364 THR A CA 1
ATOM 2853 C C . THR A 1 364 ? -6.248 -3.202 31.556 1.00 98.06 364 THR A C 1
ATOM 2855 O O . THR A 1 364 ? -5.474 -2.499 32.209 1.00 98.06 364 THR A O 1
ATOM 2858 N N . PHE A 1 365 ? -7.557 -3.234 31.778 1.00 95.81 365 PHE A N 1
ATOM 2859 C CA . PHE A 1 365 ? -8.226 -2.413 32.783 1.00 95.81 365 PHE A CA 1
ATOM 2860 C C . PHE A 1 365 ? -9.428 -3.156 33.390 1.00 95.81 365 PHE A C 1
ATOM 2862 O O . PHE A 1 365 ? -9.931 -4.096 32.776 1.00 95.81 365 PHE A O 1
ATOM 2869 N N . PRO A 1 366 ? -9.858 -2.810 34.616 1.00 95.19 366 PRO A N 1
ATOM 2870 C CA . PRO A 1 366 ? -11.054 -3.399 35.216 1.00 95.19 366 PRO A CA 1
ATOM 2871 C C . PRO A 1 366 ? -12.329 -2.921 34.511 1.00 95.19 366 PRO A C 1
ATOM 2873 O O . PRO A 1 366 ? -12.389 -1.766 34.083 1.00 95.19 366 PRO A O 1
ATOM 2876 N N . VAL A 1 367 ? -13.322 -3.812 34.421 1.00 92.69 367 VAL A N 1
ATOM 2877 C CA . VAL A 1 367 ? -14.693 -3.521 33.954 1.00 92.69 367 VAL A CA 1
ATOM 2878 C C . VAL A 1 367 ? -15.463 -2.693 34.971 1.00 92.69 367 VAL A C 1
ATOM 2880 O O . VAL A 1 367 ? -15.413 -3.058 36.172 1.00 92.69 367 VAL A O 1
#

pLDDT: mean 85.52, std 20.84, range [25.02, 98.75]

Solvent-accessible surface area (backbone atoms only — not comparable to full-atom values): 21222 Å² total; per-residue (Å²): 138,81,88,84,88,82,90,79,89,86,82,83,90,82,91,76,89,78,83,77,80,81,77,88,73,83,80,77,83,79,80,80,84,75,92,68,95,72,88,66,80,76,77,76,82,66,57,75,54,73,82,80,85,82,75,60,66,66,62,54,32,51,51,23,48,51,49,47,48,51,51,35,64,73,62,30,39,35,22,33,39,49,40,63,39,38,78,81,46,71,69,54,92,93,40,62,46,86,84,69,62,35,66,69,48,29,66,40,29,65,56,88,54,74,62,29,34,44,37,40,23,53,20,26,70,89,55,38,52,41,34,26,35,53,76,69,44,76,70,54,33,75,76,77,43,90,61,60,47,62,64,55,47,24,72,56,24,58,56,54,32,30,31,29,40,82,51,50,63,61,42,52,52,23,53,54,68,65,42,88,68,72,70,95,46,73,79,42,52,62,34,74,70,75,70,91,78,71,86,55,90,67,33,56,42,57,30,41,52,21,18,78,70,57,59,13,34,38,28,27,66,47,84,83,88,59,97,74,86,50,88,84,43,42,67,46,51,53,53,53,71,72,58,55,79,87,37,16,41,47,82,42,59,39,51,69,60,52,52,60,54,69,67,59,72,50,74,70,53,49,48,42,36,50,48,10,40,37,46,26,50,28,16,52,44,48,17,60,73,43,36,74,78,32,62,30,27,46,60,31,48,49,38,32,57,51,40,29,50,76,69,69,19,83,42,61,52,55,86,57,26,39,20,45,48,77,43,50,74,44,92,83,35,68,76,34,72,52,69,46,52,82,81,29,45,33,31,37,41,44,20,25,19,25,98,92,28,59,26,81,44,74,51,72,46,75,62

Foldseek 3Di:
DDDDDDDDDDDDDDDDDDPDDDDPDPPDDDPPDDDDDPPDPDQPDQQDQDAADDDDLVVVQVQLVVLLVLLDVVQDQQEKEKEAWWDFDDPDDPDTDPQDTDPVCCSNQVDRAHLKMKMARSLQPQDRIEIAAADDDPVVCVPPNDGDQPVNSCSRRVDQWYFHSVQVVVCVVCLLVLHDDDRPDPVRRRGHPRDPPPPPPPSSCSNSVQLVVLNHEYEYQDPPDDPDADPTCNVVVVVQVPRDSNSSYYYDYCVVVVCVVVVDDDPVRVSQQVSQVSLFSSLVSQLVSCLVVFFFQVVSVVSSCVSCVVNVLNDWPDQKDKDWACLLVPPPNNVRGDTHDAQTKIKIFTTGQGSNHIDTDIDIDGD

Nearest PDB structures (foldseek):
  1jaw-assembly1_A  TM=8.367E-01  e=4.493E-19  Escherichia coli
  1a16-assembly1_A  TM=8.087E-01  e=1.670E-19  Escherichia coli
  2bwv-assembly1_A  TM=8.048E-01  e=3.773E-19  Escherichia coli
  2v3z-assembly1_A  TM=8.044E-01  e=6.011E-19  Escherichia coli
  4pv4-assembly1_B  TM=7.843E-01  e=3.652E-18  Yersinia pestis

Sequence (367 aa):
MNGITMIRKLPFGVATVLTVAISISTLTFSVARASGESGAPEPPAIRITPPAPSFDNAKRLDELAARRKHVAEAIGPKAILILFSADPRVYTNDVDYPFRQENNLFYLTNLNQKRATLVLMPGNLSLPEVLFLPRRSPAAETWTGHMYSPQDAAELSGIKEIWETSEFEPFINALRKHEVYRPINPANILLSKRTSSANNTSASDSLIDAALKNEGAVYLLANFPREGESHEYRQEQRFAATWSKDTGFAIQNAAPIFAQMRLRKSPMELEILQHAIDISIEAHERAQAFAVQAKWEYEVDAQVAYTFKLRNADNWGYPDIVGCGPNATTLHYEEVQAPVKQGELILMDVGAEYGHFSADVTRTFPV

Secondary structure (DSSP, 8-state):
--PPP----------------------------------PPPPP---PPPPPP---HHHHHHHHHHHHHHHHHHH-TTEEEEEEPPPPPEEETTEEPPP---HHHHHHH----TT-EEEE-TT-TTSSEEEEEPPP-HHHHHHH-PPPPHHHHHHHH--SEEEEGGGHHHHHHHHHTT-----SSGGGEEEE---TT---TTSSHHHHHHHHTT-EEEEES-----SS--SSSHHHHHHHHT--GGGSEEEEE-HHHHHHHHHSPPHHHHHHHHHHHHHHHHHHHHHHHHHTT-SBHHHHHHHHHHHHHHTT--EESS--EEEEGGGGGSTT-----SBP-TTSEEEEE--EEETTEE---EEEEE-

Radius of gyration: 30.1 Å; Cα contacts (8 Å, |Δi|>4): 570; chains: 1; bounding box: 99×59×78 Å

Mean predicted aligned error: 9.81 Å